Protein 5W5C (pdb70)

Nearest PDB structures (foldseek):
  5w5c-assembly1_F-2  TM=1.004E+00  e=2.759E-51  Rattus norvegicus
  5kj8-assembly1_E  TM=5.869E-01  e=2.040E-40  Rattus norvegicus
  2r83-assembly1_B  TM=5.561E-01  e=9.633E-41  Homo sapiens
  6u4u-assembly1_A  TM=9.827E-01  e=3.216E-25  Homo sapiens
  5ccj-assembly4_D  TM=9.708E-01  e=3.221E-24  Rattus norvegicus

Foldseek 3Di:
DVVVVVVVVVVVVVVVVVVVVVVVVVVVVVVVVVVPVD/DVVVVVVVVVVVVVVVVVVVVVVVVVVVVVVVVVVVVVVVVVVVVVVVCVVVVD/DCPCVVVVVVVVVVVVVVVVVVVVVVVVVVVVVVVVVVVVVVVVVVVVVVVVVVVVVVVVVVVVD/DVVPVVVVVVVVVVVVVVVVVVVVVVVVVVVVVVVVVVVVVVVVVVVVCVVVVVD/DCVVVVVVVVVVVVVVCVVVVHDDD/DKFKKKWAADQVQQKIKMWGFKGDDADQFFKWKWKDPFCDIDTFDTGGSDRMDTTRDMDMDRDHCVCVQVGWIKMAMDRPCRQDTDIGGRNVDDNPDMDIDIDDDRDDDDDADDFQWKWKWKWAAAQVQQKIKIWGFKIAPGHDPDPPDFFWKKKKKFKDFPLRGDDIDIFDTHTRDRIDGGRHMDMDRGHNVGQQRIKIKMWMFGPVQPPHPTTSFIAIAHDPHDDVRPVNVVVNVVPHPDMGMDMDGGHHPVVVVVVSD

GO terms:
  GO:0044306 neuron projection terminus (C, IDA)
  GO:0008021 synaptic vesicle (C, IDA)
  GO:0031201 SNARE complex (C, IDA)
  GO:0043195 terminal bouton (C, HDA)
  GO:0048306 calcium-dependent protein binding (F, IPI)
  GO:0000149 SNARE binding (F, IDA)
  GO:0017075 syntaxin-1 binding (F, IDA)
  GO:0070032 synaptobrevin 2-SNAP-25-syntaxin-1a-complexin I complex (C, IDA)
  GO:0070044 synaptobrevin 2-SNAP-25-syntaxin-1a complex (C, IDA)
  GO:0005886 plasma membrane (C, IDA)
  GO:0008076 voltage-gated potassium channel complex (C, IDA)
  GO:1902259 regulation of delayed rectifier potassium channel activity (P, IDA)
  GO:0044325 transmembrane transporter binding (F, IPI)
  GO:0070033 synaptobrevin 2-SNAP-25-syntaxin-1a-complexin II complex (C, IDA)
  GO:0065003 protein-containing complex assembly (P, IDA)
  GO:0070723 response to cholesterol (P, IDA)
  GO:0035493 SNARE complex assembly (P, IMP)
  GO:0016081 synaptic vesicle docking (P, IMP)
  GO:0016192 vesicle-mediated transport (P, IMP)
  GO:0017157 regulation of exocytosis (P, IMP)

CATH classification: 1.20.5.110

Secondary structure (DSSP, 8-state):
-HHHHHHHHHHHHHHHHHHHHHHHHHHHHHHHHHHH--/-HHHHHHHHHHHHHHHHHHHHHHHHHHHHHHHHHHHHHHHHHHHHHHHHHHHT-/-GGGHHHHHHHHHHHHHHHHHHHHHHHHHHHHHHHHHHHHHHHHHHHHHHHHHHHHHHHHHHTT-/-HHHHHHHHHHHHHHHHHHHHHHHHHHHHHHHHHHHHHHHHHHHHHHHHHHHHH-/-HHHHHHHHHHHHHHHHHHHTPPP-/-EEEEEEEEETTTTEEEEEEEEEES-----EE-BEE------B----SS-SS-EEEEEEEE---GGGTT-SEEEEEEEE----EEEEEETTS--TTS-EEEEE-----PPPPP-S--EEEEEEEEETTTTEEEEEEEEEESPPPSSTTS---EEEEEEEEETTEEEEEEEPPP--S-SS-EEEEEEEEE--HHHHTTEEEEEEEEEGGGTTSS-EEEEEEEETT--HHHHHHHHHHHHSTTS-EEEEEE-B-HHHHHHHH-

B-factor: mean 75.99, std 39.23, range [26.21, 188.65]

Sequence (498 aa):
NRRLQQTQAQVDEVVDDIMRVNVDKVLERDQKLSELDDRALSEIETRHSEIIKLENSIRELHDMFMDMAMLVESQGEMIDRIEYNVEHAVDYVELEEMQRRADQLADESLESTRRMLQLVEESKDDAGIRTLVMLDEQGEQLDRVEEGMNHINQDMKEAARENEMDENLEQVSGIIGNLRHMALDMGNEIDTQNRQIDRIMEKADSNKTRIDEAKYAKMEAEREVMRQGIRRDKYGIKKKGKLQYSLDYDFQNNQLLVGIIQAAELPTSDPYVKVFLLPKKFETKVHRKTLNPVFNEQFTFKVPYSELGGKTLVMAVYDFDIIGEFKVPMNTVDFGHVTEEWRDLQSAEKEEQEKLGDICFSLRYVPTAGKLTVVILEAKNLKKMDVGGLSDPYVKIHLMQNGKRLKKKKTTIKKNTLNPYYNESFSFEVPFEQIQKVQVVVTVLDYDKIGKNDAIGKVFVGYNSTGAELRRHWSDMLANPRRPIAQWHTLQVEEEVDAMLA

InterPro domains:
  IPR001388 Synaptobrevin-like [PR00219] (36-55)
  IPR001388 Synaptobrevin-like [PR00219] (56-75)
  IPR001388 Synaptobrevin-like [PR00219] (92-111)
  IPR001388 Synaptobrevin-like [PS00417] (49-68)
  IPR016444 Synaptobrevin/Vesicle-associated membrane protein [PIRSF005409] (11-113)
  IPR016444 Synaptobrevin/Vesicle-associated membrane protein [PTHR45701] (13-114)
  IPR042855 v-SNARE, coiled-coil homology domain [PF00957] (31-111)
  IPR042855 v-SNARE, coiled-coil homology domain [PS50892] (31-91)

Organism: Rattus norvegicus (NCBI:txid10116)

Structure (mmCIF, N/CA/C/O backbone):
data_5W5C
#
_entry.id   5W5C
#
_cell.length_a   85.663
_cell.length_b   89.683
_cell.length_c   91.728
_cell.angle_alpha   90.000
_cell.angle_beta   90.000
_cell.angle_gamma   90.000
#
_symmetry.space_group_name_H-M   'P 21 21 2'
#
loop_
_entity.id
_entity.type
_entity.pdbx_description
1 polymer 'Vesicle-associated membrane protein 2'
2 polymer Syntaxin-1A
3 polymer 'Synaptosomal-associated protein 25'
4 polymer 'Synaptosomal-associated protein 25'
5 polymer Complexin-1
6 polymer Synaptotagmin-1
7 non-polymer 'MAGNESIUM ION'
8 non-polymer GLYCEROL
9 water water
#
loop_
_atom_site.group_PDB
_atom_site.id
_atom_site.type_symbol
_atom_site.label_atom_id
_atom_site.label_alt_id
_atom_site.label_comp_id
_atom_site.label_asym_id
_atom_site.label_entity_id
_atom_site.label_seq_id
_atom_site.pdbx_PDB_ins_code
_atom_site.Cartn_x
_atom_site.Cartn_y
_atom_site.Cartn_z
_atom_site.occupancy
_atom_site.B_iso_or_equiv
_atom_site.auth_seq_id
_atom_site.auth_comp_id
_atom_site.auth_asym_id
_atom_site.auth_atom_id
_atom_site.pdbx_PDB_model_num
ATOM 1 N N . ASN A 1 3 ? -28.169 13.253 -68.456 1.00 77.77 29 ASN A N 1
ATOM 2 C CA . ASN A 1 3 ? -28.294 14.675 -68.104 1.00 86.08 29 ASN A CA 1
ATOM 3 C C . ASN A 1 3 ? -29.448 14.847 -67.113 1.00 76.61 29 ASN A C 1
ATOM 4 O O . ASN A 1 3 ? -29.274 15.427 -66.029 1.00 65.31 29 ASN A O 1
ATOM 9 N N . ARG A 1 4 ? -30.625 14.330 -67.487 1.00 73.60 30 ARG A N 1
ATOM 10 C CA . ARG A 1 4 ? -31.670 14.136 -66.490 1.00 67.66 30 ARG A CA 1
ATOM 11 C C . ARG A 1 4 ? -31.202 13.134 -65.443 1.00 46.67 30 ARG A C 1
ATOM 12 O O . ARG A 1 4 ? -31.321 13.379 -64.247 1.00 53.01 30 ARG A O 1
ATOM 20 N N . ARG A 1 5 ? -30.560 12.057 -65.874 1.00 57.40 31 ARG A N 1
ATOM 21 C CA . ARG A 1 5 ? -30.084 11.063 -64.925 1.00 51.04 31 ARG A CA 1
ATOM 22 C C . ARG A 1 5 ? -29.147 11.688 -63.905 1.00 46.05 31 ARG A C 1
ATOM 23 O O . ARG A 1 5 ? -29.225 11.396 -62.707 1.00 53.00 31 ARG A O 1
ATOM 31 N N . LEU A 1 6 ? -28.223 12.522 -64.371 1.00 50.61 32 LEU A N 1
ATOM 32 C CA . LEU A 1 6 ? -27.290 13.205 -63.478 1.00 49.63 32 LEU A CA 1
ATOM 33 C C . LEU A 1 6 ? -28.016 14.120 -62.487 1.00 41.45 32 LEU A C 1
ATOM 34 O O . LEU A 1 6 ? -27.715 14.146 -61.290 1.00 49.84 32 LEU A O 1
ATOM 39 N N . GLN A 1 7 ? -28.914 14.951 -62.991 1.00 46.97 33 GLN A N 1
ATOM 40 C CA . GLN A 1 7 ? -29.662 15.887 -62.136 1.00 50.01 33 GLN A CA 1
ATOM 41 C C . GLN A 1 7 ? -30.573 15.152 -61.129 1.00 41.43 33 GLN A C 1
ATOM 42 O O . GLN A 1 7 ? -30.621 15.492 -59.941 1.00 46.33 33 GLN A O 1
ATOM 48 N N . GLN A 1 8 ? -31.252 14.110 -61.581 1.00 42.94 34 GLN A N 1
ATOM 49 C CA . GLN A 1 8 ? -32.042 13.277 -60.677 1.00 45.95 34 GLN A CA 1
ATOM 50 C C . GLN A 1 8 ? -31.156 12.654 -59.602 1.00 42.38 34 GLN A C 1
ATOM 51 O O . GLN A 1 8 ? -31.442 12.746 -58.397 1.00 39.83 34 GLN A O 1
ATOM 57 N N . THR A 1 9 ? -30.046 12.044 -60.020 1.00 42.02 35 THR A N 1
ATOM 58 C CA . THR A 1 9 ? -29.204 11.342 -59.058 1.00 39.66 35 THR A CA 1
ATOM 59 C C . THR A 1 9 ? -28.597 12.307 -58.061 1.00 39.98 35 THR A C 1
ATOM 60 O O . THR A 1 9 ? -28.538 12.012 -56.857 1.00 41.20 35 THR A O 1
ATOM 64 N N . GLN A 1 10 ? -28.165 13.490 -58.530 1.00 42.01 36 GLN A N 1
ATOM 65 C CA . GLN A 1 10 ? -27.667 14.502 -57.587 1.00 34.52 36 GLN A CA 1
ATOM 66 C C . GLN A 1 10 ? -28.763 14.899 -56.587 1.00 35.16 36 GLN A C 1
ATOM 67 O O . GLN A 1 10 ? -28.515 15.038 -55.378 1.00 36.01 36 GLN A O 1
ATOM 73 N N . ALA A 1 11 ? -29.986 15.070 -57.073 1.00 38.39 37 ALA A N 1
ATOM 74 C CA . ALA A 1 11 ? -31.109 15.448 -56.194 1.00 42.91 37 ALA A CA 1
ATOM 75 C C . ALA A 1 11 ? -31.436 14.350 -55.167 1.00 42.64 37 ALA A C 1
ATOM 76 O O . ALA A 1 11 ? -31.656 14.627 -53.968 1.00 35.75 37 ALA A O 1
ATOM 78 N N . GLN A 1 12 ? -31.313 13.092 -55.578 1.00 37.52 38 GLN A N 1
ATOM 79 C CA . GLN A 1 12 ? -31.438 11.993 -54.631 1.00 34.85 38 GLN A CA 1
ATOM 80 C C . GLN A 1 12 ? -30.373 12.020 -53.579 1.00 33.52 38 GLN A C 1
ATOM 81 O O . GLN A 1 12 ? -30.643 11.798 -52.380 1.00 37.46 38 GLN A O 1
ATOM 87 N N . VAL A 1 13 ? -29.113 12.169 -54.019 1.00 35.30 39 VAL A N 1
ATOM 88 C CA . VAL A 1 13 ? -28.023 12.202 -53.055 1.00 33.68 39 VAL A CA 1
ATOM 89 C C . VAL A 1 13 ? -28.242 13.355 -52.064 1.00 35.82 39 VAL A C 1
ATOM 90 O O . VAL A 1 13 ? -28.062 13.210 -50.836 1.00 36.31 39 VAL A O 1
ATOM 94 N N . ASP A 1 14 ? -28.600 14.527 -52.588 1.00 38.03 40 ASP A N 1
ATOM 95 C CA . ASP A 1 14 ? -28.850 15.676 -51.712 1.00 42.15 40 ASP A CA 1
ATOM 96 C C . ASP A 1 14 ? -29.898 15.361 -50.649 1.00 41.36 40 ASP A C 1
ATOM 97 O O . ASP A 1 14 ? -29.717 15.712 -49.469 1.00 38.12 40 ASP A O 1
ATOM 102 N N . GLU A 1 15 ? -31.002 14.693 -51.045 1.00 38.90 41 GLU A N 1
ATOM 103 C CA . GLU A 1 15 ? -32.014 14.315 -50.057 1.00 38.23 41 GLU A CA 1
ATOM 104 C C . GLU A 1 15 ? -31.450 13.398 -48.981 1.00 40.29 41 GLU A C 1
ATOM 105 O O . GLU A 1 15 ? -31.672 13.620 -47.769 1.00 34.90 41 GLU A O 1
ATOM 111 N N . VAL A 1 16 ? -30.708 12.346 -49.374 1.00 36.09 42 VAL A N 1
ATOM 112 C CA . VAL A 1 16 ? -30.185 11.458 -48.328 1.00 32.65 42 VAL A CA 1
ATOM 113 C C . VAL A 1 16 ? -29.157 12.157 -47.454 1.00 33.82 42 VAL A C 1
ATOM 114 O O . VAL A 1 16 ? -29.081 11.927 -46.239 1.00 34.73 42 VAL A O 1
ATOM 118 N N . VAL A 1 17 ? -28.324 13.020 -48.046 1.00 37.17 43 VAL A N 1
ATOM 119 C CA . VAL A 1 17 ? -27.385 13.775 -47.209 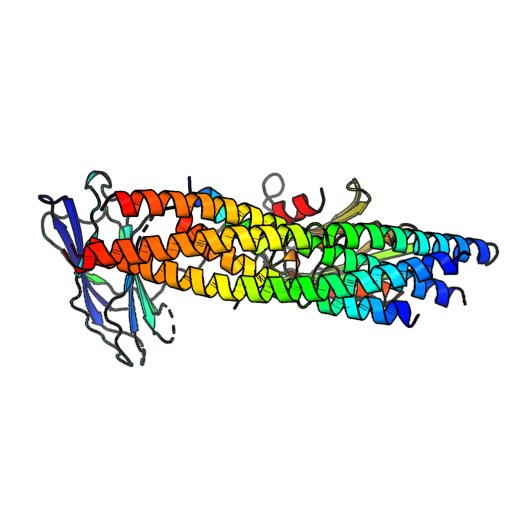1.00 32.40 43 VAL A CA 1
ATOM 120 C C . VAL A 1 17 ? -28.144 14.597 -46.179 1.00 35.35 43 VAL A C 1
ATOM 121 O O . VAL A 1 17 ? -27.750 14.659 -45.009 1.00 39.00 43 VAL A O 1
ATOM 125 N N . ASP A 1 18 ? -29.224 15.276 -46.601 1.00 34.11 44 ASP A N 1
ATOM 126 C CA A ASP A 1 18 ? -30.036 16.046 -45.649 0.53 43.51 44 ASP A CA 1
ATOM 127 C CA B ASP A 1 18 ? -30.013 16.051 -45.640 0.47 43.48 44 ASP A CA 1
ATOM 128 C C . ASP A 1 18 ? -30.584 15.159 -44.531 1.00 49.77 44 ASP A C 1
ATOM 129 O O . ASP A 1 18 ? -30.584 15.540 -43.336 1.00 44.27 44 ASP A O 1
ATOM 138 N N . ILE A 1 19 ? -31.082 13.953 -44.895 1.00 41.96 45 ILE A N 1
ATOM 139 C CA . ILE A 1 19 ? -31.573 13.059 -43.838 1.00 34.88 45 ILE A CA 1
ATOM 140 C C . ILE A 1 19 ? -30.436 12.628 -42.921 1.00 38.40 45 ILE A C 1
ATOM 141 O O . ILE A 1 19 ? -30.595 12.578 -41.682 1.00 37.84 45 ILE A O 1
ATOM 146 N N . MET A 1 20 ? -29.267 12.262 -43.497 1.00 33.67 46 MET A N 1
ATOM 147 C CA . MET A 1 20 ? -28.219 11.710 -42.644 1.00 42.86 46 MET A CA 1
ATOM 148 C C . MET A 1 20 ? -27.630 12.789 -41.768 1.00 42.04 46 MET A C 1
ATOM 149 O O . MET A 1 20 ? -27.162 12.501 -40.661 1.00 38.34 46 MET A O 1
ATOM 154 N N . ARG A 1 21 ? -27.607 14.029 -42.252 1.00 41.27 47 ARG A N 1
ATOM 155 C CA . ARG A 1 21 ? -27.144 15.110 -41.389 1.00 45.57 47 ARG A CA 1
ATOM 156 C C . ARG A 1 21 ? -28.001 15.183 -40.132 1.00 40.19 47 ARG A C 1
ATOM 157 O O . ARG A 1 21 ? -27.470 15.227 -39.010 1.00 48.62 47 ARG A O 1
ATOM 165 N N . VAL A 1 22 ? -29.334 15.121 -40.309 1.00 47.17 48 VAL A N 1
ATOM 166 C CA . VAL A 1 22 ? -30.224 15.040 -39.139 1.00 48.13 48 VAL A CA 1
ATOM 167 C C . VAL A 1 22 ? -29.897 13.807 -38.281 1.00 53.76 48 VAL A C 1
ATOM 168 O O . VAL A 1 22 ? -29.758 13.889 -37.041 1.00 41.52 48 VAL A O 1
ATOM 172 N N . ASN A 1 23 ? -29.690 12.651 -38.928 1.00 48.28 49 ASN A N 1
ATOM 173 C CA . ASN A 1 23 ? -29.346 11.445 -38.164 1.00 43.06 49 ASN A CA 1
ATOM 174 C C . ASN A 1 23 ? -28.060 11.594 -37.380 1.00 44.44 49 ASN A C 1
ATOM 175 O O . ASN A 1 23 ? -27.934 11.075 -36.259 1.00 40.03 49 ASN A O 1
ATOM 180 N N . VAL A 1 24 ? -27.049 12.223 -37.977 1.00 41.05 50 VAL A N 1
ATOM 181 C CA . VAL A 1 24 ? -25.754 12.339 -37.297 1.00 42.94 50 VAL A CA 1
ATOM 182 C C . VAL A 1 24 ? -25.887 13.237 -36.059 1.00 41.30 50 VAL A C 1
ATOM 183 O O . VAL A 1 24 ? -25.345 12.929 -34.984 1.00 49.07 50 VAL A O 1
ATOM 187 N N . ASP A 1 25 ? -26.612 14.344 -36.200 1.00 49.03 51 ASP A N 1
ATOM 188 C CA . ASP A 1 25 ? -27.004 15.165 -35.039 1.00 54.05 51 ASP A CA 1
ATOM 189 C C . ASP A 1 25 ? -27.651 14.321 -33.923 1.00 66.25 51 ASP A C 1
ATOM 190 O O . ASP A 1 25 ? -27.226 14.366 -32.749 1.00 51.43 51 ASP A O 1
ATOM 195 N N . LYS A 1 26 ? -28.708 13.554 -34.281 1.00 54.57 52 LYS A N 1
ATOM 196 C CA . LYS A 1 26 ? -29.399 12.714 -33.295 1.00 48.02 52 LYS A CA 1
ATOM 197 C C . LYS A 1 26 ? -28.458 11.704 -32.653 1.00 51.44 52 LYS A C 1
ATOM 198 O O . LYS A 1 26 ? -28.544 11.440 -31.443 1.00 48.75 52 LYS A O 1
ATOM 204 N N . VAL A 1 27 ? -27.538 11.127 -33.429 1.00 45.37 53 VAL A N 1
ATOM 205 C CA . VAL A 1 27 ? -26.695 10.109 -32.801 1.00 44.53 53 VAL A CA 1
ATOM 206 C C . VAL A 1 27 ? -25.585 10.752 -31.976 1.00 62.76 53 VAL A C 1
ATOM 207 O O . VAL A 1 27 ? -25.015 10.081 -31.113 1.00 50.07 53 VAL A O 1
ATOM 211 N N . LEU A 1 28 ? -25.246 12.030 -32.226 1.00 50.38 54 LEU A N 1
ATOM 212 C CA . LEU A 1 28 ? -24.343 12.740 -31.315 1.00 62.03 54 LEU A CA 1
ATOM 213 C C . LEU A 1 28 ? -25.029 13.075 -29.985 1.00 44.84 54 LEU A C 1
ATOM 214 O O . LEU A 1 28 ? -24.416 12.965 -28.918 1.00 54.52 54 LEU A O 1
ATOM 219 N N . GLU A 1 29 ? -26.293 13.469 -30.018 1.00 48.57 55 GLU A N 1
ATOM 220 C CA . GLU A 1 29 ? -27.076 13.486 -28.774 1.00 49.78 55 GLU A CA 1
ATOM 221 C C . GLU A 1 29 ? -27.021 12.132 -28.074 1.00 66.29 55 GLU A C 1
ATOM 222 O O . GLU A 1 29 ? -26.694 12.030 -26.879 1.00 56.70 55 GLU A O 1
ATOM 228 N N . ARG A 1 30 ? -27.289 11.067 -28.829 1.00 55.60 56 ARG A N 1
ATOM 229 C CA . ARG A 1 30 ? -27.242 9.730 -28.240 1.00 47.73 56 ARG A CA 1
ATOM 230 C C . ARG A 1 30 ? -25.899 9.478 -27.584 1.00 53.65 56 ARG A C 1
ATOM 231 O O . ARG A 1 30 ? -25.833 8.944 -26.468 1.00 52.27 56 ARG A O 1
ATOM 239 N N . ASP A 1 31 ? -24.815 9.907 -28.246 1.00 57.12 57 ASP A N 1
ATOM 240 C CA . ASP A 1 31 ? -23.471 9.689 -27.720 1.00 53.41 57 ASP A CA 1
ATOM 241 C C . ASP A 1 31 ? -23.279 10.430 -26.407 1.00 64.33 57 ASP A C 1
ATOM 242 O O . ASP A 1 31 ? -22.684 9.900 -25.462 1.00 61.55 57 ASP A O 1
ATOM 247 N N . GLN A 1 32 ? -23.777 11.661 -26.342 1.00 64.36 58 GLN A N 1
ATOM 248 C CA . GLN A 1 32 ? -23.682 12.446 -25.121 1.00 77.97 58 GLN A CA 1
ATOM 249 C C . GLN A 1 32 ? -24.389 11.743 -23.961 1.00 73.43 58 GLN A C 1
ATOM 250 O O . GLN A 1 32 ? -23.775 11.471 -22.920 1.00 66.79 58 GLN A O 1
ATOM 256 N N . LYS A 1 33 ? -25.669 11.392 -24.147 1.00 67.62 59 LYS A N 1
ATOM 257 C CA . LYS A 1 33 ? -26.434 10.751 -23.076 1.00 66.27 59 LYS A CA 1
ATOM 258 C C . LYS A 1 33 ? -25.811 9.427 -22.619 1.00 71.22 59 LYS A C 1
ATOM 259 O O . LYS A 1 33 ? -25.708 9.160 -21.414 1.00 76.40 59 LYS A O 1
ATOM 265 N N . LEU A 1 34 ? -25.353 8.601 -23.560 1.00 68.54 60 LEU A N 1
ATOM 266 C CA . LEU A 1 34 ? -24.780 7.314 -23.193 1.00 60.90 60 LEU A CA 1
ATOM 267 C C . LEU A 1 34 ? -23.427 7.463 -22.498 1.00 77.24 60 LEU A C 1
ATOM 268 O O . LEU A 1 34 ? -23.133 6.734 -21.545 1.00 68.25 60 LEU A O 1
ATOM 273 N N . SER A 1 35 ? -22.558 8.348 -23.005 1.00 77.74 61 SER A N 1
ATOM 274 C CA . SER A 1 35 ? -21.314 8.660 -22.302 1.00 78.56 61 SER A CA 1
ATOM 275 C C . SER A 1 35 ? -21.596 9.101 -20.871 1.00 77.58 61 SER A C 1
ATOM 276 O O . SER A 1 35 ? -20.897 8.696 -19.934 1.00 74.68 61 SER A O 1
ATOM 279 N N . GLU A 1 36 ? -22.625 9.933 -20.686 1.00 69.59 62 GLU A N 1
ATOM 280 C CA . GLU A 1 36 ? -23.059 10.284 -19.341 1.00 67.42 62 GLU A CA 1
ATOM 281 C C . GLU A 1 36 ? -23.388 9.028 -18.527 1.00 88.88 62 GLU A C 1
ATOM 282 O O . GLU A 1 36 ? -22.798 8.785 -17.467 1.00 81.71 62 GLU A O 1
ATOM 288 N N . LEU A 1 37 ? -24.289 8.186 -19.032 1.00 71.64 63 LEU A N 1
ATOM 289 C CA . LEU A 1 37 ? -24.701 7.034 -18.236 1.00 75.87 63 LEU A CA 1
ATOM 290 C C . LEU A 1 37 ? -23.547 6.097 -17.903 1.00 80.51 63 LEU A C 1
ATOM 291 O O . LEU A 1 37 ? -23.633 5.369 -16.913 1.00 88.90 63 LEU A O 1
ATOM 296 N N . ASP A 1 38 ? -22.460 6.124 -18.680 1.00 74.83 64 ASP A N 1
ATOM 297 C CA . ASP A 1 38 ? -21.428 5.095 -18.649 1.00 87.38 64 ASP A CA 1
ATOM 298 C C . ASP A 1 38 ? -20.298 5.390 -17.665 1.00 106.29 64 ASP A C 1
ATOM 299 O O . ASP A 1 38 ? -20.002 4.561 -16.798 1.00 120.07 64 ASP A O 1
ATOM 304 N N . ASP A 1 39 ? -19.652 6.552 -17.783 1.00 109.47 65 ASP A N 1
ATOM 305 C CA . ASP A 1 39 ? -18.401 6.823 -17.073 1.00 118.14 65 ASP A CA 1
ATOM 306 C C . ASP A 1 39 ? -18.526 6.725 -15.548 1.00 137.39 65 ASP A C 1
ATOM 307 O O . ASP A 1 39 ? -17.523 6.867 -14.838 1.00 137.13 65 ASP A O 1
ATOM 309 N N . ARG A 1 40 ? -19.739 6.477 -15.040 1.00 128.33 66 ARG A N 1
ATOM 310 C CA . ARG A 1 40 ? -19.982 6.277 -13.608 1.00 117.77 66 ARG A CA 1
ATOM 311 C C . ARG A 1 40 ? -19.070 5.200 -13.022 1.00 117.20 66 ARG A C 1
ATOM 312 O O . ARG A 1 40 ? -19.117 4.041 -13.435 1.00 111.52 66 ARG A O 1
ATOM 320 N N . ALA B 2 2 ? -18.563 23.206 -78.411 1.00 113.03 191 ALA B N 1
ATOM 321 C CA . ALA B 2 2 ? -19.225 22.129 -77.683 1.00 102.06 191 ALA B CA 1
ATOM 322 C C . ALA B 2 2 ? -18.274 21.416 -76.730 1.00 100.29 191 ALA B C 1
ATOM 323 O O . ALA B 2 2 ? -18.663 20.476 -76.048 1.00 100.49 191 ALA B O 1
ATOM 325 N N . LEU B 2 3 ? -17.017 21.851 -76.680 1.00 102.60 192 LEU B N 1
ATOM 326 C CA . LEU B 2 3 ? -16.145 21.331 -75.635 1.00 107.18 192 LEU B CA 1
ATOM 327 C C . LEU B 2 3 ? -16.517 21.907 -74.272 1.00 111.81 192 LEU B C 1
ATOM 328 O O . LEU B 2 3 ? -16.330 21.235 -73.244 1.00 104.53 192 LEU B O 1
ATOM 333 N N . SER B 2 4 ? -17.044 23.141 -74.241 1.00 108.40 193 SER B N 1
ATOM 334 C CA . SER B 2 4 ? -17.553 23.688 -72.987 1.00 103.94 193 SER B CA 1
ATOM 335 C C . SER B 2 4 ? -18.612 22.772 -72.395 1.00 97.73 193 SER B C 1
ATOM 336 O O . SER B 2 4 ? -18.687 22.602 -71.173 1.00 93.98 193 SER B O 1
ATOM 339 N N . GLU B 2 5 ? -19.432 22.162 -73.250 1.00 98.98 194 GLU B N 1
ATOM 340 C CA . GLU B 2 5 ? -20.526 21.341 -72.758 1.00 95.11 194 GLU B CA 1
ATOM 341 C C . GLU B 2 5 ? -20.004 20.101 -72.044 1.00 91.64 194 GLU B C 1
ATOM 342 O O . GLU B 2 5 ? -20.480 19.753 -70.957 1.00 93.82 194 GLU B O 1
ATOM 348 N N . ILE B 2 6 ? -19.012 19.430 -72.623 1.00 95.97 195 ILE B N 1
ATOM 349 C CA . ILE B 2 6 ? -18.503 18.225 -71.981 1.00 92.34 195 ILE B CA 1
ATOM 350 C C . ILE B 2 6 ? -17.613 18.590 -70.792 1.00 79.36 195 ILE B C 1
ATOM 351 O O . ILE B 2 6 ? -17.523 17.821 -69.829 1.00 80.85 195 ILE B O 1
ATOM 356 N N . GLU B 2 7 ? -17.028 19.787 -70.773 1.00 87.92 196 GLU B N 1
ATOM 357 C CA . GLU B 2 7 ? -16.357 20.244 -69.555 1.00 93.26 196 GLU B CA 1
ATOM 358 C C . GLU B 2 7 ? -17.350 20.427 -68.404 1.00 85.47 196 GLU B C 1
ATOM 359 O O . GLU B 2 7 ? -17.118 19.956 -67.280 1.00 79.41 196 GLU B O 1
ATOM 365 N N . THR B 2 8 ? -18.456 21.132 -68.660 1.00 74.66 197 THR B N 1
ATOM 366 C CA . THR B 2 8 ? -19.423 21.382 -67.595 1.00 76.33 197 THR B CA 1
ATOM 367 C C . THR B 2 8 ? -20.063 20.073 -67.135 1.00 72.65 197 THR B C 1
ATOM 368 O O . THR B 2 8 ? -20.215 19.848 -65.927 1.00 60.88 197 THR B O 1
ATOM 372 N N . ARG B 2 9 ? -20.393 19.180 -68.081 1.00 64.94 198 ARG B N 1
ATOM 373 C CA . ARG B 2 9 ? -20.903 17.863 -67.715 1.00 59.18 198 ARG B CA 1
ATOM 374 C C . ARG B 2 9 ? -19.920 17.119 -66.823 1.00 71.85 198 ARG B C 1
ATOM 375 O O . ARG B 2 9 ? -20.314 16.506 -65.820 1.00 75.54 198 ARG B O 1
ATOM 383 N N . HIS B 2 10 ? -18.633 17.163 -67.177 1.00 67.26 199 HIS B N 1
ATOM 384 C CA . HIS B 2 10 ? -17.614 16.542 -66.347 1.00 62.09 199 HIS B CA 1
ATOM 385 C C . HIS B 2 10 ? -17.609 17.120 -64.935 1.00 61.08 199 HIS B C 1
ATOM 386 O O . HIS B 2 10 ? -17.471 16.374 -63.950 1.00 59.28 199 HIS B O 1
ATOM 393 N N . SER B 2 11 ? -17.748 18.449 -64.802 1.00 59.39 200 SER B N 1
ATOM 394 C CA . SER B 2 11 ? -17.754 19.004 -63.452 1.00 63.65 200 SER B CA 1
ATOM 395 C C . SER B 2 11 ? -19.060 18.691 -62.688 1.00 58.85 200 SER B C 1
ATOM 396 O O . SER B 2 11 ? -19.045 18.661 -61.452 1.00 49.18 200 SER B O 1
ATOM 399 N N . GLU B 2 12 ? -20.167 18.410 -63.383 1.00 53.54 201 GLU B N 1
ATOM 400 C CA . GLU B 2 12 ? -21.365 17.890 -62.698 1.00 64.10 201 GLU B CA 1
ATOM 401 C C . GLU B 2 12 ? -21.175 16.450 -62.209 1.00 53.45 201 GLU B C 1
ATOM 402 O O . GLU B 2 12 ? -21.574 16.114 -61.083 1.00 49.28 201 GLU B O 1
ATOM 408 N N . ILE B 2 13 ? -20.590 15.587 -63.050 1.00 51.48 202 ILE B N 1
ATOM 409 C CA . ILE B 2 13 ? -20.231 14.232 -62.618 1.00 49.12 202 ILE B CA 1
ATOM 410 C C . ILE B 2 13 ? -19.366 14.286 -61.372 1.00 51.60 202 ILE B C 1
ATOM 411 O O . ILE B 2 13 ? -19.569 13.539 -60.406 1.00 48.68 202 ILE B O 1
ATOM 416 N N . ILE B 2 14 ? -18.386 15.176 -61.370 1.00 50.44 203 ILE B N 1
ATOM 417 C CA . ILE B 2 14 ? -17.465 15.227 -60.254 1.00 45.39 203 ILE B CA 1
ATOM 418 C C . ILE B 2 14 ? -18.137 15.812 -59.009 1.00 44.75 203 ILE B C 1
ATOM 419 O O . ILE B 2 14 ? -17.860 15.373 -57.881 1.00 49.65 203 ILE B O 1
ATOM 424 N N . LYS B 2 15 ? -18.977 16.846 -59.171 1.00 43.29 204 LYS B N 1
ATOM 425 C CA . LYS B 2 15 ? -19.807 17.290 -58.047 1.00 40.30 204 LYS B CA 1
ATOM 426 C C . LYS B 2 15 ? -20.621 16.107 -57.469 1.00 39.78 204 LYS B C 1
ATOM 427 O O . LYS B 2 15 ? -20.771 15.966 -56.249 1.00 42.14 204 LYS B O 1
ATOM 433 N N . LEU B 2 16 ? -21.166 15.282 -58.341 1.00 39.26 205 LEU B N 1
ATOM 434 C CA . LEU B 2 16 ? -21.968 14.121 -57.874 1.00 34.27 205 LEU B CA 1
ATOM 435 C C . LEU B 2 16 ? -21.097 13.131 -57.118 1.00 42.22 205 LEU B C 1
ATOM 436 O O . LEU B 2 16 ? -21.474 12.628 -56.041 1.00 44.14 205 LEU B O 1
ATOM 441 N N . GLU B 2 17 ? -19.874 12.885 -57.624 1.00 46.22 206 GLU B N 1
ATOM 442 C CA . GLU B 2 17 ? -18.985 11.971 -56.914 1.00 42.47 206 GLU B CA 1
ATOM 443 C C . GLU B 2 17 ? -18.603 12.537 -55.559 1.00 44.20 206 GLU B C 1
ATOM 444 O O . GLU B 2 17 ? -18.607 11.819 -54.549 1.00 40.11 206 GLU B O 1
ATOM 450 N N . ASN B 2 18 ? -18.276 13.838 -55.503 1.00 42.02 207 ASN B N 1
ATOM 451 C CA . ASN B 2 18 ? -17.943 14.440 -54.219 1.00 39.08 207 ASN B CA 1
ATOM 452 C C . ASN B 2 18 ? -19.120 14.401 -53.248 1.00 34.71 207 ASN B C 1
ATOM 453 O O . ASN B 2 18 ? -18.926 14.239 -52.037 1.00 45.15 207 ASN B O 1
ATOM 458 N N . SER B 2 19 ? -20.334 14.628 -53.744 1.00 34.72 208 SER B N 1
ATOM 459 C CA . SER B 2 19 ? -21.511 14.570 -52.864 1.00 40.03 208 SER B CA 1
ATOM 460 C C . SER B 2 19 ? -21.698 13.169 -52.316 1.00 36.02 208 SER B C 1
ATOM 461 O O . SER B 2 19 ? -22.037 12.972 -51.144 1.00 34.24 208 SER B O 1
ATOM 464 N N . ILE B 2 20 ? -21.459 12.198 -53.169 1.00 32.72 209 ILE B N 1
ATOM 465 C CA . ILE B 2 20 ? -21.547 10.797 -52.736 1.00 38.00 209 ILE B CA 1
ATOM 466 C C . ILE B 2 20 ? -20.473 10.481 -51.733 1.00 43.04 209 ILE B C 1
ATOM 467 O O . ILE B 2 20 ? -20.711 9.707 -50.788 1.00 40.47 209 ILE B O 1
ATOM 472 N N . ARG B 2 21 ? -19.244 11.021 -51.926 1.00 40.25 210 ARG B N 1
ATOM 473 C CA . ARG B 2 21 ? -18.195 10.720 -50.953 1.00 40.32 210 ARG B CA 1
ATOM 474 C C . ARG B 2 21 ? -18.563 11.302 -49.598 1.00 33.59 210 ARG B C 1
ATOM 475 O O . ARG B 2 21 ? -18.274 10.703 -48.549 1.00 40.55 210 ARG B O 1
ATOM 483 N N . GLU B 2 22 ? -19.117 12.516 -49.586 1.00 34.28 211 GLU B N 1
ATOM 484 C CA . GLU B 2 22 ? -19.624 13.047 -48.313 1.00 42.67 211 GLU B CA 1
ATOM 485 C C . GLU B 2 22 ? -20.727 12.148 -47.700 1.00 39.51 211 GLU B C 1
ATOM 486 O O . GLU B 2 22 ? -20.734 11.879 -46.487 1.00 36.62 211 GLU B O 1
ATOM 492 N N . LEU B 2 23 ? -21.668 11.693 -48.505 1.00 39.59 212 LEU B N 1
ATOM 493 C CA . LEU B 2 23 ? -22.704 10.767 -47.975 1.00 36.60 212 LEU B CA 1
ATOM 494 C C . LEU B 2 23 ? -22.062 9.514 -47.413 1.00 31.99 212 LEU B C 1
ATOM 495 O O . LEU B 2 23 ? -22.353 9.093 -46.279 1.00 36.32 212 LEU B O 1
ATOM 500 N N . HIS B 2 24 ? -21.057 9.003 -48.122 1.00 36.77 213 HIS B N 1
ATOM 501 C CA . HIS B 2 24 ? -20.392 7.771 -47.685 1.00 38.68 213 HIS B CA 1
ATOM 502 C C . HIS B 2 24 ? -19.714 8.015 -46.356 1.00 45.48 213 HIS B C 1
ATOM 503 O O . HIS B 2 24 ? -19.861 7.224 -45.418 1.00 35.80 213 HIS B O 1
ATOM 510 N N . ASP B 2 25 ? -19.126 9.210 -46.181 1.00 40.27 214 ASP B N 1
ATOM 511 C CA . ASP B 2 25 ? -18.473 9.498 -44.904 1.00 37.03 214 ASP B CA 1
ATO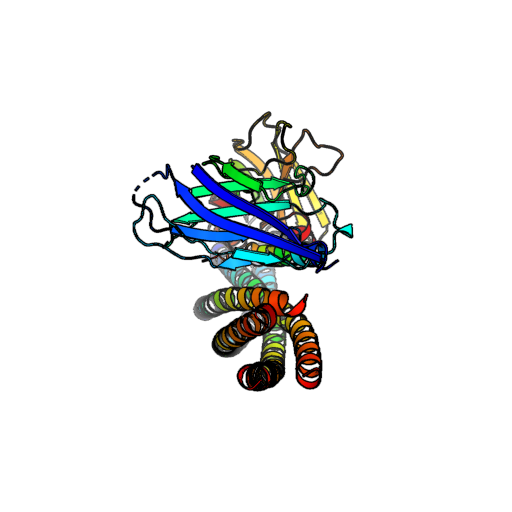M 512 C C . ASP B 2 25 ? -19.474 9.627 -43.765 1.00 36.56 214 ASP B C 1
ATOM 513 O O . ASP B 2 25 ? -19.184 9.225 -42.622 1.00 39.19 214 ASP B O 1
ATOM 518 N N . MET B 2 26 ? -20.658 10.181 -44.044 1.00 32.46 215 MET B N 1
ATOM 519 C CA . MET B 2 26 ? -21.702 10.194 -43.029 1.00 31.44 215 MET B CA 1
ATOM 520 C C . MET B 2 26 ? -22.062 8.764 -42.612 1.00 36.16 215 MET B C 1
ATOM 521 O O . MET B 2 26 ? -22.227 8.487 -41.425 1.00 34.96 215 MET B O 1
ATOM 526 N N . PHE B 2 27 ? -22.190 7.866 -43.580 1.00 34.95 216 PHE B N 1
ATOM 527 C CA . PHE B 2 27 ? -22.557 6.477 -43.218 1.00 38.39 216 PHE B CA 1
ATOM 528 C C . PHE B 2 27 ? -21.455 5.822 -42.420 1.00 36.56 216 PHE B C 1
ATOM 529 O O . PHE B 2 27 ? -21.739 5.089 -41.442 1.00 41.32 216 PHE B O 1
ATOM 537 N N . MET B 2 28 ? -20.162 6.104 -42.783 1.00 41.89 217 MET B N 1
ATOM 538 C CA . MET B 2 28 ? -19.055 5.461 -42.058 1.00 42.74 217 MET B CA 1
ATOM 539 C C . MET B 2 28 ? -18.979 5.996 -40.643 1.00 39.47 217 MET B C 1
ATOM 540 O O . MET B 2 28 ? -18.753 5.229 -39.695 1.00 41.54 217 MET B O 1
ATOM 545 N N . ASP B 2 29 ? -19.161 7.314 -40.484 1.00 44.87 218 ASP B N 1
ATOM 546 C CA . ASP B 2 29 ? -19.113 7.940 -39.160 1.00 40.70 218 ASP B CA 1
ATOM 547 C C . ASP B 2 29 ? -20.258 7.474 -38.290 1.00 45.32 218 ASP B C 1
ATOM 548 O O . ASP B 2 29 ? -20.099 7.288 -37.084 1.00 44.46 218 ASP B O 1
ATOM 553 N N . MET B 2 30 ? -21.452 7.384 -38.871 1.00 44.27 219 MET B N 1
ATOM 554 C CA . MET B 2 30 ? -22.588 6.817 -38.147 1.00 42.69 219 MET B CA 1
ATOM 555 C C . MET B 2 30 ? -22.252 5.433 -37.619 1.00 40.26 219 MET B C 1
ATOM 556 O O . MET B 2 30 ? -22.436 5.138 -36.431 1.00 41.24 219 MET B O 1
ATOM 561 N N . ALA B 2 31 ? -21.687 4.586 -38.479 1.00 40.41 220 ALA B N 1
ATOM 562 C CA . ALA B 2 31 ? -21.388 3.223 -38.051 1.00 43.17 220 ALA B CA 1
ATOM 563 C C . ALA B 2 31 ? -20.335 3.220 -36.946 1.00 61.60 220 ALA B C 1
ATOM 564 O O . ALA B 2 31 ? -20.452 2.483 -35.951 1.00 43.03 220 ALA B O 1
ATOM 566 N N . MET B 2 32 ? -19.315 4.084 -37.072 1.00 44.57 221 MET B N 1
ATOM 567 C CA . MET B 2 32 ? -18.276 4.111 -36.048 1.00 45.63 221 MET B CA 1
ATOM 568 C C . MET B 2 32 ? -18.854 4.548 -34.705 1.00 39.02 221 MET B C 1
ATOM 569 O O . MET B 2 32 ? -18.565 3.940 -33.661 1.00 52.17 221 MET B O 1
ATOM 574 N N . LEU B 2 33 ? -19.678 5.605 -34.721 1.00 38.96 222 LEU B N 1
ATOM 575 C CA . LEU B 2 33 ? -20.276 6.124 -33.494 1.00 45.39 222 LEU B CA 1
ATOM 576 C C . LEU B 2 33 ? -21.139 5.078 -32.827 1.00 54.66 222 LEU B C 1
ATOM 577 O O . LEU B 2 33 ? -21.081 4.874 -31.605 1.00 49.62 222 LEU B O 1
ATOM 582 N N . VAL B 2 34 ? -22.013 4.453 -33.616 1.00 53.41 223 VAL B N 1
ATOM 583 C CA . VAL B 2 34 ? -22.954 3.531 -33.031 1.00 45.26 223 VAL B CA 1
ATOM 584 C C . VAL B 2 34 ? -22.192 2.370 -32.409 1.00 42.24 223 VAL B C 1
ATOM 585 O O . VAL B 2 34 ? -22.526 1.908 -31.310 1.00 49.21 223 VAL B O 1
ATOM 589 N N . GLU B 2 35 ? -21.113 1.932 -33.063 1.00 43.41 224 GLU B N 1
ATOM 590 C CA . GLU B 2 35 ? -20.310 0.842 -32.500 1.00 48.04 224 GLU B CA 1
ATOM 591 C C . GLU B 2 35 ? -19.680 1.247 -31.161 1.00 59.98 224 GLU B C 1
ATOM 592 O O . GLU B 2 35 ? -19.768 0.513 -30.155 1.00 53.76 224 GLU B O 1
ATOM 598 N N . SER B 2 36 ? -19.088 2.448 -31.109 1.00 54.14 225 SER B N 1
ATOM 599 C CA . SER B 2 36 ? -18.511 2.892 -29.840 1.00 54.80 225 SER B CA 1
ATOM 600 C C . SER B 2 36 ? -19.575 2.955 -28.751 1.00 50.96 225 SER B C 1
ATOM 601 O O . SER B 2 36 ? -19.369 2.454 -27.637 1.00 59.55 225 SER B O 1
ATOM 604 N N . GLN B 2 37 ? -20.748 3.496 -29.086 1.00 53.83 226 GLN B N 1
ATOM 605 C CA . GLN B 2 37 ? -21.844 3.572 -28.129 1.00 50.97 226 GLN B CA 1
ATOM 606 C C . GLN B 2 37 ? -22.308 2.211 -27.690 1.00 50.34 226 GLN B C 1
ATOM 607 O O . GLN B 2 37 ? -22.866 2.071 -26.603 1.00 54.73 226 GLN B O 1
ATOM 613 N N . GLY B 2 38 ? -22.156 1.215 -28.540 1.00 54.73 227 GLY B N 1
ATOM 614 C CA . GLY B 2 38 ? -22.539 -0.118 -28.129 1.00 49.33 227 GLY B CA 1
ATOM 615 C C . GLY B 2 38 ? -21.571 -0.683 -27.116 1.00 63.40 227 GLY B C 1
ATOM 616 O O . GLY B 2 38 ? -21.944 -1.543 -26.306 1.00 62.03 227 GLY B O 1
ATOM 617 N N . GLU B 2 39 ? -20.307 -0.234 -27.154 1.00 66.29 228 GLU B N 1
ATOM 618 C CA . GLU B 2 39 ? -19.424 -0.613 -26.050 1.00 68.93 228 GLU B CA 1
ATOM 619 C C . GLU B 2 39 ? -19.834 0.104 -24.772 1.00 67.31 228 GLU B C 1
ATOM 620 O O . GLU B 2 39 ? -19.842 -0.502 -23.684 1.00 68.89 228 GLU B O 1
ATOM 626 N N . MET B 2 40 ? -20.206 1.387 -24.891 1.00 58.37 229 MET B N 1
ATOM 627 C CA . MET B 2 40 ? -20.833 2.069 -23.758 1.00 60.93 229 MET B CA 1
ATOM 628 C C . MET B 2 40 ? -22.000 1.254 -23.177 1.00 79.96 229 MET B C 1
ATOM 629 O O . MET B 2 40 ? -22.074 1.027 -21.964 1.00 73.30 229 MET B O 1
ATOM 634 N N . ILE B 2 41 ? -22.940 0.833 -24.027 1.00 67.32 230 ILE B N 1
ATOM 635 C CA . ILE B 2 41 ? -24.133 0.160 -23.528 1.00 66.03 230 ILE B CA 1
ATOM 636 C C . ILE B 2 41 ? -23.762 -1.190 -22.907 1.00 63.54 230 ILE B C 1
ATOM 637 O O . ILE B 2 41 ? -24.335 -1.598 -21.892 1.00 64.02 230 ILE B O 1
ATOM 642 N N . ASP B 2 42 ? -22.781 -1.885 -23.478 1.00 60.78 231 ASP B N 1
ATOM 643 C CA . ASP B 2 42 ? -22.262 -3.085 -22.827 1.00 63.74 231 ASP B CA 1
ATOM 644 C C . ASP B 2 42 ? -21.894 -2.788 -21.379 1.00 74.35 231 ASP B C 1
ATOM 645 O O . ASP B 2 42 ? -22.356 -3.465 -20.448 1.00 72.44 231 ASP B O 1
ATOM 650 N N . ARG B 2 43 ? -21.081 -1.747 -21.170 1.00 77.95 232 ARG B N 1
ATOM 651 C CA . ARG B 2 43 ? -20.719 -1.373 -19.804 1.00 76.05 232 ARG B CA 1
ATOM 652 C C . ARG B 2 43 ? -21.951 -1.052 -18.966 1.00 73.53 232 ARG B C 1
ATOM 653 O O . ARG B 2 43 ? -22.118 -1.581 -17.864 1.00 79.60 232 ARG B O 1
ATOM 661 N N . ILE B 2 44 ? -22.812 -0.165 -19.459 1.00 68.79 233 ILE B N 1
ATOM 662 C CA . ILE B 2 44 ? -23.969 0.276 -18.681 1.00 65.55 233 ILE B CA 1
ATOM 663 C C . ILE B 2 44 ? -24.829 -0.908 -18.253 1.00 76.44 233 ILE B C 1
ATOM 664 O O . ILE B 2 44 ? -25.317 -0.962 -17.117 1.00 73.26 233 ILE B O 1
ATOM 669 N N . GLU B 2 45 ? -25.032 -1.874 -19.156 1.00 66.60 234 GLU B N 1
ATOM 670 C CA . GLU B 2 45 ? -25.870 -3.026 -18.842 1.00 76.67 234 GLU B CA 1
ATOM 671 C C . GLU B 2 45 ? -25.220 -3.891 -17.769 1.00 79.52 234 GLU B C 1
ATOM 672 O O . GLU B 2 45 ? -25.901 -4.381 -16.861 1.00 79.45 234 GLU B O 1
ATOM 678 N N . TYR B 2 46 ? -23.903 -4.078 -17.852 1.00 80.17 235 TYR B N 1
ATOM 679 C CA . TYR B 2 46 ? -23.176 -4.708 -16.755 1.00 89.20 235 TYR B CA 1
ATOM 680 C C . TYR B 2 46 ? -23.445 -4.002 -15.423 1.00 87.39 235 TYR B C 1
ATOM 681 O O . TYR B 2 46 ? -23.937 -4.610 -14.461 1.00 93.76 235 TYR B O 1
ATOM 690 N N . ASN B 2 47 ? -23.135 -2.705 -15.358 1.00 86.16 236 ASN B N 1
ATOM 691 C CA . ASN B 2 47 ? -23.310 -1.949 -14.119 1.00 88.66 236 ASN B CA 1
ATOM 692 C C . ASN B 2 47 ? -24.717 -2.075 -13.568 1.00 82.93 236 ASN B C 1
ATOM 693 O O . ASN B 2 47 ? -24.912 -2.093 -12.350 1.00 95.57 236 ASN B O 1
ATOM 698 N N . VAL B 2 48 ? -25.715 -2.123 -14.443 1.00 77.09 237 VAL B N 1
ATOM 699 C CA . VAL B 2 48 ? -27.079 -2.172 -13.941 1.00 80.51 237 VAL B CA 1
ATOM 700 C C . VAL B 2 48 ? -27.423 -3.582 -13.474 1.00 91.96 237 VAL B C 1
ATOM 701 O O . VAL B 2 48 ? -28.236 -3.751 -12.557 1.00 101.38 237 VAL B O 1
ATOM 705 N N . GLU B 2 49 ? -26.812 -4.611 -14.073 1.00 91.52 238 GLU B N 1
ATOM 706 C CA . GLU B 2 49 ? -27.003 -5.968 -13.566 1.00 91.31 238 GLU B CA 1
ATOM 707 C C . GLU B 2 49 ? -26.435 -6.099 -12.154 1.00 100.96 238 GLU B C 1
ATOM 708 O O . GLU B 2 49 ? -27.066 -6.693 -11.268 1.00 106.39 238 GLU B O 1
ATOM 714 N N . HIS B 2 50 ? -25.265 -5.507 -11.912 1.00 98.46 239 HIS B N 1
ATOM 715 C CA . HIS B 2 50 ? -24.648 -5.603 -10.595 1.00 96.14 239 HIS B CA 1
ATOM 716 C C . HIS B 2 50 ? -25.230 -4.630 -9.572 1.00 103.12 239 HIS B C 1
ATOM 717 O O . HIS B 2 50 ? -25.156 -4.900 -8.368 1.00 113.42 239 HIS B O 1
ATOM 724 N N . ALA B 2 51 ? -25.815 -3.519 -10.010 1.00 106.43 240 ALA B N 1
ATOM 725 C CA . ALA B 2 51 ? -26.513 -2.638 -9.084 1.00 100.75 240 ALA B CA 1
ATOM 726 C C . ALA B 2 51 ? -27.940 -3.105 -8.804 1.00 108.97 240 ALA B C 1
ATOM 727 O O . ALA B 2 51 ? -28.530 -2.676 -7.806 1.00 115.62 240 ALA B O 1
ATOM 729 N N . VAL B 2 52 ? -28.505 -3.974 -9.648 1.00 110.73 241 VAL B N 1
ATOM 730 C CA . VAL B 2 52 ? -29.804 -4.573 -9.343 1.00 110.51 241 VAL B CA 1
ATOM 731 C C . VAL B 2 52 ? -29.661 -5.849 -8.509 1.00 122.93 241 VAL B C 1
ATOM 732 O O . VAL B 2 52 ? -30.535 -6.146 -7.686 1.00 123.40 241 VAL B O 1
ATOM 736 N N . ASP B 2 53 ? -28.578 -6.620 -8.699 1.00 129.71 242 ASP B N 1
ATOM 737 C CA . ASP B 2 53 ? -28.289 -7.716 -7.778 1.00 127.30 242 ASP B CA 1
ATOM 738 C C . ASP B 2 53 ? -27.676 -7.215 -6.472 1.00 135.64 242 ASP B C 1
ATOM 739 O O . ASP B 2 53 ? -27.742 -7.926 -5.462 1.00 140.13 242 ASP B O 1
ATOM 741 N N . TYR B 2 54 ? -27.102 -5.996 -6.471 1.00 130.98 243 TYR B N 1
ATOM 742 C CA . TYR B 2 54 ? -26.578 -5.327 -5.281 1.00 125.70 243 TYR B CA 1
ATOM 743 C C . TYR B 2 54 ? -27.670 -4.651 -4.433 1.00 127.34 243 TYR B C 1
ATOM 744 O O . TYR B 2 54 ? -27.359 -3.709 -3.689 1.00 115.65 243 TYR B O 1
ATOM 746 N N . VAL B 2 55 ? -28.924 -5.098 -4.541 1.00 133.53 244 VAL B N 1
ATOM 747 C CA . VAL B 2 55 ? -30.015 -4.630 -3.682 1.00 131.34 244 VAL B CA 1
ATOM 748 C C . VAL B 2 55 ? -30.886 -5.814 -3.233 1.00 135.60 244 VAL B C 1
ATOM 749 O O . VAL B 2 55 ? -30.398 -6.810 -2.682 1.00 131.17 244 VAL B O 1
ATOM 753 N N . GLU C 3 4 ? -4.355 26.230 -79.999 1.00 142.75 10 GLU C N 1
ATOM 754 C CA . GLU C 3 4 ? -4.181 24.973 -80.716 1.00 130.09 10 GLU C CA 1
ATOM 755 C C . GLU C 3 4 ? -5.346 24.023 -80.440 1.00 130.53 10 GLU C C 1
ATOM 756 O O . GLU C 3 4 ? -5.282 23.198 -79.522 1.00 127.26 10 GLU C O 1
ATOM 758 N N . LEU C 3 5 ? -6.405 24.145 -81.248 1.00 124.19 11 LEU C N 1
ATOM 759 C CA . LEU C 3 5 ? -7.565 23.262 -81.174 1.00 121.69 11 LEU C CA 1
ATOM 760 C C . LEU C 3 5 ? -7.267 21.893 -81.790 1.00 123.16 11 LEU C C 1
ATOM 761 O O . LEU C 3 5 ? -8.189 21.138 -82.125 1.00 119.28 11 LEU C O 1
ATOM 763 N N . GLU C 3 6 ? -5.978 21.559 -81.928 1.00 120.79 12 GLU C N 1
ATOM 764 C CA . GLU C 3 6 ? -5.598 20.306 -82.570 1.00 118.50 12 GLU C CA 1
ATOM 765 C C . GLU C 3 6 ? -6.008 19.109 -81.723 1.00 121.66 12 GLU C C 1
ATOM 766 O O . GLU C 3 6 ? -6.493 18.102 -82.252 1.00 123.46 12 GLU C O 1
ATOM 768 N N . GLU C 3 7 ? -5.854 19.213 -80.402 1.00 119.69 13 GLU C N 1
ATOM 769 C CA . GLU C 3 7 ? -6.124 18.107 -79.494 1.00 122.58 13 GLU C CA 1
ATOM 770 C C . GLU C 3 7 ? -7.469 18.242 -78.788 1.00 117.96 13 GLU C C 1
ATOM 771 O O . GLU C 3 7 ? -7.606 17.802 -77.642 1.00 115.32 13 GLU C O 1
ATOM 777 N N . MET C 3 8 ? -8.472 18.838 -79.444 1.00 115.89 14 MET C N 1
ATOM 778 C CA . MET C 3 8 ? -9.762 19.016 -78.783 1.00 106.12 14 MET C CA 1
ATOM 779 C C . MET C 3 8 ? -10.520 17.702 -78.674 1.00 101.73 14 MET C C 1
ATOM 780 O O . MET C 3 8 ? -11.132 17.424 -77.638 1.00 106.67 14 MET C O 1
ATOM 785 N N . GLN C 3 9 ? -10.499 16.882 -79.724 1.00 97.18 15 GLN C N 1
ATOM 786 C CA . GLN C 3 9 ? -11.124 15.570 -79.618 1.00 96.97 15 GLN C CA 1
ATOM 787 C C . GLN C 3 9 ? -10.410 14.709 -78.583 1.00 99.32 15 GLN C C 1
ATOM 788 O O . GLN C 3 9 ? -11.054 13.999 -77.799 1.00 105.49 15 GLN C O 1
ATOM 794 N N . ARG C 3 10 ? -9.081 14.764 -78.554 1.00 90.75 16 ARG C N 1
ATOM 795 C CA . ARG C 3 10 ? -8.357 14.011 -77.542 1.00 94.79 16 ARG C CA 1
ATOM 796 C C . ARG C 3 10 ? -8.739 14.485 -76.150 1.00 94.23 16 ARG C C 1
ATOM 797 O O . ARG C 3 10 ? -8.896 13.673 -75.230 1.00 89.69 16 ARG C O 1
ATOM 799 N N . ARG C 3 11 ? -8.910 15.799 -75.983 1.00 90.60 17 ARG C N 1
ATOM 800 C CA . ARG C 3 11 ? -9.207 16.360 -74.668 1.00 91.90 17 ARG C CA 1
ATOM 801 C C . ARG C 3 11 ? -10.608 15.975 -74.211 1.00 96.48 17 ARG C C 1
ATOM 802 O O . ARG C 3 11 ? -10.814 15.584 -73.052 1.00 99.61 17 ARG C O 1
ATOM 810 N N . ALA C 3 12 ? -11.587 16.078 -75.113 1.00 93.64 18 ALA C N 1
ATOM 811 C CA . ALA C 3 12 ? -12.907 15.543 -74.826 1.00 87.92 18 ALA C CA 1
ATOM 812 C C . ALA C 3 12 ? -12.837 14.068 -74.449 1.00 94.21 18 ALA C C 1
ATOM 813 O O . ALA C 3 12 ? -13.603 13.613 -73.590 1.00 100.92 18 ALA C O 1
ATOM 815 N N . ASP C 3 13 ? -11.913 13.313 -75.052 1.00 88.06 19 ASP C N 1
ATOM 816 C CA . ASP C 3 13 ? -11.845 11.880 -74.766 1.00 89.62 19 ASP C CA 1
ATOM 817 C C . ASP C 3 13 ? -11.271 11.609 -73.377 1.00 89.03 19 ASP C C 1
ATOM 818 O O . ASP C 3 13 ? -11.740 10.706 -72.673 1.00 97.68 19 ASP C O 1
ATOM 823 N N . GLN C 3 14 ? -10.259 12.380 -72.963 1.00 91.66 20 GLN C N 1
ATOM 824 C CA . GLN C 3 14 ? -9.685 12.214 -71.627 1.00 85.53 20 GLN C CA 1
ATOM 825 C C . GLN C 3 14 ? -10.662 12.648 -70.534 1.00 94.61 20 GLN C C 1
ATOM 826 O O . GLN C 3 14 ? -10.744 12.011 -69.470 1.00 85.13 20 GLN C O 1
ATOM 832 N N . LEU C 3 15 ? -11.393 13.747 -70.764 1.00 92.99 21 LEU C N 1
ATOM 833 C CA . LEU C 3 15 ? -12.439 14.137 -69.822 1.00 82.95 21 LEU C CA 1
ATOM 834 C C . LEU C 3 15 ? -13.525 13.072 -69.727 1.00 79.96 21 LEU C C 1
ATOM 835 O O . LEU C 3 15 ? -13.917 12.691 -68.617 1.00 74.58 21 LEU C O 1
ATOM 840 N N . ALA C 3 16 ? -13.998 12.565 -70.870 1.00 80.12 22 ALA C N 1
ATOM 841 C CA . ALA C 3 16 ? -14.990 11.491 -70.856 1.00 69.38 22 ALA C CA 1
ATOM 842 C C . ALA C 3 16 ? -14.507 10.304 -70.027 1.00 81.51 22 ALA C C 1
ATOM 843 O O . ALA C 3 16 ? -15.225 9.807 -69.147 1.00 82.58 22 ALA C O 1
ATOM 845 N N . ASP C 3 17 ? -13.284 9.838 -70.289 1.00 84.86 23 ASP C N 1
ATOM 846 C CA . ASP C 3 17 ? -12.750 8.723 -69.516 1.00 80.24 23 ASP C CA 1
ATOM 847 C C . ASP C 3 17 ? -12.727 9.049 -68.036 1.00 68.72 23 ASP C C 1
ATOM 848 O O . ASP C 3 17 ? -13.019 8.182 -67.200 1.00 75.32 23 ASP C O 1
ATOM 853 N N . GLU C 3 18 ? -12.374 10.292 -67.689 1.00 66.43 24 GLU C N 1
ATOM 854 C CA . GLU C 3 18 ? -12.399 10.674 -66.283 1.00 72.92 24 GLU C CA 1
ATOM 855 C C . GLU C 3 18 ? -13.805 10.560 -65.698 1.00 77.70 24 GLU C C 1
ATOM 856 O O . GLU C 3 18 ? -13.958 10.199 -64.523 1.00 63.95 24 GLU C O 1
ATOM 862 N N . SER C 3 19 ? -14.832 10.849 -66.512 1.00 71.28 25 SER C N 1
ATOM 863 C CA . SER C 3 19 ? -16.216 10.770 -66.052 1.00 74.16 25 SER C CA 1
ATOM 864 C C . SER C 3 19 ? -16.631 9.324 -65.816 1.00 66.76 25 SER C C 1
ATOM 865 O O . SER C 3 19 ? -17.212 8.994 -64.768 1.00 57.79 25 SER C O 1
ATOM 868 N N . LEU C 3 20 ? -16.343 8.446 -66.778 1.00 63.73 26 LEU C N 1
ATOM 869 C CA . LEU C 3 20 ? -16.673 7.044 -66.577 1.00 66.96 26 LEU C CA 1
ATOM 870 C C . LEU C 3 20 ? -16.028 6.539 -65.297 1.00 60.77 26 LEU C C 1
ATOM 871 O O . LEU C 3 20 ? -16.705 6.021 -64.395 1.00 61.38 26 LEU C O 1
ATOM 876 N N . GLU C 3 21 ? -14.723 6.767 -65.173 1.00 56.76 27 GLU C N 1
ATOM 877 C CA . GLU C 3 21 ? -13.990 6.343 -63.988 1.00 56.85 27 GLU C CA 1
ATOM 878 C C . GLU C 3 21 ? -14.629 6.897 -62.734 1.00 56.09 27 GLU C C 1
ATOM 879 O O . GLU C 3 21 ? -14.627 6.244 -61.669 1.00 56.17 27 GLU C O 1
ATOM 885 N N . SER C 3 22 ? -15.129 8.134 -62.827 1.00 50.73 28 SER C N 1
ATOM 886 C CA . SER C 3 22 ? -15.830 8.708 -61.695 1.00 59.01 28 SER C CA 1
ATOM 887 C C . SER C 3 22 ? -17.056 7.854 -61.328 1.00 52.99 28 SER C C 1
ATOM 888 O O . SER C 3 22 ? -17.279 7.563 -60.150 1.00 46.15 28 SER C O 1
ATOM 891 N N . THR C 3 23 ? -17.832 7.405 -62.317 1.00 47.87 29 THR C N 1
ATOM 892 C CA . THR C 3 23 ? -19.036 6.663 -61.958 1.00 48.39 29 THR C CA 1
ATOM 893 C C . THR C 3 23 ? -18.705 5.294 -61.370 1.00 49.25 29 THR C C 1
ATOM 894 O O . THR C 3 23 ? -19.456 4.792 -60.495 1.00 48.02 29 THR C O 1
ATOM 898 N N . ARG C 3 24 ? -17.563 4.690 -61.782 1.00 50.96 30 ARG C N 1
ATOM 899 C CA . ARG C 3 24 ? -17.117 3.468 -61.122 1.00 51.81 30 ARG C CA 1
ATOM 900 C C . ARG C 3 24 ? -16.788 3.724 -59.665 1.00 51.07 30 ARG C C 1
ATOM 901 O O . ARG C 3 24 ? -17.089 2.893 -58.785 1.00 44.91 30 ARG C O 1
ATOM 909 N N . ARG C 3 25 ? -16.162 4.868 -59.381 1.00 44.45 31 ARG C N 1
ATOM 910 C CA . ARG C 3 25 ? -15.845 5.142 -57.988 1.00 44.81 31 ARG C CA 1
ATOM 911 C C . ARG C 3 25 ? -17.133 5.392 -57.195 1.00 46.34 31 ARG C C 1
ATOM 912 O O . ARG C 3 25 ? -17.232 5.033 -56.013 1.00 43.98 31 ARG C O 1
ATOM 920 N N . MET C 3 26 ? -18.129 6.008 -57.838 1.00 39.03 32 MET C N 1
ATOM 921 C CA . MET C 3 26 ? -19.437 6.210 -57.192 1.00 45.27 32 MET C CA 1
ATOM 922 C C . MET C 3 26 ? -20.049 4.864 -56.763 1.00 45.74 32 MET C C 1
ATOM 923 O O . MET C 3 26 ? -20.532 4.699 -55.625 1.00 43.89 32 MET C O 1
ATOM 928 N N . LEU C 3 27 ? -20.011 3.874 -57.659 1.00 50.89 33 LEU C N 1
ATOM 929 C CA . LEU C 3 27 ? -20.577 2.566 -57.296 1.00 43.61 33 LEU C CA 1
ATOM 930 C C . LEU C 3 27 ? -19.871 1.985 -56.081 1.00 51.30 33 LEU C C 1
ATOM 931 O O . LEU C 3 27 ? -20.507 1.450 -55.168 1.00 41.84 33 LEU C O 1
ATOM 936 N N . GLN C 3 28 ? -18.550 2.128 -56.023 1.00 46.61 34 GLN C N 1
ATOM 937 C CA . GLN C 3 28 ? -17.834 1.604 -54.868 1.00 41.71 34 GLN C CA 1
ATOM 938 C C . GLN C 3 28 ? -18.224 2.338 -53.586 1.00 40.71 34 GLN C C 1
ATOM 939 O O . GLN C 3 28 ? -18.358 1.724 -52.510 1.00 37.32 34 GLN C O 1
ATOM 945 N N . LEU C 3 29 ? -18.308 3.680 -53.654 1.00 36.04 35 LEU C N 1
ATOM 946 C CA . LEU C 3 29 ? -18.721 4.421 -52.468 1.00 38.59 35 LEU C CA 1
ATOM 947 C C . LEU C 3 29 ? -20.114 4.013 -51.980 1.00 35.58 35 LEU C C 1
ATOM 948 O O . LEU C 3 29 ? -20.345 3.906 -50.764 1.00 36.88 35 LEU C O 1
ATOM 953 N N . VAL C 3 30 ? -21.092 3.929 -52.887 1.00 35.88 36 VAL C N 1
ATOM 954 C CA . VAL C 3 30 ? -22.453 3.654 -52.368 1.00 39.37 36 VAL C CA 1
ATOM 955 C C . VAL C 3 30 ? -22.586 2.198 -51.900 1.00 41.86 36 VAL C C 1
ATOM 956 O O . VAL C 3 30 ? -23.334 1.924 -50.965 1.00 39.64 36 VAL C O 1
ATOM 960 N N . GLU C 3 31 ? -21.785 1.272 -52.426 1.00 38.63 37 GLU C N 1
ATOM 961 C CA . GLU C 3 31 ? -21.887 -0.117 -51.893 1.00 39.46 37 GLU C CA 1
ATOM 962 C C . GLU C 3 31 ? -21.271 -0.208 -50.490 1.00 39.82 37 GLU C C 1
ATOM 963 O O . GLU C 3 31 ? -21.838 -0.835 -49.565 1.00 36.84 37 GLU C O 1
ATOM 969 N N . GLU C 3 32 ? -20.158 0.508 -50.270 1.00 39.31 38 GLU C N 1
ATOM 970 C CA . GLU C 3 32 ? -19.622 0.561 -48.912 1.00 35.21 38 GLU C CA 1
ATOM 971 C C . GLU C 3 32 ? -20.549 1.312 -47.951 1.00 35.28 38 GLU C C 1
ATOM 972 O O . GLU C 3 32 ? -20.652 0.928 -46.775 1.00 41.19 38 GLU C O 1
ATOM 978 N N . SER C 3 33 ? -21.152 2.439 -48.402 1.00 38.19 39 SER C N 1
ATOM 979 C CA . SER C 3 33 ? -22.206 3.098 -47.630 1.00 34.86 39 SER C CA 1
ATOM 980 C C . SER C 3 33 ? -23.309 2.110 -47.217 1.00 37.02 39 SER C C 1
ATOM 981 O O . SER C 3 33 ? -23.733 2.064 -46.055 1.00 37.24 39 SER C O 1
ATOM 984 N N . LYS C 3 34 ? -23.829 1.349 -48.179 1.00 35.37 40 LYS C N 1
ATOM 985 C CA . LYS C 3 34 ? -24.936 0.449 -47.865 1.00 36.28 40 LYS C CA 1
ATOM 986 C C . LYS C 3 34 ? -24.518 -0.603 -46.830 1.00 36.84 40 LYS C C 1
ATOM 987 O O . LYS C 3 34 ? -25.274 -0.912 -45.875 1.00 39.69 40 LYS C O 1
ATOM 993 N N . ASP C 3 35 ? -23.299 -1.145 -46.974 1.00 40.70 41 ASP C N 1
ATOM 994 C CA A ASP C 3 35 ? -22.823 -2.117 -45.983 0.56 41.45 41 ASP C CA 1
ATOM 995 C CA B ASP C 3 35 ? -22.829 -2.117 -45.990 0.44 41.48 41 ASP C CA 1
ATOM 996 C C . ASP C 3 35 ? -22.727 -1.483 -44.611 1.00 43.35 41 ASP C C 1
ATOM 997 O O . ASP C 3 35 ? -23.063 -2.116 -43.608 1.00 41.52 41 ASP C O 1
ATOM 1006 N N . ALA C 3 36 ? -22.252 -0.213 -44.539 1.00 38.45 42 ALA C N 1
ATOM 1007 C CA . ALA C 3 36 ? -22.157 0.413 -43.216 1.00 39.39 42 ALA C CA 1
ATOM 1008 C C . ALA C 3 36 ? -23.568 0.669 -42.648 1.00 35.09 42 ALA C C 1
ATOM 1009 O O . ALA C 3 36 ? -23.807 0.545 -41.439 1.00 37.43 42 ALA C O 1
ATOM 1011 N N . GLY C 3 37 ? -24.513 1.082 -43.506 1.00 33.05 43 GLY C N 1
ATOM 1012 C CA . GLY C 3 37 ? -25.866 1.321 -43.026 1.00 32.37 43 GLY C CA 1
ATOM 1013 C C . GLY C 3 37 ? -26.541 0.051 -42.523 1.00 35.49 43 GLY C C 1
ATOM 1014 O O . GLY C 3 37 ? -27.206 0.069 -41.489 1.00 38.22 43 GLY C O 1
ATOM 1015 N N . ILE C 3 38 ? -26.307 -1.072 -43.200 1.00 34.21 44 ILE C N 1
ATOM 1016 C CA . ILE C 3 38 ? -26.900 -2.334 -42.713 1.00 35.02 44 ILE C CA 1
ATOM 1017 C C . ILE C 3 38 ? -26.263 -2.715 -41.388 1.00 35.37 44 ILE C C 1
ATOM 1018 O O . ILE C 3 38 ? -26.964 -3.060 -40.424 1.00 35.95 44 ILE C O 1
ATOM 1023 N N . ARG C 3 39 ? -24.920 -2.567 -41.278 1.00 37.42 45 ARG C N 1
ATOM 1024 C CA . ARG C 3 39 ? -24.286 -2.904 -40.000 1.00 38.73 45 ARG C CA 1
ATOM 1025 C C . ARG C 3 39 ? -24.826 -2.043 -38.903 1.00 36.50 45 ARG C C 1
ATOM 1026 O O . ARG C 3 39 ? -24.986 -2.490 -37.758 1.00 38.58 45 ARG C O 1
ATOM 1034 N N . THR C 3 40 ? -25.046 -0.762 -39.212 1.00 34.34 46 THR C N 1
ATOM 1035 C CA . THR C 3 40 ? -25.582 0.135 -38.205 1.00 36.10 46 THR C CA 1
ATOM 1036 C C . THR C 3 40 ? -26.977 -0.260 -37.767 1.00 37.56 46 THR C C 1
ATOM 1037 O O . THR C 3 40 ? -27.279 -0.224 -36.573 1.00 36.61 46 THR C O 1
ATOM 1041 N N . LEU C 3 41 ? -27.861 -0.638 -38.711 1.00 35.44 47 LEU C N 1
ATOM 1042 C CA . LEU C 3 41 ? -29.205 -1.054 -38.295 1.00 33.83 47 LEU C CA 1
ATOM 1043 C C . LEU C 3 41 ? -29.140 -2.329 -37.433 1.00 37.37 47 LEU C C 1
ATOM 1044 O O . LEU C 3 41 ? -29.913 -2.490 -36.472 1.00 37.97 47 LEU C O 1
ATOM 1049 N N . VAL C 3 42 ? -28.216 -3.230 -37.743 1.00 37.07 48 VAL C N 1
ATOM 1050 C CA . VAL C 3 42 ? -28.107 -4.464 -36.935 1.00 37.51 48 VAL C CA 1
ATOM 1051 C C . VAL C 3 42 ? -27.601 -4.135 -35.528 1.00 35.60 48 VAL C C 1
ATOM 1052 O O . VAL C 3 42 ? -28.133 -4.620 -34.516 1.00 38.48 48 VAL C O 1
ATOM 1056 N N . MET C 3 43 ? -26.609 -3.236 -35.415 1.00 39.31 49 MET C N 1
ATOM 1057 C CA . MET C 3 43 ? -26.186 -2.783 -34.078 1.00 36.07 49 MET C CA 1
ATOM 1058 C C . MET C 3 43 ? -27.311 -2.095 -33.308 1.00 33.53 49 MET C C 1
ATOM 1059 O O . MET C 3 43 ? -27.418 -2.270 -32.093 1.00 40.52 49 MET C O 1
ATOM 1064 N N . LEU C 3 44 ? -28.031 -1.140 -33.946 1.00 37.26 50 LEU C N 1
ATOM 1065 C CA . LEU C 3 44 ? -29.171 -0.511 -33.270 1.00 39.39 50 LEU C CA 1
ATOM 1066 C C . LEU C 3 44 ? -30.200 -1.540 -32.805 1.00 49.03 50 LEU C C 1
ATOM 1067 O O . LEU C 3 44 ? -30.853 -1.351 -31.769 1.00 40.99 50 LEU C O 1
ATOM 1072 N N . ASP C 3 45 ? -30.375 -2.638 -33.553 1.00 39.48 51 ASP C N 1
ATOM 1073 C CA . ASP C 3 45 ? -31.290 -3.694 -33.076 1.00 39.95 51 ASP C CA 1
ATOM 1074 C C . ASP C 3 45 ? -30.728 -4.348 -31.791 1.00 46.69 51 ASP C C 1
ATOM 1075 O O . ASP C 3 45 ? -31.420 -4.462 -30.752 1.00 47.22 51 ASP C O 1
ATOM 1080 N N . GLU C 3 46 ? -29.444 -4.746 -31.834 1.00 44.16 52 GLU C N 1
ATOM 1081 C CA . GLU C 3 46 ? -28.818 -5.354 -30.639 1.00 51.85 52 GLU C CA 1
ATOM 1082 C C . GLU C 3 46 ? -28.861 -4.408 -29.440 1.00 56.72 52 GLU C C 1
ATOM 1083 O O . GLU C 3 46 ? -29.255 -4.785 -28.322 1.00 50.51 52 GLU C O 1
ATOM 1089 N N . GLN C 3 47 ? -28.479 -3.149 -29.667 1.00 47.30 53 GLN C N 1
ATOM 1090 C CA . GLN C 3 47 ? -28.395 -2.199 -28.573 1.00 46.17 53 GLN C CA 1
ATOM 1091 C C . GLN C 3 47 ? -29.761 -1.850 -28.023 1.00 40.43 53 GLN C C 1
ATOM 1092 O O . GLN C 3 47 ? -29.884 -1.590 -26.829 1.00 53.62 53 GLN C O 1
ATOM 1098 N N . GLY C 3 48 ? -30.788 -1.794 -28.876 1.00 46.05 54 GLY C N 1
ATOM 1099 C CA . GLY C 3 48 ? -32.121 -1.551 -28.375 1.00 47.07 54 GLY C CA 1
ATOM 1100 C C . GLY C 3 48 ? -32.595 -2.628 -27.416 1.00 53.10 54 GLY C C 1
ATOM 1101 O O . GLY C 3 48 ? -33.246 -2.332 -26.402 1.00 48.47 54 GLY C O 1
ATOM 1102 N N . GLU C 3 49 ? -32.305 -3.902 -27.726 1.00 46.65 55 GLU C N 1
ATOM 1103 C CA . GLU C 3 49 ? -32.688 -4.923 -26.737 1.00 59.48 55 GLU C CA 1
ATOM 1104 C C . GLU C 3 49 ? -31.887 -4.738 -25.449 1.00 58.60 55 GLU C C 1
ATOM 1105 O O . GLU C 3 49 ? -32.439 -4.848 -24.339 1.00 57.99 55 GLU C O 1
ATOM 1111 N N . GLN C 3 50 ? -30.591 -4.402 -25.570 1.00 49.67 56 GLN C N 1
ATOM 1112 C CA . GLN C 3 50 ? -29.863 -4.101 -24.345 1.00 50.31 56 GLN C CA 1
ATOM 1113 C C . GLN C 3 50 ? -30.509 -2.948 -23.565 1.00 59.60 56 GLN C C 1
ATOM 1114 O O . GLN C 3 50 ? -30.615 -3.015 -22.333 1.00 55.08 56 GLN C O 1
ATOM 1120 N N . LEU C 3 51 ? -30.930 -1.873 -24.251 1.00 59.08 57 LEU C N 1
ATOM 1121 C CA . LEU C 3 51 ? -31.540 -0.746 -23.531 1.00 52.73 57 LEU C CA 1
ATOM 1122 C C . LEU C 3 51 ? -32.836 -1.170 -22.841 1.00 64.38 57 LEU C C 1
ATOM 1123 O O . LEU C 3 51 ? -33.172 -0.635 -21.771 1.00 56.66 57 LEU C O 1
ATOM 1128 N N . ASP C 3 52 ? -33.600 -2.091 -23.455 1.00 59.30 58 ASP C N 1
ATOM 1129 C CA . ASP C 3 52 ? -34.787 -2.630 -22.778 1.00 62.40 58 ASP C CA 1
ATOM 1130 C C . ASP C 3 52 ? -34.400 -3.288 -21.461 1.00 65.78 58 ASP C C 1
ATOM 1131 O O . ASP C 3 52 ? -34.981 -3.003 -20.404 1.00 70.24 58 ASP C O 1
ATOM 1136 N N . ARG C 3 53 ? -33.397 -4.158 -21.507 1.00 64.01 59 ARG C N 1
ATOM 1137 C CA . ARG C 3 53 ? -32.891 -4.730 -20.264 1.00 65.16 59 ARG C CA 1
ATOM 1138 C C . ARG C 3 53 ? -32.418 -3.659 -19.272 1.00 74.24 59 ARG C C 1
ATOM 1139 O O . ARG C 3 53 ? -32.567 -3.830 -18.056 1.00 72.59 59 ARG C O 1
ATOM 1147 N N . VAL C 3 54 ? -31.874 -2.542 -19.750 1.00 60.93 60 VAL C N 1
ATOM 1148 C CA . VAL C 3 54 ? -31.367 -1.561 -18.803 1.00 68.45 60 VAL C CA 1
ATOM 1149 C C . VAL C 3 54 ? -32.525 -0.850 -18.135 1.00 64.50 60 VAL C C 1
ATOM 1150 O O . VAL C 3 54 ? -32.533 -0.668 -16.915 1.00 71.76 60 VAL C O 1
ATOM 1154 N N . GLU C 3 55 ? -33.542 -0.472 -18.911 1.00 64.01 61 GLU C N 1
ATOM 1155 C CA . GLU C 3 55 ? -34.691 0.188 -18.311 1.00 73.84 61 GLU C CA 1
ATOM 1156 C C . GLU C 3 55 ? -35.386 -0.723 -17.304 1.00 78.78 61 GLU C C 1
ATOM 1157 O O . GLU C 3 55 ? -35.784 -0.270 -16.224 1.00 88.21 61 GLU C O 1
ATOM 1163 N N . GLU C 3 56 ? -35.534 -2.011 -17.631 1.00 80.82 62 GLU C N 1
ATOM 1164 C CA . GLU C 3 56 ? -36.121 -2.947 -16.667 1.00 84.16 62 GLU C CA 1
ATOM 1165 C C . GLU C 3 56 ? -35.289 -3.003 -15.382 1.00 84.01 62 GLU C C 1
ATOM 1166 O O . GLU C 3 56 ? -35.831 -2.891 -14.276 1.00 86.11 62 GLU C O 1
ATOM 1168 N N . GLY C 3 57 ? -33.961 -3.122 -15.519 1.00 82.36 63 GLY C N 1
ATOM 1169 C CA . GLY C 3 57 ? -33.072 -3.020 -14.362 1.00 76.51 63 GLY C CA 1
ATOM 1170 C C . GLY C 3 57 ? -33.321 -1.795 -13.492 1.00 91.70 63 GLY C C 1
ATOM 1171 O O . GLY C 3 57 ? -33.430 -1.905 -12.267 1.00 98.52 63 GLY C O 1
ATOM 1172 N N . MET C 3 58 ? -33.398 -0.604 -14.107 1.00 90.18 64 MET C N 1
ATOM 1173 C CA . MET C 3 58 ? -33.653 0.622 -13.342 1.00 90.03 64 MET C CA 1
ATOM 1174 C C . MET C 3 58 ? -34.999 0.559 -12.624 1.00 98.47 64 MET C C 1
ATOM 1175 O O . MET C 3 58 ? -35.100 0.895 -11.435 1.00 114.45 64 MET C O 1
ATOM 1180 N N . ASN C 3 59 ? -36.050 0.144 -13.338 1.00 89.75 65 ASN C N 1
ATOM 1181 C CA . ASN C 3 59 ? -37.367 0.026 -12.720 1.00 91.60 65 ASN C CA 1
ATOM 1182 C C . ASN C 3 59 ? -37.363 -0.951 -11.549 1.00 101.79 65 ASN C C 1
ATOM 1183 O O . ASN C 3 59 ? -38.133 -0.779 -10.597 1.00 118.29 65 ASN C O 1
ATOM 1188 N N . HIS C 3 60 ? -36.504 -1.971 -11.582 1.00 97.67 66 HIS C N 1
ATOM 1189 C CA . HIS C 3 60 ? -36.410 -2.860 -10.426 1.00 106.97 66 HIS C CA 1
ATOM 1190 C C . HIS C 3 60 ? -35.625 -2.224 -9.279 1.00 110.85 66 HIS C C 1
ATOM 1191 O O . HIS C 3 60 ? -35.966 -2.426 -8.107 1.00 115.81 66 HIS C O 1
ATOM 1198 N N . ILE C 3 61 ? -34.573 -1.457 -9.586 1.00 104.79 67 ILE C N 1
ATOM 1199 C CA . ILE C 3 61 ? -33.811 -0.812 -8.519 1.00 100.11 67 ILE C CA 1
ATOM 1200 C C . ILE C 3 61 ? -34.684 0.179 -7.763 1.00 105.89 67 ILE C C 1
ATOM 1201 O O . ILE C 3 61 ? -34.624 0.258 -6.532 1.00 120.65 67 ILE C O 1
ATOM 1206 N N . ASN C 3 62 ? -35.515 0.943 -8.470 1.00 109.93 68 ASN C N 1
ATOM 1207 C CA . ASN C 3 62 ? -36.436 1.802 -7.731 1.00 116.54 68 ASN C CA 1
ATOM 1208 C C . ASN C 3 62 ? -37.681 1.057 -7.249 1.00 125.21 68 ASN C C 1
ATOM 1209 O O . ASN C 3 62 ? -38.453 1.621 -6.465 1.00 127.79 68 ASN C O 1
ATOM 1214 N N . GLN C 3 63 ? -37.903 -0.184 -7.697 1.00 127.51 69 GLN C N 1
ATOM 1215 C CA . GLN C 3 63 ? -38.940 -1.012 -7.081 1.00 129.22 69 GLN C CA 1
ATOM 1216 C C . GLN C 3 63 ? -38.520 -1.466 -5.684 1.00 133.65 69 GLN C C 1
ATOM 1217 O O . GLN C 3 63 ? -39.330 -1.444 -4.747 1.00 133.88 69 GLN C O 1
ATOM 1223 N N . ASP C 3 64 ? -37.256 -1.878 -5.525 1.00 130.15 70 ASP C N 1
ATOM 1224 C CA . ASP C 3 64 ? -36.765 -2.298 -4.214 1.00 124.81 70 ASP C CA 1
ATOM 1225 C C . ASP C 3 64 ? -36.715 -1.131 -3.230 1.00 140.48 70 ASP C C 1
ATOM 1226 O O . ASP C 3 64 ? -37.019 -1.301 -2.042 1.00 147.02 70 ASP C O 1
ATOM 1231 N N . MET C 3 65 ? -36.333 0.059 -3.705 1.00 141.08 71 MET C N 1
ATOM 1232 C CA . MET C 3 65 ? -36.168 1.207 -2.815 1.00 142.27 71 MET C CA 1
ATOM 1233 C C . MET C 3 65 ? -37.506 1.682 -2.258 1.00 148.50 71 MET C C 1
ATOM 1234 O O . MET C 3 65 ? -37.656 1.856 -1.042 1.00 151.86 71 MET C O 1
ATOM 1239 N N . LYS C 3 66 ? -38.492 1.901 -3.137 1.00 144.87 72 LYS C N 1
ATOM 1240 C CA . LYS C 3 66 ? -39.777 2.468 -2.739 1.00 143.75 72 LYS C CA 1
ATOM 1241 C C . LYS C 3 66 ? -40.535 1.594 -1.747 1.00 152.59 72 LYS C C 1
ATOM 1242 O O . LYS C 3 66 ? -41.533 2.058 -1.181 1.00 159.18 72 LYS C O 1
ATOM 1244 N N . GLU C 3 67 ? -40.098 0.353 -1.525 1.00 152.40 73 GLU C N 1
ATOM 1245 C CA . GLU C 3 67 ? -40.678 -0.500 -0.494 1.00 152.90 73 GLU C CA 1
ATOM 1246 C C . GLU C 3 67 ? -39.955 -0.341 0.843 1.00 157.88 73 GLU C C 1
ATOM 1247 O O . GLU C 3 67 ? -40.601 -0.171 1.884 1.00 162.04 73 GLU C O 1
ATOM 1249 N N . ALA C 3 68 ? -38.623 -0.381 0.828 1.00 149.15 74 ALA C N 1
ATOM 1250 C CA . ALA C 3 68 ? -37.827 -0.241 2.044 1.00 136.16 74 ALA C CA 1
ATOM 1251 C C . ALA C 3 68 ? -37.980 1.150 2.654 1.00 131.67 74 ALA C C 1
ATOM 1252 O O . ALA C 3 68 ? -37.121 2.013 2.477 1.00 126.02 74 ALA C O 1
ATOM 1254 N N . ALA D 4 2 ? -20.781 0.670 -74.877 1.00 111.67 141 ALA D N 1
ATOM 1255 C CA . ALA D 4 2 ? -20.163 1.828 -75.516 1.00 121.82 141 ALA D CA 1
ATOM 1256 C C . ALA D 4 2 ? -19.466 2.711 -74.477 1.00 124.78 141 ALA D C 1
ATOM 1257 O O . ALA D 4 2 ? -19.205 2.263 -73.358 1.00 119.17 141 ALA D O 1
ATOM 1259 N N . ARG D 4 3 ? -19.165 3.959 -74.855 1.00 134.71 142 ARG D N 1
ATOM 1260 C CA . ARG D 4 3 ? -18.480 4.895 -73.960 1.00 134.42 142 ARG D CA 1
ATOM 1261 C C . ARG D 4 3 ? -19.455 5.552 -72.984 1.00 125.71 142 ARG D C 1
ATOM 1262 O O . ARG D 4 3 ? -19.294 5.454 -71.760 1.00 107.08 142 ARG D O 1
ATOM 1264 N N . GLU D 4 4 ? -20.472 6.237 -73.508 1.00 125.78 143 GLU D N 1
ATOM 1265 C CA . GLU D 4 4 ? -21.539 6.777 -72.676 1.00 117.53 143 GLU D CA 1
ATOM 1266 C C . GLU D 4 4 ? -22.543 5.710 -72.229 1.00 110.75 143 GLU D C 1
ATOM 1267 O O . GLU D 4 4 ? -23.445 6.025 -71.442 1.00 101.64 143 GLU D O 1
ATOM 1269 N N . ASN D 4 5 ? -22.402 4.461 -72.697 1.00 113.88 144 ASN D N 1
ATOM 1270 C CA . ASN D 4 5 ? -23.317 3.388 -72.310 1.00 96.75 144 ASN D CA 1
ATOM 1271 C C . ASN D 4 5 ? -23.027 2.899 -70.897 1.00 83.78 144 ASN D C 1
ATOM 1272 O O . ASN D 4 5 ? -23.909 2.931 -70.039 1.00 82.11 144 ASN D O 1
ATOM 1274 N N . GLU D 4 6 ? -21.790 2.452 -70.630 1.00 77.59 145 GLU D N 1
ATOM 1275 C CA . GLU D 4 6 ? -21.443 2.042 -69.272 1.00 73.68 145 GLU D CA 1
ATOM 1276 C C . GLU D 4 6 ? -21.618 3.185 -68.279 1.00 72.07 145 GLU D C 1
ATOM 1277 O O . GLU D 4 6 ? -22.020 2.961 -67.136 1.00 64.95 145 GLU D O 1
ATOM 1283 N N . MET D 4 7 ? -21.289 4.407 -68.674 1.00 62.81 146 MET D N 1
ATOM 1284 C CA . MET D 4 7 ? -21.413 5.503 -67.726 1.00 66.25 146 MET D CA 1
ATOM 1285 C C . MET D 4 7 ? -22.860 5.651 -67.271 1.00 65.77 146 MET D C 1
ATOM 1286 O O . MET D 4 7 ? -23.142 5.810 -66.071 1.00 61.08 146 MET D O 1
ATOM 1291 N N . ASP D 4 8 ? -23.792 5.545 -68.208 1.00 65.85 147 ASP D N 1
ATOM 1292 C CA . ASP D 4 8 ? -25.183 5.752 -67.868 1.00 60.72 147 ASP D CA 1
ATOM 1293 C C . ASP D 4 8 ? -25.757 4.574 -67.102 1.00 65.23 147 ASP D C 1
ATOM 1294 O O . ASP D 4 8 ? -2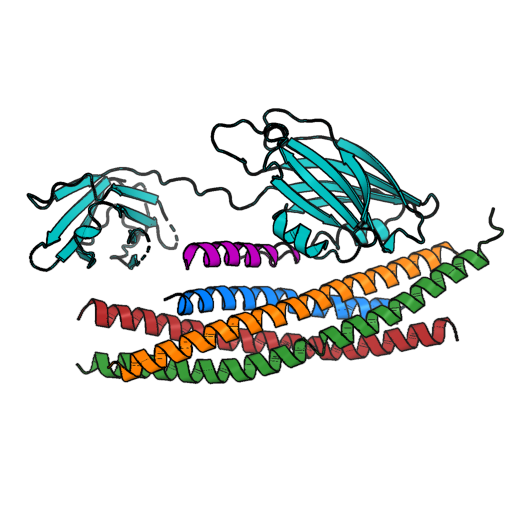6.614 4.763 -66.230 1.00 59.46 147 ASP D O 1
ATOM 1299 N N . GLU D 4 9 ? -25.287 3.364 -67.393 1.00 59.80 148 GLU D N 1
ATOM 1300 C CA . GLU D 4 9 ? -25.712 2.215 -66.613 1.00 59.02 148 GLU D CA 1
ATOM 1301 C C . GLU D 4 9 ? -25.212 2.331 -65.188 1.00 55.74 148 GLU D C 1
ATOM 1302 O O . GLU D 4 9 ? -25.941 2.018 -64.240 1.00 50.86 148 GLU D O 1
ATOM 1308 N N . ASN D 4 10 ? -23.950 2.743 -65.029 1.00 47.69 149 ASN D N 1
ATOM 1309 C CA . ASN D 4 10 ? -23.406 3.000 -63.706 1.00 52.52 149 ASN D CA 1
ATOM 1310 C C . ASN D 4 10 ? -24.279 4.005 -62.951 1.00 47.00 149 ASN D C 1
ATOM 1311 O O . ASN D 4 10 ? -24.597 3.793 -61.776 1.00 49.18 149 ASN D O 1
ATOM 1316 N N . LEU D 4 11 ? -24.651 5.104 -63.607 1.00 45.34 150 LEU D N 1
ATOM 1317 C CA . LEU D 4 11 ? -25.484 6.113 -62.954 1.00 46.02 150 LEU D CA 1
ATOM 1318 C C . LEU D 4 11 ? -26.861 5.554 -62.564 1.00 50.16 150 LEU D C 1
ATOM 1319 O O . LEU D 4 11 ? -27.392 5.865 -61.489 1.00 42.35 150 LEU D O 1
ATOM 1324 N N . GLU D 4 12 ? -27.476 4.760 -63.437 1.00 48.59 151 GLU D N 1
ATOM 1325 C CA . GLU D 4 12 ? -28.772 4.164 -63.095 1.00 53.85 151 GLU D CA 1
ATOM 1326 C C . GLU D 4 12 ? -28.647 3.219 -61.897 1.00 44.55 151 GLU D C 1
ATOM 1327 O O . GLU D 4 12 ? -29.497 3.196 -60.982 1.00 43.64 151 GLU D O 1
ATOM 1333 N N . GLN D 4 13 ? -27.550 2.486 -61.846 1.00 46.99 152 GLN D N 1
ATOM 1334 C CA . GLN D 4 13 ? -27.305 1.609 -60.716 1.00 43.80 152 GLN D CA 1
ATOM 1335 C C . GLN D 4 13 ? -27.070 2.401 -59.438 1.00 51.38 152 GLN D C 1
ATOM 1336 O O . GLN D 4 13 ? -27.603 2.044 -58.374 1.00 40.17 152 GLN D O 1
ATOM 1342 N N . VAL D 4 14 ? -26.251 3.472 -59.510 1.00 40.51 153 VAL D N 1
ATOM 1343 C CA . VAL D 4 14 ? -26.035 4.302 -58.317 1.00 34.97 153 VAL D CA 1
ATOM 1344 C C . VAL D 4 14 ? -27.379 4.828 -57.844 1.00 35.01 153 VAL D C 1
ATOM 1345 O O . VAL D 4 14 ? -27.680 4.855 -56.647 1.00 39.61 153 VAL D O 1
ATOM 1349 N N . SER D 4 15 ? -28.182 5.327 -58.796 1.00 38.70 154 SER D N 1
ATOM 1350 C CA . SER D 4 15 ? -29.474 5.904 -58.475 1.00 40.13 154 SER D CA 1
ATOM 1351 C C . SER D 4 15 ? -30.371 4.904 -57.710 1.00 41.53 154 SER D C 1
ATOM 1352 O O . SER D 4 15 ? -30.986 5.253 -56.684 1.00 37.68 154 SER D O 1
ATOM 1355 N N . GLY D 4 16 ? -30.396 3.634 -58.127 1.00 39.02 155 GLY D N 1
ATOM 1356 C CA . GLY D 4 16 ? -31.220 2.675 -57.394 1.00 38.87 155 GLY D CA 1
ATOM 1357 C C . GLY D 4 16 ? -30.700 2.455 -55.997 1.00 37.09 155 GLY D C 1
ATOM 1358 O O . GLY D 4 16 ? -31.471 2.356 -55.018 1.00 39.30 155 GLY D O 1
ATOM 1359 N N . ILE D 4 17 ? -29.383 2.479 -55.859 1.00 35.55 156 ILE D N 1
ATOM 1360 C CA . ILE D 4 17 ? -28.831 2.205 -54.529 1.00 29.24 156 ILE D CA 1
ATOM 1361 C C . ILE D 4 17 ? -29.086 3.379 -53.623 1.00 36.95 156 ILE D C 1
ATOM 1362 O O . ILE D 4 17 ? -29.302 3.205 -52.430 1.00 34.98 156 ILE D O 1
ATOM 1367 N N . ILE D 4 18 ? -29.001 4.617 -54.163 1.00 31.86 157 ILE D N 1
ATOM 1368 C CA . ILE D 4 18 ? -29.343 5.776 -53.316 1.00 30.84 157 ILE D CA 1
ATOM 1369 C C . ILE D 4 18 ? -30.790 5.671 -52.800 1.00 34.43 157 ILE D C 1
ATOM 1370 O O . ILE D 4 18 ? -31.090 6.054 -51.655 1.00 35.30 157 ILE D O 1
ATOM 1375 N N . GLY D 4 19 ? -31.729 5.200 -53.628 1.00 38.10 158 GLY D N 1
ATOM 1376 C CA . GLY D 4 19 ? -33.099 4.975 -53.085 1.00 34.84 158 GLY D CA 1
ATOM 1377 C C . GLY D 4 19 ? -33.091 4.062 -51.870 1.00 40.37 158 GLY D C 1
ATOM 1378 O O . GLY D 4 19 ? -33.748 4.332 -50.855 1.00 35.14 158 GLY D O 1
ATOM 1379 N N . ASN D 4 20 ? -32.290 2.978 -51.926 1.00 37.81 159 ASN D N 1
ATOM 1380 C CA . ASN D 4 20 ? -32.189 2.131 -50.730 1.00 29.84 159 ASN D CA 1
ATOM 1381 C C . ASN D 4 20 ? -31.531 2.847 -49.552 1.00 33.23 159 ASN D C 1
ATOM 1382 O O . ASN D 4 20 ? -31.974 2.689 -48.406 1.00 36.22 159 ASN D O 1
ATOM 1387 N N . LEU D 4 21 ? -30.466 3.656 -49.799 1.00 30.58 160 LEU D N 1
ATOM 1388 C CA . LEU D 4 21 ? -29.850 4.382 -48.677 1.00 32.26 160 LEU D CA 1
ATOM 1389 C C . LEU D 4 21 ? -30.823 5.388 -48.064 1.00 34.06 160 LEU D C 1
ATOM 1390 O O . LEU D 4 21 ? -30.802 5.658 -46.846 1.00 32.00 160 LEU D O 1
ATOM 1395 N N . ARG D 4 22 ? -31.666 5.966 -48.893 1.00 34.18 161 ARG D N 1
ATOM 1396 C CA . ARG D 4 22 ? -32.732 6.865 -48.393 1.00 36.90 161 ARG D CA 1
ATOM 1397 C C . ARG D 4 22 ? -33.620 6.172 -47.363 1.00 36.75 161 ARG D C 1
ATOM 1398 O O . ARG D 4 22 ? -33.860 6.673 -46.256 1.00 35.68 161 ARG D O 1
ATOM 1406 N N . HIS D 4 23 ? -34.097 4.961 -47.693 1.00 33.18 162 HIS D N 1
ATOM 1407 C CA . HIS D 4 23 ? -34.984 4.339 -46.709 1.00 34.08 162 HIS D CA 1
ATOM 1408 C C . HIS D 4 23 ? -34.223 3.802 -45.508 1.00 34.28 162 HIS D C 1
ATOM 1409 O O . HIS D 4 23 ? -34.771 3.787 -44.388 1.00 33.72 162 HIS D O 1
ATOM 1416 N N . MET D 4 24 ? -32.957 3.387 -45.697 1.00 31.40 163 MET D N 1
ATOM 1417 C CA . MET D 4 24 ? -32.169 3.026 -44.521 1.00 33.56 163 MET D CA 1
ATOM 1418 C C . MET D 4 24 ? -31.958 4.238 -43.628 1.00 34.15 163 MET D C 1
ATOM 1419 O O . MET D 4 24 ? -31.967 4.141 -42.392 1.00 33.49 163 MET D O 1
ATOM 1424 N N . ALA D 4 25 ? -31.691 5.392 -44.241 1.00 35.19 164 ALA D N 1
ATOM 1425 C CA . ALA D 4 25 ? -31.451 6.578 -43.418 1.00 35.15 164 ALA D CA 1
ATOM 1426 C C . ALA D 4 25 ? -32.708 6.932 -42.631 1.00 32.76 164 ALA D C 1
ATOM 1427 O O . ALA D 4 25 ? -32.622 7.271 -41.437 1.00 35.46 164 ALA D O 1
ATOM 1429 N N . LEU D 4 26 ? -33.896 6.821 -43.263 1.00 32.91 165 LEU D N 1
ATOM 1430 C CA . LEU D 4 26 ? -35.130 7.163 -42.522 1.00 31.20 165 LEU D CA 1
ATOM 1431 C C . LEU D 4 26 ? -35.376 6.202 -41.385 1.00 42.30 165 LEU D C 1
ATOM 1432 O O . LEU D 4 26 ? -35.731 6.618 -40.275 1.00 34.55 165 LEU D O 1
ATOM 1437 N N . ASP D 4 27 ? -35.139 4.899 -41.624 1.00 32.75 166 ASP D N 1
ATOM 1438 C CA . ASP D 4 27 ? -35.289 3.952 -40.537 1.00 31.99 166 ASP D CA 1
ATOM 1439 C C . ASP D 4 27 ? -34.351 4.273 -39.402 1.00 32.15 166 ASP D C 1
ATOM 1440 O O . ASP D 4 27 ? -34.725 4.179 -38.222 1.00 37.45 166 ASP D O 1
ATOM 1445 N N . MET D 4 28 ? -33.072 4.504 -39.727 1.00 31.86 167 MET D N 1
ATOM 1446 C CA . MET D 4 28 ? -32.083 4.780 -38.688 1.00 36.98 167 MET D CA 1
ATOM 1447 C C . MET D 4 28 ? -32.525 5.967 -37.815 1.00 42.07 167 MET D C 1
ATOM 1448 O O . MET D 4 28 ? -32.401 5.937 -36.576 1.00 40.19 167 MET D O 1
ATOM 1453 N N . GLY D 4 29 ? -32.984 7.037 -38.467 1.00 38.66 168 GLY D N 1
ATOM 1454 C CA . GLY D 4 29 ? -33.483 8.227 -37.736 1.00 42.47 168 GLY D CA 1
ATOM 1455 C C . GLY D 4 29 ? -34.650 7.914 -36.803 1.00 47.26 168 GLY D C 1
ATOM 1456 O O . GLY D 4 29 ? -34.629 8.285 -35.629 1.00 42.61 168 GLY D O 1
ATOM 1457 N N . ASN D 4 30 ? -35.652 7.146 -37.292 1.00 45.85 169 ASN D N 1
ATOM 1458 C CA . ASN D 4 30 ? -36.765 6.747 -36.420 1.00 48.35 169 ASN D CA 1
ATOM 1459 C C . ASN D 4 30 ? -36.287 5.931 -35.231 1.00 47.00 169 ASN D C 1
ATOM 1460 O O . ASN D 4 30 ? -36.749 6.145 -34.104 1.00 43.24 169 ASN D O 1
ATOM 1465 N N . GLU D 4 31 ? -35.332 5.017 -35.447 1.00 43.42 170 GLU D N 1
ATOM 1466 C CA . GLU D 4 31 ? -34.906 4.144 -34.351 1.00 39.88 170 GLU D CA 1
ATOM 1467 C C . GLU D 4 31 ? -34.045 4.913 -33.362 1.00 49.57 170 GLU D C 1
ATOM 1468 O O . GLU D 4 31 ? -34.090 4.681 -32.150 1.00 46.38 170 GLU D O 1
ATOM 1474 N N . ILE D 4 32 ? -33.218 5.822 -33.863 1.00 39.90 171 ILE D N 1
ATOM 1475 C CA . ILE D 4 32 ? -32.425 6.611 -32.941 1.00 42.31 171 ILE D CA 1
ATOM 1476 C C . ILE D 4 32 ? -33.356 7.522 -32.135 1.00 41.59 171 ILE D C 1
ATOM 1477 O O . ILE D 4 32 ? -33.187 7.676 -30.924 1.00 46.16 171 ILE D O 1
ATOM 1482 N N . ASP D 4 33 ? -34.382 8.087 -32.774 1.00 40.09 172 ASP D N 1
ATOM 1483 C CA . ASP D 4 33 ? -35.379 8.876 -32.032 1.00 49.50 172 ASP D CA 1
ATOM 1484 C C . ASP D 4 33 ? -35.986 8.069 -30.879 1.00 54.51 172 ASP D C 1
ATOM 1485 O O . ASP D 4 33 ? -35.953 8.482 -29.710 1.00 50.97 172 ASP D O 1
ATOM 1490 N N . THR D 4 34 ? -36.608 6.934 -31.208 1.00 49.64 173 THR D N 1
ATOM 1491 C CA . THR D 4 34 ? -37.209 6.092 -30.165 1.00 50.16 173 THR D CA 1
ATOM 1492 C C . THR D 4 34 ? -36.212 5.751 -29.069 1.00 49.73 173 THR D C 1
ATOM 1493 O O . THR D 4 34 ? -36.524 5.824 -27.875 1.00 58.89 173 THR D O 1
ATOM 1497 N N . GLN D 4 35 ? -34.996 5.384 -29.452 1.00 48.99 174 GLN D N 1
ATOM 1498 C CA . GLN D 4 35 ? -34.031 5.006 -28.432 1.00 49.02 174 GLN D CA 1
ATOM 1499 C C . GLN D 4 35 ? -33.580 6.220 -27.603 1.00 54.65 174 GLN D C 1
ATOM 1500 O O . GLN D 4 35 ? -33.243 6.067 -26.433 1.00 50.57 174 GLN D O 1
ATOM 1506 N N . ASN D 4 36 ? -33.530 7.417 -28.198 1.00 52.35 175 ASN D N 1
ATOM 1507 C CA . ASN D 4 36 ? -33.173 8.624 -27.432 1.00 58.80 175 ASN D CA 1
ATOM 1508 C C . ASN D 4 36 ? -34.227 8.921 -26.362 1.00 54.66 175 ASN D C 1
ATOM 1509 O O . ASN D 4 36 ? -33.892 9.209 -25.204 1.00 55.40 175 ASN D O 1
ATOM 1514 N N . ARG D 4 37 ? -35.511 8.812 -26.708 1.00 49.28 176 ARG D N 1
ATOM 1515 C CA . ARG D 4 37 ? -36.508 8.923 -25.646 1.00 53.85 176 ARG D CA 1
ATOM 1516 C C . ARG D 4 37 ? -36.297 7.851 -24.569 1.00 65.55 176 ARG D C 1
ATOM 1517 O O . ARG D 4 37 ? -36.451 8.122 -23.364 1.00 61.62 176 ARG D O 1
ATOM 1525 N N . GLN D 4 38 ? -35.912 6.633 -24.970 1.00 61.51 177 GLN D N 1
ATOM 1526 C CA . GLN D 4 38 ? -35.746 5.589 -23.961 1.00 58.44 177 GLN D CA 1
ATOM 1527 C C . GLN D 4 38 ? -34.556 5.883 -23.058 1.00 60.22 177 GLN D C 1
ATOM 1528 O O . GLN D 4 38 ? -34.609 5.650 -21.845 1.00 63.98 177 GLN D O 1
ATOM 1534 N N . ILE D 4 39 ? -33.458 6.358 -23.634 1.00 49.80 178 ILE D N 1
ATOM 1535 C CA . ILE D 4 39 ? -32.304 6.701 -22.830 1.00 54.05 178 ILE D CA 1
ATOM 1536 C C . ILE D 4 39 ? -32.645 7.843 -21.892 1.00 69.24 178 ILE D C 1
ATOM 1537 O O . ILE D 4 39 ? -32.109 7.923 -20.778 1.00 61.41 178 ILE D O 1
ATOM 1542 N N . ASP D 4 40 ? -33.560 8.724 -22.308 1.00 62.53 179 ASP D N 1
ATOM 1543 C CA . ASP D 4 40 ? -34.027 9.779 -21.409 1.00 71.97 179 ASP D CA 1
ATOM 1544 C C . ASP D 4 40 ? -34.789 9.194 -20.223 1.00 79.31 179 ASP D C 1
ATOM 1545 O O . ASP D 4 40 ? -34.589 9.613 -19.080 1.00 76.67 179 ASP D O 1
ATOM 1550 N N . ARG D 4 41 ? -35.694 8.245 -20.476 1.00 72.43 180 ARG D N 1
ATOM 1551 C CA . ARG D 4 41 ? -36.397 7.616 -19.358 1.00 65.87 180 ARG D CA 1
ATOM 1552 C C . ARG D 4 41 ? -35.419 6.914 -18.422 1.00 71.91 180 ARG D C 1
ATOM 1553 O O . ARG D 4 41 ? -35.526 7.025 -17.197 1.00 84.00 180 ARG D O 1
ATOM 1561 N N . ILE D 4 42 ? -34.454 6.185 -18.985 1.00 72.78 181 ILE D N 1
ATOM 1562 C CA . ILE D 4 42 ? -33.453 5.510 -18.163 1.00 72.82 181 ILE D CA 1
ATOM 1563 C C . ILE D 4 42 ? -32.678 6.521 -17.326 1.00 74.75 181 ILE D C 1
ATOM 1564 O O . ILE D 4 42 ? -32.354 6.268 -16.160 1.00 78.83 181 ILE D O 1
ATOM 1569 N N . MET D 4 43 ? -32.341 7.668 -17.911 1.00 80.18 182 MET D N 1
ATOM 1570 C CA . MET D 4 43 ? -31.580 8.662 -17.162 1.00 79.16 182 MET D CA 1
ATOM 1571 C C . MET D 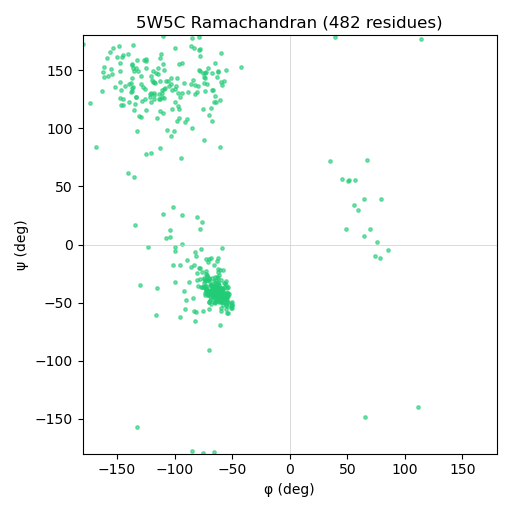4 43 ? -32.423 9.267 -16.048 1.00 77.40 182 MET D C 1
ATOM 1572 O O . MET D 4 43 ? -31.945 9.413 -14.917 1.00 77.37 182 MET D O 1
ATOM 1577 N N . GLU D 4 44 ? -33.689 9.581 -16.337 1.00 76.67 183 GLU D N 1
ATOM 1578 C CA . GLU D 4 44 ? -34.578 10.110 -15.308 1.00 82.25 183 GLU D CA 1
ATOM 1579 C C . GLU D 4 44 ? -34.716 9.127 -14.152 1.00 96.14 183 GLU D C 1
ATOM 1580 O O . GLU D 4 44 ? -34.720 9.529 -12.981 1.00 100.80 183 GLU D O 1
ATOM 1582 N N . LYS D 4 45 ? -34.809 7.826 -14.461 1.00 97.79 184 LYS D N 1
ATOM 1583 C CA . LYS D 4 45 ? -34.969 6.824 -13.412 1.00 89.04 184 LYS D CA 1
ATOM 1584 C C . LYS D 4 45 ? -33.668 6.580 -12.653 1.00 89.79 184 LYS D C 1
ATOM 1585 O O . LYS D 4 45 ? -33.705 6.229 -11.469 1.00 106.64 184 LYS D O 1
ATOM 1587 N N . ALA D 4 46 ? -32.514 6.768 -13.293 1.00 91.85 185 ALA D N 1
ATOM 1588 C CA . ALA D 4 46 ? -31.254 6.625 -12.569 1.00 91.63 185 ALA D CA 1
ATOM 1589 C C . ALA D 4 46 ? -31.013 7.817 -11.640 1.00 102.53 185 ALA D C 1
ATOM 1590 O O . ALA D 4 46 ? -30.483 7.655 -10.531 1.00 109.19 185 ALA D O 1
ATOM 1592 N N . ASP D 4 47 ? -31.412 9.021 -12.061 1.00 107.12 186 ASP D N 1
ATOM 1593 C CA . ASP D 4 47 ? -31.282 10.177 -11.177 1.00 108.93 186 ASP D CA 1
ATOM 1594 C C . ASP D 4 47 ? -32.291 10.104 -10.035 1.00 112.26 186 ASP D C 1
ATOM 1595 O O . ASP D 4 47 ? -31.984 10.501 -8.907 1.00 124.34 186 ASP D O 1
ATOM 1597 N N . SER D 4 48 ? -33.495 9.589 -10.303 1.00 106.67 187 SER D N 1
ATOM 1598 C CA . SER D 4 48 ? -34.427 9.300 -9.214 1.00 104.47 187 SER D CA 1
ATOM 1599 C C . SER D 4 48 ? -33.851 8.265 -8.254 1.00 111.66 187 SER D C 1
ATOM 1600 O O . SER D 4 48 ? -34.074 8.342 -7.041 1.00 117.59 187 SER D O 1
ATOM 1603 N N . ASN D 4 49 ? -33.126 7.273 -8.776 1.00 111.89 188 ASN D N 1
ATOM 1604 C CA . ASN D 4 49 ? -32.467 6.310 -7.899 1.00 113.14 188 ASN D CA 1
ATOM 1605 C C . ASN D 4 49 ? -31.480 7.014 -6.978 1.00 127.23 188 ASN D C 1
ATOM 1606 O O . ASN D 4 49 ? -31.595 6.928 -5.753 1.00 134.53 188 ASN D O 1
ATOM 1611 N N . LYS D 4 50 ? -30.513 7.746 -7.552 1.00 128.55 189 LYS D N 1
ATOM 1612 C CA . LYS D 4 50 ? -29.563 8.486 -6.719 1.00 125.32 189 LYS D CA 1
ATOM 1613 C C . LYS D 4 50 ? -30.257 9.486 -5.793 1.00 133.74 189 LYS D C 1
ATOM 1614 O O . LYS D 4 50 ? -29.684 9.866 -4.764 1.00 139.71 189 LYS D O 1
ATOM 1616 N N . THR D 4 51 ? -31.478 9.912 -6.123 1.00 128.51 190 THR D N 1
ATOM 1617 C CA . THR D 4 51 ? -32.267 10.709 -5.190 1.00 125.76 190 THR D CA 1
ATOM 1618 C C . THR D 4 51 ? -32.720 9.861 -4.005 1.00 134.35 190 THR D C 1
ATOM 1619 O O . THR D 4 51 ? -32.443 10.191 -2.848 1.00 140.01 190 THR D O 1
ATOM 1623 N N . ARG D 4 52 ? -33.403 8.744 -4.281 1.00 131.75 191 ARG D N 1
ATOM 1624 C CA . ARG D 4 52 ? -33.981 7.928 -3.216 1.00 135.53 191 ARG D CA 1
ATOM 1625 C C . ARG D 4 52 ? -32.907 7.300 -2.331 1.00 138.45 191 ARG D C 1
ATOM 1626 O O . ARG D 4 52 ? -33.130 7.107 -1.130 1.00 143.23 191 ARG D O 1
ATOM 1634 N N . ILE D 4 53 ? -31.738 6.993 -2.895 1.00 138.42 192 ILE D N 1
ATOM 1635 C CA . ILE D 4 53 ? -30.623 6.486 -2.100 1.00 137.43 192 ILE D CA 1
ATOM 1636 C C . ILE D 4 53 ? -29.904 7.630 -1.389 1.00 141.70 192 ILE D C 1
ATOM 1637 O O . ILE D 4 53 ? -29.440 7.473 -0.252 1.00 143.71 192 ILE D O 1
ATOM 1642 N N . ASP D 4 54 ? -29.808 8.800 -2.037 1.00 145.93 193 ASP D N 1
ATOM 1643 C CA . ASP D 4 54 ? -29.194 9.960 -1.389 1.00 142.93 193 ASP D CA 1
ATOM 1644 C C . ASP D 4 54 ? -29.973 10.375 -0.146 1.00 140.26 193 ASP D C 1
ATOM 1645 O O . ASP D 4 54 ? -29.383 10.812 0.849 1.00 143.43 193 ASP D O 1
ATOM 1647 N N . GLU D 4 55 ? -31.298 10.236 -0.178 1.00 140.20 194 GLU D N 1
ATOM 1648 C CA . GLU D 4 55 ? -32.109 10.614 0.972 1.00 141.67 194 GLU D CA 1
ATOM 1649 C C . GLU D 4 55 ? -32.108 9.536 2.053 1.00 143.56 194 GLU D C 1
ATOM 1650 O O . GLU D 4 55 ? -32.211 9.860 3.242 1.00 143.37 194 GLU D O 1
ATOM 1656 N N . ALA D 4 56 ? -31.971 8.268 1.671 1.00 149.62 195 ALA D N 1
ATOM 1657 C CA . ALA D 4 56 ? -31.913 7.169 2.637 1.00 148.79 195 ALA D CA 1
ATOM 1658 C C . ALA D 4 56 ? -30.495 6.977 3.173 1.00 141.96 195 ALA D C 1
ATOM 1659 O O . ALA D 4 56 ? -29.928 5.886 3.086 1.00 131.35 195 ALA D O 1
ATOM 1661 N N . LYS E 5 51 ? -7.934 9.035 -17.119 1.00 123.71 51 LYS E N 1
ATOM 1662 C CA . LYS E 5 51 ? -9.124 9.244 -16.302 1.00 129.73 51 LYS E CA 1
ATOM 1663 C C . LYS E 5 51 ? -10.336 9.563 -17.181 1.00 137.22 51 LYS E C 1
ATOM 1664 O O . LYS E 5 51 ? -10.194 9.771 -18.387 1.00 138.55 51 LYS E O 1
ATOM 1666 N N . TYR E 5 52 ? -11.523 9.610 -16.562 1.00 137.97 52 TYR E N 1
ATOM 1667 C CA . TYR E 5 52 ? -12.764 9.791 -17.316 1.00 139.10 52 TYR E CA 1
ATOM 1668 C C . TYR E 5 52 ? -12.892 11.198 -17.898 1.00 138.48 52 TYR E C 1
ATOM 1669 O O . TYR E 5 52 ? -13.534 11.380 -18.944 1.00 135.05 52 TYR E O 1
ATOM 1671 N N . ALA E 5 53 ? -12.289 12.199 -17.245 1.00 139.28 53 ALA E N 1
ATOM 1672 C CA . ALA E 5 53 ? -12.420 13.579 -17.713 1.00 136.72 53 ALA E CA 1
ATOM 1673 C C . ALA E 5 53 ? -11.576 13.838 -18.959 1.00 132.10 53 ALA E C 1
ATOM 1674 O O . ALA E 5 53 ? -11.996 14.586 -19.851 1.00 126.25 53 ALA E O 1
ATOM 1676 N N . LYS E 5 54 ? -10.384 13.234 -19.040 1.00 130.82 54 LYS E N 1
ATOM 1677 C CA . LYS E 5 54 ? -9.515 13.450 -20.196 1.00 122.16 54 LYS E CA 1
ATOM 1678 C C . LYS E 5 54 ? -10.111 12.834 -21.459 1.00 123.04 54 LYS E C 1
ATOM 1679 O O . LYS E 5 54 ? -10.158 13.476 -22.517 1.00 111.03 54 LYS E O 1
ATOM 1681 N N . MET E 5 55 ? -10.572 11.585 -21.370 1.00 130.96 55 MET E N 1
ATOM 1682 C CA . MET E 5 55 ? -11.205 10.954 -22.519 1.00 122.83 55 MET E CA 1
ATOM 1683 C C . MET E 5 55 ? -12.586 11.519 -22.821 1.00 113.77 55 MET E C 1
ATOM 1684 O O . MET E 5 55 ? -13.016 11.452 -23.972 1.00 105.02 55 MET E O 1
ATOM 1689 N N . GLU E 5 56 ? -13.292 12.059 -21.822 1.00 111.88 56 GLU E N 1
ATOM 1690 C CA . GLU E 5 56 ? -14.610 12.626 -22.087 1.00 98.85 56 GLU E CA 1
ATOM 1691 C C . GLU E 5 56 ? -14.499 13.999 -22.739 1.00 102.07 56 GLU E C 1
ATOM 1692 O O . GLU E 5 56 ? -15.312 14.352 -23.608 1.00 91.29 56 GLU E O 1
ATOM 1698 N N . ALA E 5 57 ? -13.504 14.793 -22.330 1.00 105.69 57 ALA E N 1
ATOM 1699 C CA . ALA E 5 57 ? -13.247 16.053 -23.022 1.00 95.92 57 ALA E CA 1
ATOM 1700 C C . ALA E 5 57 ? -12.676 15.795 -24.412 1.00 86.22 57 ALA E C 1
ATOM 1701 O O . ALA E 5 57 ? -13.092 16.431 -25.390 1.00 70.38 57 ALA E O 1
ATOM 1703 N N . GLU E 5 58 ? -11.756 14.830 -24.527 1.00 79.69 58 GLU E N 1
ATOM 1704 C CA . GLU E 5 58 ? -11.280 14.427 -25.847 1.00 88.98 58 GLU E CA 1
ATOM 1705 C C . GLU E 5 58 ? -12.443 13.992 -26.735 1.00 88.26 58 GLU E C 1
ATOM 1706 O O . GLU E 5 58 ? -12.548 14.414 -27.897 1.00 83.32 58 GLU E O 1
ATOM 1708 N N . ARG E 5 59 ? -13.353 13.188 -26.182 1.00 84.15 59 ARG E N 1
ATOM 1709 C CA . ARG E 5 59 ? -14.504 12.708 -26.937 1.00 80.88 59 ARG E CA 1
ATOM 1710 C C . ARG E 5 59 ? -15.401 13.862 -27.367 1.00 69.49 59 ARG E C 1
ATOM 1711 O O . ARG E 5 59 ? -15.858 13.909 -28.516 1.00 67.18 59 ARG E O 1
ATOM 1719 N N . GLU E 5 60 ? -15.669 14.807 -26.467 1.00 64.59 60 GLU E N 1
ATOM 1720 C CA . GLU E 5 60 ? -16.472 15.954 -26.877 1.00 63.08 60 GLU E CA 1
ATOM 1721 C C . GLU E 5 60 ? -15.785 16.751 -27.993 1.00 68.09 60 GLU E C 1
ATOM 1722 O O . GLU E 5 60 ? -16.459 17.379 -28.822 1.00 60.68 60 GLU E O 1
ATOM 1728 N N . VAL E 5 61 ? -14.452 16.691 -28.066 1.00 66.11 61 VAL E N 1
ATOM 1729 C CA . VAL E 5 61 ? -13.762 17.313 -29.197 1.00 72.64 61 VAL E CA 1
ATOM 1730 C C . VAL E 5 61 ? -14.011 16.522 -30.482 1.00 67.94 61 VAL E C 1
ATOM 1731 O O . VAL E 5 61 ? -14.280 17.110 -31.540 1.00 52.68 61 VAL E O 1
ATOM 1735 N N . MET E 5 62 ? -13.940 15.180 -30.410 1.00 54.71 62 MET E N 1
ATOM 1736 C CA . MET E 5 62 ? -14.366 14.330 -31.529 1.00 54.52 62 MET E CA 1
ATOM 1737 C C . MET E 5 62 ? -15.785 14.666 -32.011 1.00 50.06 62 MET E C 1
ATOM 1738 O O . MET E 5 62 ? -16.016 14.840 -33.224 1.00 60.92 62 MET E O 1
ATOM 1743 N N . ARG E 5 63 ? -16.720 14.888 -31.069 1.00 54.64 63 ARG E N 1
ATOM 1744 C CA . ARG E 5 63 ? -18.113 15.198 -31.401 1.00 53.60 63 ARG E CA 1
ATOM 1745 C C . ARG E 5 63 ? -18.253 16.523 -32.128 1.00 64.93 63 ARG E C 1
ATOM 1746 O O . ARG E 5 63 ? -19.029 16.654 -33.104 1.00 56.69 63 ARG E O 1
ATOM 1754 N N . GLN E 5 64 ? -17.639 17.570 -31.565 1.00 73.76 64 GLN E N 1
ATOM 1755 C CA . GLN E 5 64 ? -17.689 18.855 -32.254 1.00 46.88 64 GLN E CA 1
ATOM 1756 C C . GLN E 5 64 ? -17.005 18.779 -33.605 1.00 36.09 64 GLN E C 1
ATOM 1757 O O . GLN E 5 64 ? -17.453 19.423 -34.558 1.00 52.56 64 GLN E O 1
ATOM 1763 N N . GLY E 5 65 ? -15.957 17.959 -33.709 1.00 45.72 65 GLY E N 1
ATOM 1764 C CA . GLY E 5 65 ? -15.363 17.660 -35.000 1.00 56.30 65 GLY E CA 1
ATOM 1765 C C . GLY E 5 65 ? -16.392 17.239 -36.023 1.00 63.92 65 GLY E C 1
ATOM 1766 O O . GLY E 5 65 ? -16.500 17.838 -37.096 1.00 52.48 65 GLY E O 1
ATOM 1767 N N . ILE E 5 66 ? -17.223 16.244 -35.675 1.00 59.16 66 ILE E N 1
ATOM 1768 C CA . ILE E 5 66 ? -18.201 15.749 -36.650 1.00 46.05 66 ILE E CA 1
ATOM 1769 C C . ILE E 5 66 ? -19.181 16.818 -37.026 1.00 35.64 66 ILE E C 1
ATOM 1770 O O . ILE E 5 66 ? -19.488 17.022 -38.216 1.00 51.03 66 ILE E O 1
ATOM 1775 N N . ARG E 5 67 ? -19.732 17.507 -36.007 1.00 43.49 67 ARG E N 1
ATOM 1776 C CA A ARG E 5 67 ? -20.679 18.570 -36.283 0.54 47.70 67 ARG E CA 1
ATOM 1777 C CA B ARG E 5 67 ? -20.677 18.580 -36.272 0.46 47.80 67 ARG E CA 1
ATOM 1778 C C . ARG E 5 67 ? -20.088 19.618 -37.225 1.00 58.27 67 ARG E C 1
ATOM 1779 O O . ARG E 5 67 ? -20.780 20.103 -38.143 1.00 44.35 67 ARG E O 1
ATOM 1794 N N . ASP E 5 68 ? -18.824 20.001 -36.995 1.00 56.69 68 ASP E N 1
ATOM 1795 C CA . ASP E 5 68 ? -18.160 21.021 -37.819 1.00 60.37 68 ASP E CA 1
ATOM 1796 C C . ASP E 5 68 ? -18.005 20.513 -39.233 1.00 48.03 68 ASP E C 1
ATOM 1797 O O . ASP E 5 68 ? -18.280 21.209 -40.219 1.00 45.01 68 ASP E O 1
ATOM 1802 N N . LYS E 5 69 ? -17.526 19.276 -39.334 1.00 41.76 69 LYS E N 1
ATOM 1803 C CA . LYS E 5 69 ? -17.243 18.685 -40.632 1.00 38.59 69 LYS E CA 1
ATOM 1804 C C . LYS E 5 69 ? -18.473 18.735 -41.533 1.00 41.82 69 LYS E C 1
ATOM 1805 O O . LYS E 5 69 ? -18.338 18.919 -42.741 1.00 45.74 69 LYS E O 1
ATOM 1811 N N . TYR E 5 70 ? -19.674 18.453 -40.986 1.00 43.13 70 TYR E N 1
ATOM 1812 C CA . TYR E 5 70 ? -20.878 18.374 -41.819 1.00 42.83 70 TYR E CA 1
ATOM 1813 C C . TYR E 5 70 ? -21.720 19.633 -41.761 1.00 44.79 70 TYR E C 1
ATOM 1814 O O . TYR E 5 70 ? -22.743 19.709 -42.454 1.00 45.38 70 TYR E O 1
ATOM 1823 N N . GLY E 5 71 ? -21.323 20.608 -40.962 1.00 52.10 71 GLY E N 1
ATOM 1824 C CA . GLY E 5 71 ? -22.074 21.854 -40.929 1.00 58.94 71 GLY E CA 1
ATOM 1825 C C . GLY E 5 71 ? -23.310 21.696 -40.088 1.00 52.39 71 GLY E C 1
ATOM 1826 O O . GLY E 5 71 ? -24.380 22.175 -40.468 1.00 54.92 71 GLY E O 1
ATOM 1827 N N . ILE E 5 72 ? -23.203 20.980 -38.972 1.00 49.78 72 ILE E N 1
ATOM 1828 C CA . ILE E 5 72 ? -24.353 20.732 -38.104 1.00 57.13 72 ILE E CA 1
ATOM 1829 C C . ILE E 5 72 ? -24.382 21.803 -37.025 1.00 73.53 72 ILE E C 1
ATOM 1830 O O . ILE E 5 72 ? -23.355 22.086 -36.390 1.00 69.43 72 ILE E O 1
ATOM 1835 N N . LYS E 5 73 ? -25.543 22.418 -36.838 1.00 87.40 73 LYS E N 1
ATOM 1836 C CA . LYS E 5 73 ? -25.747 23.396 -35.780 1.00 99.67 73 LYS E CA 1
ATOM 1837 C C . LYS E 5 73 ? -26.416 22.723 -34.586 1.00 107.60 73 LYS E C 1
ATOM 1838 O O . LYS E 5 73 ? -27.267 21.836 -34.744 1.00 97.61 73 LYS E O 1
ATOM 1840 N N . LYS E 5 74 ? -26.015 23.146 -33.391 1.00 117.77 74 LYS E N 1
ATOM 1841 C CA . LYS E 5 74 ? -26.625 22.662 -32.164 1.00 125.45 74 LYS E CA 1
ATOM 1842 C C . LYS E 5 74 ? -27.966 23.361 -31.917 1.00 131.86 74 LYS E C 1
ATOM 1843 O O . LYS E 5 74 ? -28.315 24.356 -32.563 1.00 130.38 74 LYS E O 1
ATOM 1849 N N . LYS E 5 75 ? -28.730 22.818 -30.971 1.00 128.82 75 LYS E N 1
ATOM 1850 C CA . LYS E 5 75 ? -30.007 23.413 -30.588 1.00 128.09 75 LYS E CA 1
ATOM 1851 C C . LYS E 5 75 ? -29.870 24.173 -29.270 1.00 123.56 75 LYS E C 1
ATOM 1852 O O . LYS E 5 75 ? -28.975 25.010 -29.110 1.00 119.23 75 LYS E O 1
ATOM 1854 N N . GLY F 6 4 ? -25.746 38.089 -6.838 1.00 151.54 143 GLY F N 1
ATOM 1855 C CA . GLY F 6 4 ? -26.131 39.191 -5.973 1.00 159.90 143 GLY F CA 1
ATOM 1856 C C . GLY F 6 4 ? -25.986 38.841 -4.503 1.00 169.64 143 GLY F C 1
ATOM 1857 O O . GLY F 6 4 ? -25.294 37.879 -4.170 1.00 173.30 143 GLY F O 1
ATOM 1858 N N . LYS F 6 5 ? -26.633 39.616 -3.628 1.00 168.44 144 LYS F N 1
ATOM 1859 C CA . LYS F 6 5 ? -26.608 39.331 -2.197 1.00 159.56 144 LYS F CA 1
ATOM 1860 C C . LYS F 6 5 ? -27.254 37.976 -1.909 1.00 164.92 144 LYS F C 1
ATOM 1861 O O . LYS F 6 5 ? -28.158 37.534 -2.622 1.00 168.28 144 LYS F O 1
ATOM 1863 N N . LEU F 6 6 ? -26.776 37.311 -0.849 1.00 166.08 145 LEU F N 1
ATOM 1864 C CA . LEU F 6 6 ? -27.166 35.932 -0.552 1.00 159.60 145 LEU F CA 1
ATOM 1865 C C . LEU F 6 6 ? -26.628 35.434 0.789 1.00 154.98 145 LEU F C 1
ATOM 1866 O O . LEU F 6 6 ? -25.411 35.413 1.014 1.00 149.03 145 LEU F O 1
ATOM 1871 N N . GLN F 6 7 ? -27.539 35.024 1.673 1.00 153.51 146 GLN F N 1
ATOM 1872 C CA . GLN F 6 7 ? -27.209 34.385 2.940 1.00 149.38 146 GLN F CA 1
ATOM 1873 C C . GLN F 6 7 ? -27.086 32.876 2.757 1.00 145.95 146 GLN F C 1
ATOM 1874 O O . GLN F 6 7 ? -27.966 32.236 2.172 1.00 141.66 146 GLN F O 1
ATOM 1876 N N . TYR F 6 8 ? -25.991 32.310 3.271 1.00 146.42 147 TYR F N 1
ATOM 1877 C CA . TYR F 6 8 ? -25.773 30.867 3.196 1.00 138.43 147 TYR F CA 1
ATOM 1878 C C . TYR F 6 8 ? -25.051 30.382 4.456 1.00 140.77 147 TYR F C 1
ATOM 1879 O O . TYR F 6 8 ? -24.437 31.167 5.194 1.00 138.80 147 TYR F O 1
ATOM 1888 N N . SER F 6 9 ? -25.138 29.066 4.692 1.00 134.11 148 SER F N 1
ATOM 1889 C CA . SER F 6 9 ? -24.534 28.398 5.840 1.00 125.33 148 SER F CA 1
ATOM 1890 C C . SER F 6 9 ? -23.629 27.262 5.379 1.00 117.59 148 SER F C 1
ATOM 1891 O O . SER F 6 9 ? -23.855 26.653 4.333 1.00 122.68 148 SER F O 1
ATOM 1894 N N . LEU F 6 10 ? -22.610 26.967 6.182 1.00 110.83 149 LEU F N 1
ATOM 1895 C CA . LEU F 6 10 ? -21.611 25.962 5.838 1.00 117.78 149 LEU F CA 1
ATOM 1896 C C . LEU F 6 10 ? -21.182 25.243 7.109 1.00 114.36 149 LEU F C 1
ATOM 1897 O O . LEU F 6 10 ? -20.725 25.884 8.064 1.00 118.44 149 LEU F O 1
ATOM 1899 N N . ASP F 6 11 ? -21.303 23.913 7.090 1.00 114.72 150 ASP F N 1
ATOM 1900 C CA . ASP F 6 11 ? -21.125 23.037 8.243 1.00 118.32 150 ASP F CA 1
ATOM 1901 C C . ASP F 6 11 ? -20.451 21.738 7.811 1.00 116.63 150 ASP F C 1
ATOM 1902 O O . ASP F 6 11 ? -20.823 21.155 6.787 1.00 117.43 150 ASP F O 1
ATOM 1907 N N . TYR F 6 12 ? -19.480 21.265 8.594 1.00 113.00 151 TYR F N 1
ATOM 1908 C CA . TYR F 6 12 ? -18.935 19.921 8.416 1.00 111.36 151 TYR F CA 1
ATOM 1909 C C . TYR F 6 12 ? -19.194 19.106 9.674 1.00 112.80 151 TYR F C 1
ATOM 1910 O O . TYR F 6 12 ? -18.798 19.512 10.773 1.00 105.01 151 TYR F O 1
ATOM 1919 N N . ASP F 6 13 ? -19.838 17.953 9.502 1.00 107.09 152 ASP F N 1
ATOM 1920 C CA . ASP F 6 13 ? -20.129 17.034 10.597 1.00 104.57 152 ASP F CA 1
ATOM 1921 C C . ASP F 6 13 ? -18.980 16.041 10.706 1.00 102.16 152 ASP F C 1
ATOM 1922 O O . ASP F 6 13 ? -18.859 15.128 9.886 1.00 110.82 152 ASP F O 1
ATOM 1927 N N . PHE F 6 14 ? -18.140 16.215 11.725 1.00 100.01 153 PHE F N 1
ATOM 1928 C CA . PHE F 6 14 ? -16.957 15.374 11.850 1.00 101.04 153 PHE F CA 1
ATOM 1929 C C . PHE F 6 14 ? -17.305 13.966 12.299 1.00 103.12 153 PHE F C 1
ATOM 1930 O O . PHE F 6 14 ? -16.614 13.014 11.924 1.00 111.12 153 PHE F O 1
ATOM 1938 N N . GLN F 6 15 ? -18.360 13.813 13.103 1.00 105.40 154 GLN F N 1
ATOM 1939 C CA . GLN F 6 15 ? -18.730 12.490 13.594 1.00 109.82 154 GLN F CA 1
ATOM 1940 C C . GLN F 6 15 ? -19.156 11.582 12.451 1.00 116.02 154 GLN F C 1
ATOM 1941 O O . GLN F 6 15 ? -18.870 10.377 12.462 1.00 114.62 154 GLN F O 1
ATOM 1943 N N . ASN F 6 16 ? -19.834 12.146 11.451 1.00 114.93 155 ASN F N 1
ATOM 1944 C CA . ASN F 6 16 ? -20.339 11.382 10.321 1.00 116.44 155 ASN F CA 1
ATOM 1945 C C . ASN F 6 16 ? -19.485 11.515 9.065 1.00 121.94 155 ASN F C 1
ATOM 1946 O O . ASN F 6 16 ? -19.606 10.672 8.168 1.00 121.63 155 ASN F O 1
ATOM 1951 N N . ASN F 6 17 ? -18.622 12.536 8.992 1.00 119.05 156 ASN F N 1
ATOM 1952 C CA . ASN F 6 17 ? -17.780 12.841 7.831 1.00 117.01 156 ASN F CA 1
ATOM 1953 C C . ASN F 6 17 ? -18.636 13.279 6.636 1.00 119.16 156 ASN F C 1
ATOM 1954 O O . ASN F 6 17 ? -18.800 12.560 5.652 1.00 128.95 156 ASN F O 1
ATOM 1959 N N . GLN F 6 18 ? -19.168 14.498 6.746 1.00 115.69 157 GLN F N 1
ATOM 1960 C CA . GLN F 6 18 ? -20.073 15.023 5.730 1.00 114.06 157 GLN F CA 1
ATOM 1961 C C . GLN F 6 18 ? -20.163 16.543 5.846 1.00 120.33 157 GLN F C 1
ATOM 1962 O O . GLN F 6 18 ? -20.132 17.092 6.953 1.00 118.39 157 GLN F O 1
ATOM 1964 N N . LEU F 6 19 ? -20.282 17.214 4.697 1.00 119.07 158 LEU F N 1
ATOM 1965 C CA . LEU F 6 19 ? -20.333 18.672 4.619 1.00 110.75 158 LEU F CA 1
ATOM 1966 C C . LEU F 6 19 ? -21.737 19.117 4.239 1.00 114.69 158 LEU F C 1
ATOM 1967 O O . LEU F 6 19 ? -22.335 18.568 3.306 1.00 120.37 158 LEU F O 1
ATOM 1969 N N . LEU F 6 20 ? -22.249 20.123 4.948 1.00 109.28 159 LEU F N 1
ATOM 1970 C CA . LEU F 6 20 ? -23.618 20.590 4.783 1.00 108.14 159 LEU F CA 1
ATOM 1971 C C . LEU F 6 20 ? -23.609 22.086 4.512 1.00 118.26 159 LEU F C 1
ATOM 1972 O O . LEU F 6 20 ? -23.041 22.857 5.293 1.00 118.86 159 LEU F O 1
ATOM 1974 N N . VAL F 6 21 ? -24.228 22.501 3.410 1.00 122.63 160 VAL F N 1
ATOM 1975 C CA . VAL F 6 21 ? -24.338 23.918 3.083 1.00 118.75 160 VAL F CA 1
ATOM 1976 C C . VAL F 6 21 ? -25.814 24.288 2.995 1.00 121.22 160 VAL F C 1
ATOM 1977 O O . VAL F 6 21 ? -26.607 23.583 2.357 1.00 122.27 160 VAL F O 1
ATOM 1981 N N . GLY F 6 22 ? -26.185 25.368 3.672 1.00 117.22 161 GLY F N 1
ATOM 1982 C CA . GLY F 6 22 ? -27.550 25.861 3.658 1.00 117.64 161 GLY F CA 1
ATOM 1983 C C . GLY F 6 22 ? -27.695 27.000 2.670 1.00 125.35 161 GLY F C 1
ATOM 1984 O O . GLY F 6 22 ? -26.847 27.892 2.602 1.00 126.63 161 GLY F O 1
ATOM 1985 N N . ILE F 6 23 ? -28.777 26.961 1.894 1.00 128.52 162 ILE F N 1
ATOM 1986 C CA . ILE F 6 23 ? -29.029 28.015 0.917 1.00 125.58 162 ILE F CA 1
ATOM 1987 C C . ILE F 6 23 ? -30.368 28.662 1.232 1.00 132.29 162 ILE F C 1
ATOM 1988 O O . ILE F 6 23 ? -31.378 28.381 0.578 1.00 135.50 162 ILE F O 1
ATOM 1990 N N . ILE F 6 24 ? -30.376 29.544 2.229 1.00 136.32 163 ILE F N 1
ATOM 1991 C CA . ILE F 6 24 ? -31.631 30.007 2.811 1.00 148.05 163 ILE F CA 1
ATOM 1992 C C . ILE F 6 24 ? -32.243 31.125 1.975 1.00 151.22 163 ILE F C 1
ATOM 1993 O O . ILE F 6 24 ? -33.320 30.965 1.390 1.00 159.00 163 ILE F O 1
ATOM 1995 N N . GLN F 6 25 ? -31.576 32.275 1.914 1.00 145.17 164 GLN F N 1
ATOM 1996 C CA . GLN F 6 25 ? -32.187 33.468 1.348 1.00 150.84 164 GLN F CA 1
ATOM 1997 C C . GLN F 6 25 ? -31.204 34.187 0.436 1.00 154.89 164 GLN F C 1
ATOM 1998 O O . GLN F 6 25 ? -29.989 34.102 0.619 1.00 148.64 164 GLN F O 1
ATOM 2000 N N . ALA F 6 26 ? -31.751 34.892 -0.556 1.00 163.78 165 ALA F N 1
ATOM 2001 C CA . ALA F 6 26 ? -30.989 35.730 -1.473 1.00 163.11 165 ALA F CA 1
ATOM 2002 C C . ALA F 6 26 ? -31.626 37.113 -1.527 1.00 168.34 165 ALA F C 1
ATOM 2003 O O . ALA F 6 26 ? -32.850 37.249 -1.452 1.00 172.33 165 ALA F O 1
ATOM 2005 N N . ALA F 6 27 ? -30.788 38.142 -1.661 1.00 164.24 166 ALA F N 1
ATOM 2006 C CA . ALA F 6 27 ? -31.243 39.525 -1.600 1.00 166.23 166 ALA F CA 1
ATOM 2007 C C . ALA F 6 27 ? -30.516 40.364 -2.643 1.00 171.32 166 ALA F C 1
ATOM 2008 O O . ALA F 6 27 ? -29.478 39.967 -3.181 1.00 170.99 166 ALA F O 1
ATOM 2010 N N . GLU F 6 28 ? -31.077 41.545 -2.917 1.00 167.76 167 GLU F N 1
ATOM 2011 C CA . GLU F 6 28 ? -30.438 42.541 -3.781 1.00 172.14 167 GLU F CA 1
ATOM 2012 C C . GLU F 6 28 ? -30.294 42.056 -5.224 1.00 178.49 167 GLU F C 1
ATOM 2013 O O . GLU F 6 28 ? -29.287 42.315 -5.889 1.00 176.34 167 GLU F O 1
ATOM 2014 N N . LEU F 6 29 ? -31.311 41.354 -5.713 1.00 175.81 168 LEU F N 1
ATOM 2015 C CA . LEU F 6 29 ? -31.314 40.828 -7.073 1.00 175.07 168 LEU F CA 1
ATOM 2016 C C . LEU F 6 29 ? -31.645 41.944 -8.066 1.00 178.54 168 LEU F C 1
ATOM 2017 O O . LEU F 6 29 ? -32.044 43.044 -7.674 1.00 178.52 168 LEU F O 1
ATOM 2022 N N . PRO F 6 30 ? -31.466 41.705 -9.384 1.00 176.88 169 PRO F N 1
ATOM 2023 C CA . PRO F 6 30 ? -31.806 42.778 -10.328 1.00 168.32 169 PRO F CA 1
ATOM 2024 C C . PRO F 6 30 ? -33.311 43.021 -10.434 1.00 158.85 169 PRO F C 1
ATOM 2025 O O . PRO F 6 30 ? -34.084 42.067 -10.320 1.00 149.78 169 PRO F O 1
ATOM 2029 N N . THR F 6 37 ? -38.659 41.681 -13.282 1.00 146.09 176 THR F N 1
ATOM 2030 C CA . THR F 6 37 ? -38.078 40.824 -12.255 1.00 150.94 176 THR F CA 1
ATOM 2031 C C . THR F 6 37 ? -37.563 39.511 -12.854 1.00 151.97 176 THR F C 1
ATOM 2032 O O . THR F 6 37 ? -37.668 39.285 -14.062 1.00 147.51 176 THR F O 1
ATOM 2036 N N . SER F 6 38 ? -37.002 38.652 -12.004 1.00 157.98 177 SER F N 1
ATOM 2037 C CA . SER F 6 38 ? -36.451 37.368 -12.417 1.00 155.95 177 SER F CA 1
ATOM 2038 C C . SER F 6 38 ? -37.183 36.235 -11.706 1.00 165.59 177 SER F C 1
ATOM 2039 O O . SER F 6 38 ? -37.530 36.353 -10.526 1.00 166.61 177 SER F O 1
ATOM 2041 N N . ASP F 6 39 ? -37.425 35.136 -12.435 1.00 168.55 178 ASP F N 1
ATOM 2042 C CA . ASP F 6 39 ? -38.026 33.927 -11.885 1.00 165.33 178 ASP F CA 1
ATOM 2043 C C . ASP F 6 39 ? -36.917 32.909 -11.620 1.00 176.99 178 ASP F C 1
ATOM 2044 O O . ASP F 6 39 ? -36.509 32.192 -12.547 1.00 176.96 178 ASP F O 1
ATOM 2046 N N . PRO F 6 40 ? -36.402 32.794 -10.371 1.00 185.13 179 PRO F N 1
ATOM 2047 C CA . PRO F 6 40 ? -35.106 32.123 -10.154 1.00 185.39 179 PRO F CA 1
ATOM 2048 C C . PRO F 6 40 ? -35.146 30.668 -9.681 1.00 179.45 179 PRO F C 1
ATOM 2049 O O . PRO F 6 40 ? -36.199 30.146 -9.301 1.00 181.65 179 PRO F O 1
ATOM 2053 N N . TYR F 6 41 ? -33.981 30.012 -9.712 1.00 175.31 180 TYR F N 1
ATOM 2054 C CA . TYR F 6 41 ? -33.764 28.697 -9.112 1.00 170.90 180 TYR F CA 1
ATOM 2055 C C . TYR F 6 41 ? -32.263 28.488 -8.941 1.00 174.09 180 TYR F C 1
ATOM 2056 O O . TYR F 6 41 ? -31.459 29.047 -9.695 1.00 175.50 180 TYR F O 1
ATOM 2058 N N . VAL F 6 42 ? -31.892 27.676 -7.949 1.00 170.35 181 VAL F N 1
ATOM 2059 C CA . VAL F 6 42 ? -30.494 27.515 -7.561 1.00 161.73 181 VAL F CA 1
ATOM 2060 C C . VAL F 6 42 ? -30.006 26.113 -7.912 1.00 154.41 181 VAL F C 1
ATOM 2061 O O . VAL F 6 42 ? -30.787 25.190 -8.171 1.00 156.55 181 VAL F O 1
ATOM 2063 N N . LYS F 6 43 ? -28.682 25.962 -7.916 1.00 141.05 182 LYS F N 1
ATOM 2064 C CA . LYS F 6 43 ? -28.048 24.699 -8.263 1.00 135.96 182 LYS F CA 1
ATOM 2065 C C . LYS F 6 43 ? -26.712 24.607 -7.547 1.00 137.96 182 LYS F C 1
ATOM 2066 O O . LYS F 6 43 ? -25.947 25.576 -7.524 1.00 136.13 182 LYS F O 1
ATOM 2068 N N . VAL F 6 44 ? -26.435 23.433 -6.977 1.00 135.45 183 VAL F N 1
ATOM 2069 C CA . VAL F 6 44 ? -25.266 23.218 -6.130 1.00 132.61 183 VAL F CA 1
ATOM 2070 C C . VAL F 6 44 ? -24.110 22.715 -6.977 1.00 134.66 183 VAL F C 1
ATOM 2071 O O . VAL F 6 44 ? -24.291 21.864 -7.859 1.00 134.27 183 VAL F O 1
ATOM 2073 N N . PHE F 6 45 ? -22.909 23.230 -6.702 1.00 131.23 184 PHE F N 1
ATOM 2074 C CA . PHE F 6 45 ? -21.710 22.840 -7.445 1.00 134.51 184 PHE F CA 1
ATOM 2075 C C . PHE F 6 45 ? -20.887 21.883 -6.591 1.00 134.60 184 PHE F C 1
ATOM 2076 O O . PHE F 6 45 ? -20.047 22.299 -5.789 1.00 124.65 184 PHE F O 1
ATOM 2078 N N . LEU F 6 46 ? -21.128 20.583 -6.785 1.00 138.71 185 LEU F N 1
ATOM 2079 C CA . LEU F 6 46 ? -20.298 19.543 -6.189 1.00 141.98 185 LEU F CA 1
ATOM 2080 C C . LEU F 6 46 ? -18.965 19.459 -6.917 1.00 144.32 185 LEU F C 1
ATOM 2081 O O . LEU F 6 46 ? -18.833 18.699 -7.885 1.00 140.06 185 LEU F O 1
ATOM 2083 N N . LEU F 6 47 ? -17.973 20.236 -6.439 1.00 139.96 186 LEU F N 1
ATOM 2084 C CA . LEU F 6 47 ? -16.662 20.434 -7.054 1.00 139.70 186 LEU F CA 1
ATOM 2085 C C . LEU F 6 47 ? -16.064 19.129 -7.578 1.00 142.85 186 LEU F C 1
ATOM 2086 O O . LEU F 6 47 ? -16.385 18.044 -7.072 1.00 138.17 186 LEU F O 1
ATOM 2088 N N . PRO F 6 48 ? -15.197 19.191 -8.602 1.00 134.33 187 PRO F N 1
ATOM 2089 C CA . PRO F 6 48 ? -14.587 18.004 -9.203 1.00 132.46 187 PRO F CA 1
ATOM 2090 C C . PRO F 6 48 ? -13.751 17.193 -8.222 1.00 131.44 187 PRO F C 1
ATOM 2091 O O . PRO F 6 48 ? -12.844 16.498 -8.680 1.00 128.62 187 PRO F O 1
ATOM 2095 N N . LYS F 6 52 ? -21.770 16.071 -8.535 1.00 136.71 191 LYS F N 1
ATOM 2096 C CA . LYS F 6 52 ? -23.223 16.124 -8.411 1.00 145.73 191 LYS F CA 1
ATOM 2097 C C . LYS F 6 52 ? -23.735 17.567 -8.477 1.00 155.29 191 LYS F C 1
ATOM 2098 O O . LYS F 6 52 ? -22.945 18.509 -8.608 1.00 148.93 191 LYS F O 1
ATOM 2100 N N . LYS F 6 53 ? -25.057 17.728 -8.397 1.00 151.81 192 LYS F N 1
ATOM 2101 C CA . LYS F 6 53 ? -25.693 19.041 -8.395 1.00 141.83 192 LYS F CA 1
ATOM 2102 C C . LYS F 6 53 ? -27.109 18.901 -7.854 1.00 143.88 192 LYS F C 1
ATOM 2103 O O . LYS F 6 53 ? -27.759 17.867 -8.037 1.00 145.28 192 LYS F O 1
ATOM 2105 N N . PHE F 6 54 ? -27.577 19.956 -7.187 1.00 142.48 193 PHE F N 1
ATOM 2106 C CA . PHE F 6 54 ? -28.850 19.952 -6.477 1.00 145.26 193 PHE F CA 1
ATOM 2107 C C . PHE F 6 54 ? -29.804 20.969 -7.097 1.00 142.70 193 PHE F C 1
ATOM 2108 O O . PHE F 6 54 ? -29.396 22.080 -7.451 1.00 132.55 193 PHE F O 1
ATOM 2116 N N . GLU F 6 55 ? -31.080 20.587 -7.216 1.00 150.64 194 GLU F N 1
ATOM 2117 C CA . GLU F 6 55 ? -32.129 21.459 -7.744 1.00 148.76 194 GLU F CA 1
ATOM 2118 C C . GLU F 6 55 ? -32.882 22.077 -6.569 1.00 146.55 194 GLU F C 1
ATOM 2119 O O . GLU F 6 55 ? -33.676 21.400 -5.905 1.00 140.19 194 GLU F O 1
ATOM 2121 N N . THR F 6 56 ? -32.636 23.365 -6.320 1.00 148.69 195 THR F N 1
ATOM 2122 C CA . THR F 6 56 ? -33.195 24.054 -5.168 1.00 147.95 195 THR F CA 1
ATOM 2123 C C . THR F 6 56 ? -34.595 24.579 -5.469 1.00 155.86 195 THR F C 1
ATOM 2124 O O . THR F 6 56 ? -35.150 24.382 -6.554 1.00 154.58 195 THR F O 1
ATOM 2126 N N . LYS F 6 57 ? -35.169 25.264 -4.480 1.00 161.57 196 LYS F N 1
ATOM 2127 C CA . LYS F 6 57 ? -36.510 25.814 -4.617 1.00 162.07 196 LYS F CA 1
ATOM 2128 C C . LYS F 6 57 ? -36.526 26.861 -5.718 1.00 162.65 196 LYS F C 1
ATOM 2129 O O . LYS F 6 57 ? -35.762 27.830 -5.676 1.00 165.42 196 LYS F O 1
ATOM 2131 N N . VAL F 6 58 ? -37.383 26.653 -6.712 1.00 164.40 197 VAL F N 1
ATOM 2132 C CA . VAL F 6 58 ? -37.489 27.546 -7.859 1.00 166.11 197 VAL F CA 1
ATOM 2133 C C . VAL F 6 58 ? -38.631 28.522 -7.595 1.00 172.06 197 VAL F C 1
ATOM 2134 O O . VAL F 6 58 ? -39.804 28.139 -7.620 1.00 174.31 197 VAL F O 1
ATOM 2136 N N . HIS F 6 59 ? -38.290 29.784 -7.336 1.00 177.19 198 HIS F N 1
ATOM 2137 C CA . HIS F 6 59 ? -39.287 30.836 -7.209 1.00 174.30 198 HIS F CA 1
ATOM 2138 C C . HIS F 6 59 ? -39.815 31.215 -8.594 1.00 176.03 198 HIS F C 1
ATOM 2139 O O . HIS F 6 59 ? -39.415 30.653 -9.618 1.00 179.35 198 HIS F O 1
ATOM 2141 N N . ARG F 6 60 ? -40.734 32.178 -8.634 1.00 170.31 199 ARG F N 1
ATOM 2142 C CA . ARG F 6 60 ? -41.307 32.647 -9.891 1.00 168.27 199 ARG F CA 1
ATOM 2143 C C . ARG F 6 60 ? -41.566 34.140 -9.772 1.00 170.92 199 ARG F C 1
ATOM 2144 O O . ARG F 6 60 ? -42.326 34.564 -8.896 1.00 173.43 199 ARG F O 1
ATOM 2146 N N . LYS F 6 61 ? -40.938 34.925 -10.649 1.00 168.78 200 LYS F N 1
ATOM 2147 C CA . LYS F 6 61 ? -41.023 36.387 -10.630 1.00 165.50 200 LYS F CA 1
ATOM 2148 C C . LYS F 6 61 ? -40.857 36.926 -9.206 1.00 164.93 200 LYS F C 1
ATOM 2149 O O . LYS F 6 61 ? -41.712 37.630 -8.667 1.00 160.80 200 LYS F O 1
ATOM 2151 N N . THR F 6 62 ? -39.730 36.559 -8.598 1.00 168.27 201 THR F N 1
ATOM 2152 C CA . THR F 6 62 ? -39.399 36.943 -7.228 1.00 164.53 201 THR F CA 1
ATOM 2153 C C . THR F 6 62 ? -37.994 37.532 -7.223 1.00 162.11 201 THR F C 1
ATOM 2154 O O . THR F 6 62 ? -37.014 36.804 -7.413 1.00 166.57 201 THR F O 1
ATOM 2156 N N . LEU F 6 63 ? -37.894 38.844 -7.004 1.00 152.40 202 LEU F N 1
ATOM 2157 C CA . LEU F 6 63 ? -36.606 39.530 -6.968 1.00 160.49 202 LEU F CA 1
ATOM 2158 C C . LEU F 6 63 ? -35.851 39.322 -5.649 1.00 168.71 202 LEU F C 1
ATOM 2159 O O . LEU F 6 63 ? -34.878 40.042 -5.385 1.00 161.53 202 LEU F O 1
ATOM 2161 N N . ASN F 6 64 ? -36.277 38.355 -4.825 1.00 174.16 203 ASN F N 1
ATOM 2162 C CA . ASN F 6 64 ? -35.626 37.996 -3.567 1.00 177.09 203 ASN F CA 1
ATOM 2163 C C . ASN F 6 64 ? -36.206 36.684 -3.041 1.00 177.02 203 ASN F C 1
ATOM 2164 O O . ASN F 6 64 ? -37.117 36.704 -2.201 1.00 175.94 203 ASN F O 1
ATOM 2166 N N . PRO F 6 65 ? -35.714 35.534 -3.500 1.00 175.54 204 PRO F N 1
ATOM 2167 C CA . PRO F 6 65 ? -36.304 34.254 -3.094 1.00 174.81 204 PRO F CA 1
ATOM 2168 C C . PRO F 6 65 ? -35.767 33.774 -1.749 1.00 171.19 204 PRO F C 1
ATOM 2169 O O . PRO F 6 65 ? -34.807 34.310 -1.193 1.00 167.79 204 PRO F O 1
ATOM 2173 N N . VAL F 6 66 ? -36.423 32.738 -1.230 1.00 169.29 205 VAL F N 1
ATOM 2174 C CA . VAL F 6 66 ? -35.998 32.048 -0.017 1.00 162.36 205 VAL F CA 1
ATOM 2175 C C . VAL F 6 66 ? -36.139 30.550 -0.261 1.00 156.89 205 VAL F C 1
ATOM 2176 O O . VAL F 6 66 ? -37.070 30.110 -0.945 1.00 152.28 205 VAL F O 1
ATOM 2178 N N . PHE F 6 67 ? -35.203 29.765 0.279 1.00 152.12 206 PHE F N 1
ATOM 2179 C CA . PHE F 6 67 ? -35.220 28.323 0.038 1.00 149.94 206 PHE F CA 1
ATOM 2180 C C . PHE F 6 67 ? -35.108 27.487 1.307 1.00 148.54 206 PHE F C 1
ATOM 2181 O O . PHE F 6 67 ? -35.697 26.404 1.366 1.00 140.42 206 PHE F O 1
ATOM 2183 N N . ASN F 6 68 ? -34.341 27.943 2.306 1.00 149.25 207 ASN F N 1
ATOM 2184 C CA . ASN F 6 68 ? -34.123 27.230 3.567 1.00 138.43 207 ASN F CA 1
ATOM 2185 C C . ASN F 6 68 ? -33.740 25.767 3.350 1.00 141.02 207 ASN F C 1
ATOM 2186 O O . ASN F 6 68 ? -33.751 24.965 4.292 1.00 141.48 207 ASN F O 1
ATOM 2188 N N . GLU F 6 69 ? -33.398 25.412 2.113 1.00 136.00 208 GLU F N 1
ATOM 2189 C CA . GLU F 6 69 ? -33.006 24.051 1.795 1.00 132.12 208 GLU F CA 1
ATOM 2190 C C . GLU F 6 69 ? -31.558 23.820 2.211 1.00 136.16 208 GLU F C 1
ATOM 2191 O O . GLU F 6 69 ? -30.690 24.682 2.014 1.00 140.35 208 GLU F O 1
ATOM 2193 N N . GLN F 6 70 ? -31.311 22.667 2.826 1.00 131.39 209 GLN F N 1
ATOM 2194 C CA . GLN F 6 70 ? -29.966 22.222 3.155 1.00 120.45 209 GLN F CA 1
ATOM 2195 C C . GLN F 6 70 ? -29.478 21.277 2.068 1.00 118.29 209 GLN F C 1
ATOM 2196 O O . GLN F 6 70 ? -30.272 20.652 1.361 1.00 125.07 209 GLN F O 1
ATOM 2198 N N . PHE F 6 71 ? -28.160 21.186 1.931 1.00 118.60 210 PHE F N 1
ATOM 2199 C CA . PHE F 6 71 ? -27.538 20.362 0.903 1.00 121.71 210 PHE F CA 1
ATOM 2200 C C . PHE F 6 71 ? -26.388 19.592 1.532 1.00 121.63 210 PHE F C 1
ATOM 2201 O O . PHE F 6 71 ? -25.409 20.198 1.987 1.00 123.46 210 PHE F O 1
ATOM 2203 N N . THR F 6 72 ? -26.512 18.266 1.561 1.00 116.52 211 THR F N 1
ATOM 2204 C CA . THR F 6 72 ? -25.530 17.394 2.191 1.00 115.82 211 THR F CA 1
ATOM 2205 C C . THR F 6 72 ? -24.661 16.729 1.133 1.00 125.85 211 THR F C 1
ATOM 2206 O O . THR F 6 72 ? -25.145 16.365 0.056 1.00 132.48 211 THR F O 1
ATOM 2208 N N . PHE F 6 73 ? -23.376 16.565 1.454 1.00 127.31 212 PHE F N 1
ATOM 2209 C CA . PHE F 6 73 ? -22.397 15.985 0.537 1.00 123.13 212 PHE F CA 1
ATOM 2210 C C . PHE F 6 73 ? -21.379 15.196 1.350 1.00 124.35 212 PHE F C 1
ATOM 2211 O O . PHE F 6 73 ? -20.694 15.772 2.200 1.00 123.03 212 PHE F O 1
ATOM 2213 N N . LYS F 6 74 ? -21.264 13.891 1.077 1.00 129.28 213 LYS F N 1
ATOM 2214 C CA . LYS F 6 74 ? -20.516 12.967 1.938 1.00 124.64 213 LYS F CA 1
ATOM 2215 C C . LYS F 6 74 ? -19.085 12.797 1.436 1.00 133.38 213 LYS F C 1
ATOM 2216 O O . LYS F 6 74 ? -18.701 11.759 0.891 1.00 129.50 213 LYS F O 1
ATOM 2218 N N . VAL F 6 75 ? -18.274 13.827 1.668 1.00 145.07 214 VAL F N 1
ATOM 2219 C CA . VAL F 6 75 ? -16.856 13.815 1.303 1.00 146.40 214 VAL F CA 1
ATOM 2220 C C . VAL F 6 75 ? -16.000 13.628 2.552 1.00 143.04 214 VAL F C 1
ATOM 2221 O O . VAL F 6 75 ? -16.267 14.256 3.589 1.00 139.30 214 VAL F O 1
ATOM 2223 N N . PRO F 6 76 ? -14.977 12.778 2.509 1.00 139.29 215 PRO F N 1
ATOM 2224 C CA . PRO F 6 76 ? -14.068 12.667 3.655 1.00 140.29 215 PRO F CA 1
ATOM 2225 C C . PRO F 6 76 ? -13.295 13.961 3.877 1.00 141.49 215 PRO F C 1
ATOM 2226 O O . PRO F 6 76 ? -13.121 14.770 2.961 1.00 145.17 215 PRO F O 1
ATOM 2230 N N . TYR F 6 77 ? -12.841 14.160 5.123 1.00 137.72 216 TYR F N 1
ATOM 2231 C CA . TYR F 6 77 ? -12.002 15.315 5.445 1.00 136.21 216 TYR F CA 1
ATOM 2232 C C . TYR F 6 77 ? -10.607 15.199 4.843 1.00 140.56 216 TYR F C 1
ATOM 2233 O O . TYR F 6 77 ? -9.880 16.199 4.800 1.00 130.04 216 TYR F O 1
ATOM 2242 N N . SER F 6 78 ? -10.216 13.999 4.395 1.00 141.52 217 SER F N 1
ATOM 2243 C CA . SER F 6 78 ? -8.988 13.845 3.625 1.00 135.82 217 SER F CA 1
ATOM 2244 C C . SER F 6 78 ? -9.064 14.554 2.277 1.00 139.35 217 SER F C 1
ATOM 2245 O O . SER F 6 78 ? -8.022 14.782 1.657 1.00 143.22 217 SER F O 1
ATOM 2248 N N . GLU F 6 79 ? -10.269 14.894 1.804 1.00 140.73 218 GLU F N 1
ATOM 2249 C CA . GLU F 6 79 ? -10.386 15.820 0.682 1.00 135.23 218 GLU F CA 1
ATOM 2250 C C . GLU F 6 79 ? -9.835 17.190 1.047 1.00 144.53 218 GLU F C 1
ATOM 2251 O O . GLU F 6 79 ? -9.395 17.932 0.161 1.00 151.65 218 GLU F O 1
ATOM 2253 N N . LEU F 6 80 ? -9.882 17.540 2.341 1.00 149.64 219 LEU F N 1
ATOM 2254 C CA . LEU F 6 80 ? -9.193 18.671 2.968 1.00 151.23 219 LEU F CA 1
ATOM 2255 C C . LEU F 6 80 ? -9.074 19.915 2.091 1.00 158.12 219 LEU F C 1
ATOM 2256 O O . LEU F 6 80 ? -7.980 20.240 1.616 1.00 162.31 219 LEU F O 1
ATOM 2258 N N . GLY F 6 81 ? -10.184 20.619 1.870 1.00 145.61 220 GLY F N 1
ATOM 2259 C CA . GLY F 6 81 ? -10.121 21.867 1.138 1.00 140.03 220 GLY F CA 1
ATOM 2260 C C . GLY F 6 81 ? -9.686 21.759 -0.303 1.00 140.68 220 GLY F C 1
ATOM 2261 O O . GLY F 6 81 ? -9.459 22.790 -0.946 1.00 134.06 220 GLY F O 1
ATOM 2262 N N . GLY F 6 82 ? -9.546 20.541 -0.826 1.00 145.70 221 GLY F N 1
ATOM 2263 C CA . GLY F 6 82 ? -9.180 20.386 -2.224 1.00 146.70 221 GLY F CA 1
ATOM 2264 C C . GLY F 6 82 ? -10.307 20.792 -3.153 1.00 145.63 221 GLY F C 1
ATOM 2265 O O . GLY F 6 82 ? -10.108 21.577 -4.085 1.00 149.79 221 GLY F O 1
ATOM 2266 N N . LYS F 6 83 ? -11.507 20.274 -2.904 1.00 141.63 222 LYS F N 1
ATOM 2267 C CA . LYS F 6 83 ? -12.680 20.707 -3.643 1.00 130.98 222 LYS F CA 1
ATOM 2268 C C . LYS F 6 83 ? -12.973 22.172 -3.322 1.00 131.01 222 LYS F C 1
ATOM 2269 O O . LYS F 6 83 ? -12.254 22.831 -2.563 1.00 129.36 222 LYS F O 1
ATOM 2271 N N . THR F 6 84 ? -14.043 22.696 -3.917 1.00 127.41 223 THR F N 1
ATOM 2272 C CA . THR F 6 84 ? -14.418 24.084 -3.676 1.00 130.73 223 THR F CA 1
ATOM 2273 C C . THR F 6 84 ? -15.855 24.309 -4.122 1.00 135.79 223 THR F C 1
ATOM 2274 O O . THR F 6 84 ? -16.235 23.906 -5.225 1.00 138.83 223 THR F O 1
ATOM 2278 N N . LEU F 6 85 ? -16.647 24.943 -3.260 1.00 135.25 224 LEU F N 1
ATOM 2279 C CA . LEU F 6 85 ? -18.065 25.134 -3.521 1.00 139.10 224 LEU F CA 1
ATOM 2280 C C . LEU F 6 85 ? -18.275 26.233 -4.550 1.00 136.16 224 LEU F C 1
ATOM 2281 O O . LEU F 6 85 ? -17.502 27.194 -4.633 1.00 133.89 224 LEU F O 1
ATOM 2286 N N . VAL F 6 86 ? -19.333 26.079 -5.342 1.00 134.66 225 VAL F N 1
ATOM 2287 C CA . VAL F 6 86 ? -19.759 27.120 -6.267 1.00 134.82 225 VAL F CA 1
ATOM 2288 C C . VAL F 6 86 ? -21.275 27.054 -6.401 1.00 135.29 225 VAL F C 1
ATOM 2289 O O . VAL F 6 86 ? -21.866 25.969 -6.452 1.00 132.32 225 VAL F O 1
ATOM 2291 N N . MET F 6 87 ? -21.898 28.230 -6.439 1.00 143.16 226 MET F N 1
ATOM 2292 C CA . MET F 6 87 ? -23.340 28.365 -6.588 1.00 150.05 226 MET F CA 1
ATOM 2293 C C . MET F 6 87 ? -23.633 29.420 -7.648 1.00 162.56 226 MET F C 1
ATOM 2294 O O . MET F 6 87 ? -23.126 30.550 -7.569 1.00 163.78 226 MET F O 1
ATOM 2296 N N . ALA F 6 88 ? -24.442 29.041 -8.640 1.00 168.01 227 ALA F N 1
ATOM 2297 C CA . ALA F 6 88 ? -24.808 29.905 -9.764 1.00 166.78 227 ALA F CA 1
ATOM 2298 C C . ALA F 6 88 ? -26.320 29.821 -9.949 1.00 169.05 227 ALA F C 1
ATOM 2299 O O . ALA F 6 88 ? -26.831 28.890 -10.582 1.00 167.01 227 ALA F O 1
ATOM 2301 N N . VAL F 6 89 ? -27.027 30.799 -9.402 1.00 165.35 228 VAL F N 1
ATOM 2302 C CA . VAL F 6 89 ? -28.481 30.846 -9.455 1.00 171.67 228 VAL F CA 1
ATOM 2303 C C . VAL F 6 89 ? -28.914 31.509 -10.757 1.00 173.35 228 VAL F C 1
ATOM 2304 O O . VAL F 6 89 ? -28.339 32.525 -11.180 1.00 170.63 228 VAL F O 1
ATOM 2308 N N . TYR F 6 90 ? -29.943 30.935 -11.388 1.00 174.38 229 TYR F N 1
ATOM 2309 C CA . TYR F 6 90 ? -30.357 31.278 -12.745 1.00 175.01 229 TYR F CA 1
ATOM 2310 C C . TYR F 6 90 ? -31.798 31.787 -12.762 1.00 185.18 229 TYR F C 1
ATOM 2311 O O . TYR F 6 90 ? -32.640 31.321 -11.981 1.00 188.65 229 TYR F O 1
ATOM 2320 N N . ASP F 6 91 ? -32.079 32.746 -13.655 1.00 185.63 230 ASP F N 1
ATOM 2321 C CA . ASP F 6 91 ? -33.431 33.282 -13.862 1.00 174.87 230 ASP F CA 1
ATOM 2322 C C . ASP F 6 91 ? -34.159 32.369 -14.845 1.00 174.82 230 ASP F C 1
ATOM 2323 O O . ASP F 6 91 ? -33.969 32.468 -16.060 1.00 176.18 230 ASP F O 1
ATOM 2325 N N . PHE F 6 92 ? -35.015 31.494 -14.319 1.00 171.60 231 PHE F N 1
ATOM 2326 C CA . PHE F 6 92 ? -35.442 30.318 -15.065 1.00 171.59 231 PHE F CA 1
ATOM 2327 C C . PHE F 6 92 ? -36.365 30.673 -16.227 1.00 170.41 231 PHE F C 1
ATOM 2328 O O . PHE F 6 92 ? -37.105 31.662 -16.194 1.00 162.98 231 PHE F O 1
ATOM 2336 N N . ASP F 6 93 ? -36.319 29.821 -17.252 1.00 171.22 232 ASP F N 1
ATOM 2337 C CA . ASP F 6 93 ? -37.037 30.005 -18.509 1.00 168.49 232 ASP F CA 1
ATOM 2338 C C . ASP F 6 93 ? -38.078 28.905 -18.700 1.00 159.31 232 ASP F C 1
ATOM 2339 O O . ASP F 6 93 ? -37.788 27.856 -19.281 1.00 153.76 232 ASP F O 1
ATOM 2344 N N . ILE F 6 100 ? -28.213 32.165 -15.295 1.00 142.85 239 ILE F N 1
ATOM 2345 C CA . ILE F 6 100 ? -27.092 32.402 -14.394 1.00 143.90 239 ILE F CA 1
ATOM 2346 C C . ILE F 6 100 ? -26.898 33.897 -14.174 1.00 146.83 239 ILE F C 1
ATOM 2347 O O . ILE F 6 100 ? -26.070 34.523 -14.836 1.00 145.10 239 ILE F O 1
ATOM 2352 N N . ILE F 6 101 ? -27.667 34.463 -13.240 1.00 153.42 240 ILE F N 1
ATOM 2353 C CA . ILE F 6 101 ? -27.562 35.876 -12.884 1.00 149.55 240 ILE F CA 1
ATOM 2354 C C . ILE F 6 101 ? -26.745 36.033 -11.604 1.00 163.79 240 ILE F C 1
ATOM 2355 O O . ILE F 6 101 ? -26.042 37.036 -11.419 1.00 154.88 240 ILE F O 1
ATOM 2357 N N . GLY F 6 102 ? -26.832 35.049 -10.714 1.00 175.14 241 GLY F N 1
ATOM 2358 C CA . GLY F 6 102 ? -26.144 35.089 -9.426 1.00 168.11 241 GLY F CA 1
ATOM 2359 C C . GLY F 6 102 ? -24.993 34.110 -9.396 1.00 159.29 241 GLY F C 1
ATOM 2360 O O . GLY F 6 102 ? -25.138 32.952 -9.805 1.00 160.15 241 GLY F O 1
ATOM 2361 N N . GLU F 6 103 ? -23.841 34.566 -8.898 1.00 153.93 242 GLU F N 1
ATOM 2362 C CA . GLU F 6 103 ? -22.636 33.751 -8.947 1.00 154.41 242 GLU F CA 1
ATOM 2363 C C . GLU F 6 103 ? -21.752 34.025 -7.738 1.00 153.74 242 GLU F C 1
ATOM 2364 O O . GLU F 6 103 ? -21.403 35.180 -7.476 1.00 144.59 242 GLU F O 1
ATOM 2370 N N . PHE F 6 104 ? -21.390 32.963 -7.011 1.00 160.82 243 PHE F N 1
ATOM 2371 C CA . PHE F 6 104 ? -20.404 33.087 -5.938 1.00 155.79 243 PHE F CA 1
ATOM 2372 C C . PHE F 6 104 ? -19.780 31.720 -5.651 1.00 151.20 243 PHE F C 1
ATOM 2373 O O . PHE F 6 104 ? -20.457 30.690 -5.746 1.00 146.96 243 PHE F O 1
ATOM 2375 N N . LYS F 6 105 ? -18.485 31.719 -5.309 1.00 145.48 244 LYS F N 1
ATOM 2376 C CA . LYS F 6 105 ? -17.731 30.497 -5.046 1.00 144.62 244 LYS F CA 1
ATOM 2377 C C . LYS F 6 105 ? -16.916 30.649 -3.768 1.00 143.58 244 LYS F C 1
ATOM 2378 O O . LYS F 6 105 ? -16.522 31.758 -3.397 1.00 148.01 244 LYS F O 1
ATOM 2380 N N . VAL F 6 106 ? -16.663 29.524 -3.100 1.00 137.09 245 VAL F N 1
ATOM 2381 C CA . VAL F 6 106 ? -15.937 29.519 -1.828 1.00 134.00 245 VAL F CA 1
ATOM 2382 C C . VAL F 6 106 ? -14.968 28.344 -1.795 1.00 137.06 245 VAL F C 1
ATOM 2383 O O . VAL F 6 106 ? -15.398 27.189 -1.935 1.00 131.70 245 VAL F O 1
ATOM 2385 N N . PRO F 6 107 ? -13.667 28.585 -1.605 1.00 142.22 246 PRO F N 1
ATOM 2386 C CA . PRO F 6 107 ? -12.707 27.470 -1.566 1.00 143.18 246 PRO F CA 1
ATOM 2387 C C . PRO F 6 107 ? -12.841 26.661 -0.285 1.00 138.95 246 PRO F C 1
ATOM 2388 O O . PRO F 6 107 ? -13.008 27.213 0.802 1.00 143.70 246 PRO F O 1
ATOM 2392 N N . MET F 6 108 ? -12.765 25.336 -0.419 1.00 135.78 247 MET F N 1
ATOM 2393 C CA . MET F 6 108 ? -13.010 24.499 0.747 1.00 135.18 247 MET F CA 1
ATOM 2394 C C . MET F 6 108 ? -11.922 24.626 1.803 1.00 137.76 247 MET F C 1
ATOM 2395 O O . MET F 6 108 ? -12.125 24.159 2.926 1.00 148.91 247 MET F O 1
ATOM 2397 N N . ASN F 6 109 ? -10.790 25.254 1.489 1.00 134.86 248 ASN F N 1
ATOM 2398 C CA . ASN F 6 109 ? -9.696 25.389 2.442 1.00 137.98 248 ASN F CA 1
ATOM 2399 C C . ASN F 6 109 ? -9.591 26.788 3.049 1.00 137.42 248 ASN F C 1
ATOM 2400 O O . ASN F 6 109 ? -8.635 27.058 3.784 1.00 130.71 248 ASN F O 1
ATOM 2405 N N . THR F 6 110 ? -10.546 27.679 2.776 1.00 137.54 249 THR F N 1
ATOM 2406 C CA . THR F 6 110 ? -10.559 28.992 3.412 1.00 133.04 249 THR F CA 1
ATOM 2407 C C . THR F 6 110 ? -11.420 29.022 4.664 1.00 132.42 249 THR F C 1
ATOM 2408 O O . THR F 6 110 ? -11.517 30.073 5.305 1.00 135.94 249 THR F O 1
ATOM 2412 N N . VAL F 6 111 ? -12.040 27.902 5.031 1.00 137.38 250 VAL F N 1
ATOM 2413 C CA . VAL F 6 111 ? -13.135 27.880 5.995 1.00 135.26 250 VAL F CA 1
ATOM 2414 C C . VAL F 6 111 ? -12.704 27.139 7.257 1.00 132.99 250 VAL F C 1
ATOM 2415 O O . VAL F 6 111 ? -12.178 26.019 7.191 1.00 118.06 250 VAL F O 1
ATOM 2419 N N . ASP F 6 112 ? -12.932 27.777 8.404 1.00 138.13 251 ASP F N 1
ATOM 2420 C CA . ASP F 6 112 ? -12.683 27.194 9.715 1.00 131.88 251 ASP F CA 1
ATOM 2421 C C . ASP F 6 112 ? -13.993 26.616 10.235 1.00 117.26 251 ASP F C 1
ATOM 2422 O O . ASP F 6 112 ? -14.966 27.352 10.446 1.00 109.34 251 ASP F O 1
ATOM 2427 N N . PHE F 6 113 ? -14.021 25.300 10.423 1.00 117.81 252 PHE F N 1
ATOM 2428 C CA . PHE F 6 113 ? -15.201 24.619 10.935 1.00 123.00 252 PHE F CA 1
ATOM 2429 C C . PHE F 6 113 ? -15.175 24.441 12.450 1.00 118.81 252 PHE F C 1
ATOM 2430 O O . PHE F 6 113 ? -15.809 23.515 12.968 1.00 110.04 252 PHE F O 1
ATOM 2438 N N . GLY F 6 114 ? -14.453 25.309 13.167 1.00 123.98 253 GLY F N 1
ATOM 2439 C CA . GLY F 6 114 ? -14.596 25.366 14.608 1.00 111.94 253 GLY F CA 1
ATOM 2440 C C . GLY F 6 114 ? -15.995 25.762 15.023 1.00 115.26 253 GLY F C 1
ATOM 2441 O O . GLY F 6 114 ? -16.479 25.329 16.069 1.00 115.50 253 GLY F O 1
ATOM 2442 N N . HIS F 6 115 ? -16.657 26.592 14.218 1.00 113.83 254 HIS F N 1
ATOM 2443 C CA . HIS F 6 115 ? -18.087 26.829 14.329 1.00 109.91 254 HIS F CA 1
ATOM 2444 C C . HIS F 6 115 ? -18.679 26.842 12.925 1.00 111.99 254 HIS F C 1
ATOM 2445 O O . HIS F 6 115 ? -17.978 27.095 11.940 1.00 115.49 254 HIS F O 1
ATOM 2447 N N . VAL F 6 116 ? -19.971 26.521 12.838 1.00 112.12 255 VAL F N 1
ATOM 2448 C CA . VAL F 6 116 ? -20.670 26.626 11.566 1.00 115.57 255 VAL F CA 1
ATOM 2449 C C . VAL F 6 116 ? -20.658 28.083 11.124 1.00 118.07 255 VAL F C 1
ATOM 2450 O O . VAL F 6 116 ? -20.636 29.005 11.949 1.00 120.93 255 VAL F O 1
ATOM 2454 N N . THR F 6 117 ? -20.634 28.301 9.814 1.00 122.79 256 THR F N 1
ATOM 2455 C CA . THR F 6 117 ? -20.544 29.656 9.281 1.00 128.56 256 THR F CA 1
ATOM 2456 C C . THR F 6 117 ? -21.832 30.039 8.563 1.00 130.52 256 THR F C 1
ATOM 2457 O O . THR F 6 117 ? -22.441 29.215 7.879 1.00 128.86 256 THR F O 1
ATOM 2461 N N . GLU F 6 118 ? -22.257 31.289 8.744 1.00 133.46 257 GLU F N 1
ATOM 2462 C CA . GLU F 6 118 ? -23.352 31.864 7.971 1.00 133.82 257 GLU F CA 1
ATOM 2463 C C . GLU F 6 118 ? -22.955 33.279 7.583 1.00 145.50 257 GLU F C 1
ATOM 2464 O O . GLU F 6 118 ? -22.483 34.043 8.433 1.00 136.25 257 GLU F O 1
ATOM 2466 N N . GLU F 6 119 ? -23.127 33.624 6.306 1.00 148.52 258 GLU F N 1
ATOM 2467 C CA . GLU F 6 119 ? -22.665 34.928 5.839 1.00 140.57 258 GLU F CA 1
ATOM 2468 C C . GLU F 6 119 ? -23.446 35.355 4.598 1.00 150.66 258 GLU F C 1
ATOM 2469 O O . GLU F 6 119 ? -24.155 34.558 3.967 1.00 147.66 258 GLU F O 1
ATOM 2471 N N . TRP F 6 120 ? -23.316 36.649 4.275 1.00 154.36 259 TRP F N 1
ATOM 2472 C CA . TRP F 6 120 ? -23.829 37.241 3.042 1.00 147.06 259 TRP F CA 1
ATOM 2473 C C . TRP F 6 120 ? -22.675 37.367 2.049 1.00 146.93 259 TRP F C 1
ATOM 2474 O O . TRP F 6 120 ? -21.657 38.001 2.354 1.00 140.49 259 TRP F O 1
ATOM 2485 N N . ARG F 6 121 ? -22.826 36.757 0.877 1.00 145.78 260 ARG F N 1
ATOM 2486 C CA . ARG F 6 121 ? -21.960 37.011 -0.266 1.00 147.43 260 ARG F CA 1
ATOM 2487 C C . ARG F 6 121 ? -22.762 37.773 -1.317 1.00 157.17 260 ARG F C 1
ATOM 2488 O O . ARG F 6 121 ? -23.980 37.619 -1.407 1.00 163.65 260 ARG F O 1
ATOM 2490 N N . ASP F 6 122 ? -22.086 38.612 -2.114 1.00 156.76 261 ASP F N 1
ATOM 2491 C CA . ASP F 6 122 ? -22.844 39.517 -2.974 1.00 153.22 261 ASP F CA 1
ATOM 2492 C C . ASP F 6 122 ? -22.344 39.591 -4.418 1.00 163.42 261 ASP F C 1
ATOM 2493 O O . ASP F 6 122 ? -22.723 40.524 -5.137 1.00 164.44 261 ASP F O 1
ATOM 2495 N N . LEU F 6 123 ? -21.528 38.640 -4.879 1.00 167.18 262 LEU F N 1
ATOM 2496 C CA . LEU F 6 123 ? -21.000 38.701 -6.241 1.00 159.76 262 LEU F CA 1
ATOM 2497 C C . LEU F 6 123 ? -22.126 38.491 -7.251 1.00 164.37 262 LEU F C 1
ATOM 2498 O O . LEU F 6 123 ? -22.767 37.435 -7.264 1.00 164.97 262 LEU F O 1
ATOM 2500 N N . GLN F 6 124 ? -22.378 39.506 -8.089 1.00 169.56 263 GLN F N 1
ATOM 2501 C CA . GLN F 6 124 ? -23.428 39.464 -9.103 1.00 170.62 263 GLN F CA 1
ATOM 2502 C C . GLN F 6 124 ? -22.856 39.396 -10.518 1.00 168.39 263 GLN F C 1
ATOM 2503 O O . GLN F 6 124 ? -23.503 39.829 -11.477 1.00 159.14 263 GLN F O 1
ATOM 2505 N N . SER F 6 125 ? -21.642 38.855 -10.657 1.00 164.61 264 SER F N 1
ATOM 2506 C CA . SER F 6 125 ? -20.987 38.666 -11.945 1.00 149.81 264 SER F CA 1
ATOM 2507 C C . SER F 6 125 ? -20.410 37.259 -12.005 1.00 144.22 264 SER F C 1
ATOM 2508 O O . SER F 6 125 ? -19.676 36.846 -11.101 1.00 142.00 264 SER F O 1
ATOM 2510 N N . ALA F 6 126 ? -20.757 36.522 -13.060 1.00 144.89 265 ALA F N 1
ATOM 2511 C CA . ALA F 6 126 ? -20.233 35.183 -13.280 1.00 134.29 265 ALA F CA 1
ATOM 2512 C C . ALA F 6 126 ? -18.880 35.262 -13.986 1.00 136.55 265 ALA F C 1
ATOM 2513 O O . ALA F 6 126 ? -18.392 36.343 -14.330 1.00 137.60 265 ALA F O 1
ATOM 2515 N N . GLU F 6 127 ? -18.259 34.105 -14.204 1.00 133.10 266 GLU F N 1
ATOM 2516 C CA . GLU F 6 127 ? -16.996 34.023 -14.930 1.00 138.27 266 GLU F CA 1
ATOM 2517 C C . GLU F 6 127 ? -17.276 33.700 -16.394 1.00 148.67 266 GLU F C 1
ATOM 2518 O O . GLU F 6 127 ? -17.979 32.728 -16.694 1.00 151.96 266 GLU F O 1
ATOM 2520 N N . LYS F 6 128 ? -16.733 34.521 -17.298 1.00 151.13 267 LYS F N 1
ATOM 2521 C CA . LYS F 6 128 ? -16.998 34.363 -18.726 1.00 146.37 267 LYS F CA 1
ATOM 2522 C C . LYS F 6 128 ? -16.428 33.045 -19.230 1.00 150.02 267 LYS F C 1
ATOM 2523 O O . LYS F 6 128 ? -15.250 32.745 -19.015 1.00 155.35 267 LYS F O 1
ATOM 2525 N N . GLU F 6 129 ? -17.270 32.258 -19.901 1.00 151.06 268 GLU F N 1
ATOM 2526 C CA . GLU F 6 129 ? -16.857 30.935 -20.356 1.00 152.05 268 GLU F CA 1
ATOM 2527 C C . GLU F 6 129 ? -15.712 31.043 -21.362 1.00 151.30 268 GLU F C 1
ATOM 2528 O O . GLU F 6 129 ? -15.633 31.988 -22.154 1.00 145.58 268 GLU F O 1
ATOM 2530 N N . GLU F 6 130 ? -14.800 30.072 -21.301 1.00 146.13 269 GLU F N 1
ATOM 2531 C CA . GLU F 6 130 ? -13.720 29.995 -22.276 1.00 129.60 269 GLU F CA 1
ATOM 2532 C C . GLU F 6 130 ? -14.297 29.853 -23.681 1.00 124.42 269 GLU F C 1
ATOM 2533 O O . GLU F 6 130 ? -15.291 29.148 -23.897 1.00 114.07 269 GLU F O 1
ATOM 2539 N N . GLN F 6 131 ? -13.683 30.547 -24.639 1.00 122.61 270 GLN F N 1
ATOM 2540 C CA . GLN F 6 131 ? -14.180 30.509 -26.008 1.00 100.98 270 GLN F CA 1
ATOM 2541 C C . GLN F 6 131 ? -14.032 29.105 -26.586 1.00 90.29 270 GLN F C 1
ATOM 2542 O O . GLN F 6 131 ? -12.932 28.547 -26.620 1.00 95.82 270 GLN F O 1
ATOM 2548 N N . GLU F 6 132 ? -15.140 28.524 -27.032 1.00 79.38 271 GLU F N 1
ATOM 2549 C CA . GLU F 6 132 ? -15.046 27.192 -27.612 1.00 83.22 271 GLU F CA 1
ATOM 2550 C C . GLU F 6 132 ? -14.835 27.242 -29.122 1.00 61.76 271 GLU F C 1
ATOM 2551 O O . GLU F 6 132 ? -14.066 26.451 -29.662 1.00 59.61 271 GLU F O 1
ATOM 2557 N N . LYS F 6 133 ? -15.495 28.148 -29.830 1.00 59.30 272 LYS F N 1
ATOM 2558 C CA . LYS F 6 133 ? -15.273 28.222 -31.266 1.00 56.05 272 LYS F CA 1
ATOM 2559 C C . LYS F 6 133 ? -13.910 28.842 -31.523 1.00 46.84 272 LYS F C 1
ATOM 2560 O O . LYS F 6 133 ? -13.403 29.600 -30.705 1.00 47.13 272 LYS F O 1
ATOM 2566 N N . LEU F 6 134 ? -13.268 28.410 -32.602 1.00 38.08 273 LEU F N 1
ATOM 2567 C CA . LEU F 6 134 ? -11.898 28.821 -32.885 1.00 41.33 273 LEU F CA 1
ATOM 2568 C C . LEU F 6 134 ? -11.838 30.108 -33.710 1.00 47.43 273 LEU F C 1
ATOM 2569 O O . LEU F 6 134 ? -10.741 30.680 -33.851 1.00 37.50 273 LEU F O 1
ATOM 2574 N N . GLY F 6 135 ? -12.961 30.538 -34.282 1.00 41.48 274 GLY F N 1
ATOM 2575 C CA . GLY F 6 135 ? -12.999 31.656 -35.209 1.00 43.47 274 GLY F CA 1
ATOM 2576 C C . GLY F 6 135 ? -13.394 31.207 -36.601 1.00 42.14 274 GLY F C 1
ATOM 2577 O O . GLY F 6 135 ? -13.626 30.025 -36.872 1.00 41.98 274 GLY F O 1
ATOM 2578 N N . ASP F 6 136 ? -13.517 32.177 -37.478 1.00 38.51 275 ASP F N 1
ATOM 2579 C CA . ASP F 6 136 ? -13.983 31.974 -38.846 1.00 34.69 275 ASP F CA 1
ATOM 2580 C C . ASP F 6 136 ? -13.058 32.673 -39.824 1.00 40.35 275 ASP F C 1
ATOM 2581 O O . ASP F 6 136 ? -12.492 33.704 -39.486 1.00 39.92 275 ASP F O 1
ATOM 2586 N N . ILE F 6 137 ? -12.928 32.125 -41.037 1.00 38.30 276 ILE F N 1
ATOM 2587 C CA . ILE F 6 137 ? -12.091 32.688 -42.086 1.00 37.77 276 ILE F CA 1
ATOM 2588 C C . ILE F 6 137 ? -12.908 32.804 -43.356 1.00 41.93 276 ILE F C 1
ATOM 2589 O O . ILE F 6 137 ? -13.725 31.925 -43.669 1.00 36.43 276 ILE F O 1
ATOM 2594 N N . CYS F 6 138 ? -12.739 33.925 -44.062 1.00 34.06 277 CYS F N 1
ATOM 2595 C CA . CYS F 6 138 ? -13.430 34.205 -45.316 1.00 31.58 277 CYS F CA 1
ATOM 2596 C C . CYS F 6 138 ? -12.367 34.230 -46.415 1.00 39.02 277 CYS F C 1
ATOM 2597 O O . CYS F 6 138 ? -11.387 35.003 -46.331 1.00 39.39 277 CYS F O 1
ATOM 2600 N N . PHE F 6 139 ? -12.573 33.417 -47.461 1.00 35.44 278 PHE F N 1
ATOM 2601 C CA . PHE F 6 139 ? -11.684 33.526 -48.603 1.00 31.90 278 PHE F CA 1
ATOM 2602 C C . PHE F 6 139 ? -12.440 33.282 -49.901 1.00 39.01 278 PHE F C 1
ATOM 2603 O O . PHE F 6 139 ? -13.581 32.823 -49.915 1.00 34.13 278 PHE F O 1
ATOM 2611 N N . SER F 6 140 ? -11.836 33.680 -51.014 1.00 37.79 279 SER F N 1
ATOM 2612 C CA . SER F 6 140 ? -12.498 33.420 -52.272 1.00 40.07 279 SER F CA 1
ATOM 2613 C C . SER F 6 140 ? -11.708 32.349 -53.023 1.00 41.74 279 SER F C 1
ATOM 2614 O O . SER F 6 140 ? -10.492 32.208 -52.834 1.00 35.76 279 SER F O 1
ATOM 2617 N N . LEU F 6 141 ? -12.399 31.636 -53.902 1.00 41.56 280 LEU F N 1
ATOM 2618 C CA . LEU F 6 141 ? -11.830 30.582 -54.730 1.00 40.39 280 LEU F CA 1
ATOM 2619 C C . LEU F 6 141 ? -12.144 30.893 -56.180 1.00 36.38 280 LEU F C 1
ATOM 2620 O O . LEU F 6 141 ? -13.281 31.245 -56.503 1.00 41.66 280 LEU F O 1
ATOM 2625 N N . ARG F 6 142 ? -11.146 30.777 -57.042 1.00 39.05 281 ARG F N 1
ATOM 2626 C CA . ARG F 6 142 ? -11.408 30.937 -58.452 1.00 46.92 281 ARG F CA 1
ATOM 2627 C C . ARG F 6 142 ? -10.639 29.865 -59.185 1.00 41.41 281 ARG F C 1
ATOM 2628 O O . ARG F 6 142 ? -9.457 29.662 -58.899 1.00 44.11 281 ARG F O 1
ATOM 2636 N N . TYR F 6 143 ? -11.271 29.263 -60.194 1.00 48.31 282 TYR F N 1
ATOM 2637 C CA . TYR F 6 143 ? -10.616 28.205 -60.976 1.00 48.89 282 TYR F CA 1
ATOM 2638 C C . TYR F 6 143 ? -10.851 28.439 -62.457 1.00 49.30 282 TYR F C 1
ATOM 2639 O O . TYR F 6 143 ? -12.002 28.537 -62.888 1.00 55.51 282 TYR F O 1
ATOM 2648 N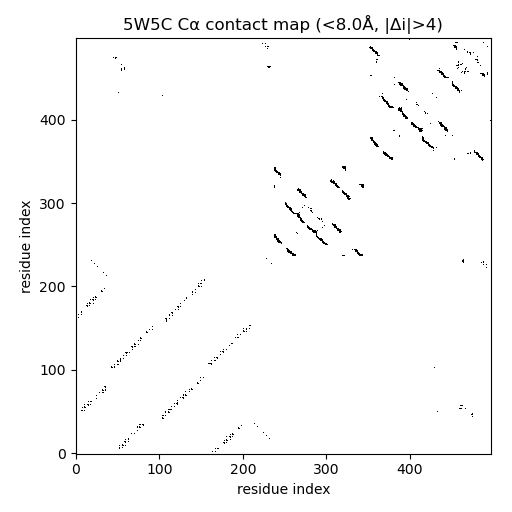 N . VAL F 6 144 ? -9.766 28.593 -63.210 1.00 50.66 283 VAL F N 1
ATOM 2649 C CA . VAL F 6 144 ? -9.853 28.807 -64.655 1.00 66.84 283 VAL F CA 1
ATOM 2650 C C . VAL F 6 144 ? -9.409 27.524 -65.352 1.00 75.27 283 VAL F C 1
ATOM 2651 O O . VAL F 6 144 ? -8.197 27.295 -65.495 1.00 78.26 283 VAL F O 1
ATOM 2655 N N . PRO F 6 145 ? -10.343 26.669 -65.791 1.00 66.78 284 PRO F N 1
ATOM 2656 C CA . PRO F 6 145 ? -9.947 25.353 -66.354 1.00 77.00 284 PRO F CA 1
ATOM 2657 C C . PRO F 6 145 ? -8.949 25.437 -67.494 1.00 80.86 284 PRO F C 1
ATOM 2658 O O . PRO F 6 145 ? -7.888 24.797 -67.446 1.00 92.71 284 PRO F O 1
ATOM 2662 N N . THR F 6 146 ? -9.258 26.229 -68.518 1.00 85.64 285 THR F N 1
ATOM 2663 C CA . THR F 6 146 ? -8.375 26.347 -69.673 1.00 91.02 285 THR F CA 1
ATOM 2664 C C . THR F 6 146 ? -6.941 26.654 -69.254 1.00 92.13 285 THR F C 1
ATOM 2665 O O . THR F 6 146 ? -6.006 25.940 -69.628 1.00 105.05 285 THR F O 1
ATOM 2669 N N . ALA F 6 147 ? -6.746 27.713 -68.468 1.00 87.52 286 ALA F N 1
ATOM 2670 C CA . ALA F 6 147 ? -5.409 28.021 -67.979 1.00 73.40 286 ALA F CA 1
ATOM 2671 C C . ALA F 6 147 ? -4.932 27.059 -66.903 1.00 69.74 286 ALA F C 1
ATOM 2672 O O . ALA F 6 147 ? -3.748 27.095 -66.557 1.00 81.70 286 ALA F O 1
ATOM 2674 N N . GLY F 6 148 ? -5.815 26.232 -66.352 1.00 67.38 287 GLY F N 1
ATOM 2675 C CA . GLY F 6 148 ? -5.471 25.460 -65.179 1.00 79.62 287 GLY F CA 1
ATOM 2676 C C . GLY F 6 148 ? -4.898 26.318 -64.063 1.00 75.53 287 GLY F C 1
ATOM 2677 O O . GLY F 6 148 ? -3.780 26.073 -63.586 1.00 65.25 287 GLY F O 1
ATOM 2678 N N . LYS F 6 149 ? -5.639 27.343 -63.644 1.00 68.84 288 LYS F N 1
ATOM 2679 C CA . LYS F 6 149 ? -5.138 28.279 -62.640 1.00 57.55 288 LYS F CA 1
ATOM 2680 C C . LYS F 6 149 ? -6.169 28.412 -61.531 1.00 47.26 288 LYS F C 1
ATOM 2681 O O . LYS F 6 149 ? -7.336 28.721 -61.784 1.00 52.80 288 LYS F O 1
ATOM 2687 N N . LEU F 6 150 ? -5.737 28.128 -60.317 1.00 46.99 289 LEU F N 1
ATOM 2688 C CA . LEU F 6 150 ? -6.560 28.202 -59.118 1.00 45.41 289 LEU F CA 1
ATOM 2689 C C . LEU F 6 150 ? -6.043 29.364 -58.277 1.00 44.92 289 LEU F C 1
ATOM 2690 O O . LEU F 6 150 ? -4.866 29.358 -57.920 1.00 43.11 289 LEU F O 1
ATOM 2695 N N . THR F 6 151 ? -6.929 30.282 -57.893 1.00 46.82 290 THR F N 1
ATOM 2696 C CA . THR F 6 151 ? -6.556 31.492 -57.114 1.00 42.22 290 THR F CA 1
ATOM 2697 C C . THR F 6 151 ? -7.338 31.495 -55.805 1.00 34.19 290 THR F C 1
ATOM 2698 O O . THR F 6 151 ? -8.557 31.338 -55.812 1.00 37.60 290 THR F O 1
ATOM 2702 N N . VAL F 6 152 ? -6.622 31.627 -54.694 1.00 36.02 291 VAL F N 1
ATOM 2703 C CA . VAL F 6 152 ? -7.209 31.725 -53.369 1.00 32.78 291 VAL F CA 1
ATOM 2704 C C . VAL F 6 152 ? -6.925 33.148 -52.884 1.00 37.82 291 VAL F C 1
ATOM 2705 O O . VAL F 6 152 ? -5.753 33.522 -52.786 1.00 37.02 291 VAL F O 1
ATOM 2709 N N . VAL F 6 153 ? -7.963 33.897 -52.498 1.00 40.28 292 VAL F N 1
ATOM 2710 C CA . VAL F 6 153 ? -7.745 35.198 -51.842 1.00 34.57 292 VAL F CA 1
ATOM 2711 C C . VAL F 6 153 ? -8.154 35.087 -50.388 1.00 27.78 292 VAL F C 1
ATOM 2712 O O . VAL F 6 153 ? -9.332 34.852 -50.052 1.00 36.32 292 VAL F O 1
ATOM 2716 N N . ILE F 6 154 ? -7.173 35.190 -49.508 1.00 29.42 293 ILE F N 1
ATOM 2717 C CA . ILE F 6 154 ? -7.499 35.239 -48.096 1.00 32.81 293 ILE F CA 1
ATOM 2718 C C . ILE F 6 154 ? -8.041 36.672 -47.852 1.00 36.13 293 ILE F C 1
ATOM 2719 O O . ILE F 6 154 ? -7.333 37.668 -48.071 1.00 37.66 293 ILE F O 1
ATOM 2724 N N . LEU F 6 155 ? -9.307 36.777 -47.460 1.00 40.69 294 LEU F N 1
ATOM 2725 C CA . LEU F 6 155 ? -9.949 38.104 -47.306 1.00 36.14 294 LEU F CA 1
ATOM 2726 C C . LEU F 6 155 ? -9.860 38.544 -45.861 1.00 33.34 294 LEU F C 1
ATOM 2727 O O . LEU F 6 155 ? -9.270 39.589 -45.565 1.00 37.28 294 LEU F O 1
ATOM 2732 N N . GLU F 6 156 ? -10.477 37.789 -44.944 1.00 31.92 295 GLU F N 1
ATOM 2733 C CA . GLU F 6 156 ? -10.450 38.263 -43.549 1.00 30.72 295 GLU F CA 1
ATOM 2734 C C . GLU F 6 156 ? -10.718 37.081 -42.621 1.00 42.24 295 GLU F C 1
ATOM 2735 O O . GLU F 6 156 ? -11.223 36.065 -43.057 1.00 34.77 295 GLU F O 1
ATOM 2741 N N . ALA F 6 157 ? -10.342 37.209 -41.349 1.00 37.12 296 ALA F N 1
ATOM 2742 C CA . ALA F 6 157 ? -10.748 36.259 -40.322 1.00 35.86 296 ALA F CA 1
ATOM 2743 C C . ALA F 6 157 ? -11.391 37.041 -39.194 1.00 40.19 296 ALA F C 1
ATOM 2744 O O . ALA F 6 157 ? -11.150 38.233 -39.034 1.00 37.83 296 ALA F O 1
ATOM 2746 N N . LYS F 6 158 ? -12.198 36.366 -38.389 1.00 35.95 297 LYS F N 1
ATOM 2747 C CA . LYS F 6 158 ? -12.877 37.049 -37.287 1.00 39.13 297 LYS F CA 1
ATOM 2748 C C . LYS F 6 158 ? -13.059 36.089 -36.111 1.00 46.14 297 LYS F C 1
ATOM 2749 O O . LYS F 6 158 ? -13.039 34.863 -36.272 1.00 41.95 297 LYS F O 1
ATOM 2755 N N . ASN F 6 159 ? -13.186 36.671 -34.920 1.00 40.28 298 ASN F N 1
ATOM 2756 C CA . ASN F 6 159 ? -13.443 35.940 -33.681 1.00 47.83 298 ASN F CA 1
ATOM 2757 C C . ASN F 6 159 ? -12.401 34.863 -33.424 1.00 49.25 298 ASN F C 1
ATOM 2758 O O . ASN F 6 159 ? -12.720 33.844 -32.823 1.00 45.91 298 ASN F O 1
ATOM 2763 N N . LEU F 6 160 ? -11.132 35.089 -33.818 1.00 42.39 299 LEU F N 1
ATOM 2764 C CA . LEU F 6 160 ? -10.096 34.099 -33.547 1.00 40.91 299 LEU F CA 1
ATOM 2765 C C . LEU F 6 160 ? -9.986 33.843 -32.038 1.00 46.25 299 LEU F C 1
ATOM 2766 O O . LEU F 6 160 ? -10.113 34.746 -31.204 1.00 43.56 299 LEU F O 1
ATOM 2771 N N . LYS F 6 161 ? -9.858 32.577 -31.680 1.00 43.41 300 LYS F N 1
ATOM 2772 C CA . LYS F 6 161 ? -9.728 32.205 -30.283 1.00 46.24 300 LYS F CA 1
ATOM 2773 C C . LYS F 6 161 ? -8.332 32.581 -29.824 1.00 45.24 300 LYS F C 1
ATOM 2774 O O . LYS F 6 161 ? -7.355 32.256 -30.505 1.00 49.89 300 LYS F O 1
ATOM 2780 N N . LYS F 6 162 ? -8.206 33.244 -28.677 1.00 47.83 301 LYS F N 1
ATOM 2781 C CA . LYS F 6 162 ? -6.862 33.508 -28.143 1.00 65.41 301 LYS F CA 1
ATOM 2782 C C . LYS F 6 162 ? -6.140 32.225 -27.707 1.00 74.23 301 LYS F C 1
ATOM 2783 O O . LYS F 6 162 ? -6.701 31.404 -26.979 1.00 73.44 301 LYS F O 1
ATOM 2789 N N . MET F 6 163 ? -4.872 32.065 -28.112 1.00 82.77 302 MET F N 1
ATOM 2790 C CA . MET F 6 163 ? -4.093 30.903 -27.671 1.00 92.70 302 MET F CA 1
ATOM 2791 C C . MET F 6 163 ? -3.954 30.881 -26.149 1.00 97.68 302 MET F C 1
ATOM 2792 O O . MET F 6 163 ? -4.520 30.014 -25.475 1.00 101.62 302 MET F O 1
ATOM 2797 N N . ASP F 6 164 ? -3.194 31.819 -25.596 1.00 90.39 303 ASP F N 1
ATOM 2798 C CA . ASP F 6 164 ? -3.075 31.970 -24.154 1.00 95.85 303 ASP F CA 1
ATOM 2799 C C . ASP F 6 164 ? -3.680 33.301 -23.722 1.00 91.07 303 ASP F C 1
ATOM 2800 O O . ASP F 6 164 ? -3.707 34.265 -24.489 1.00 103.71 303 ASP F O 1
ATOM 2805 N N . VAL F 6 165 ? -4.177 33.352 -22.491 1.00 82.31 304 VAL F N 1
ATOM 2806 C CA . VAL F 6 165 ? -4.607 34.631 -21.946 1.00 99.63 304 VAL F CA 1
ATOM 2807 C C . VAL F 6 165 ? -3.382 35.479 -21.620 1.00 106.82 304 VAL F C 1
ATOM 2808 O O . VAL F 6 165 ? -2.308 34.965 -21.271 1.00 114.02 304 VAL F O 1
ATOM 2812 N N . GLY F 6 166 ? -3.533 36.794 -21.744 1.00 96.97 305 GLY F N 1
ATOM 2813 C CA . GLY F 6 166 ? -2.446 37.688 -21.419 1.00 109.94 305 GLY F CA 1
ATOM 2814 C C . GLY F 6 166 ? -1.355 37.810 -22.463 1.00 114.58 305 GLY F C 1
ATOM 2815 O O . GLY F 6 166 ? -0.506 38.703 -22.338 1.00 123.25 305 GLY F O 1
ATOM 2816 N N . GLY F 6 167 ? -1.323 36.940 -23.474 1.00 97.96 306 GLY F N 1
ATOM 2817 C CA . GLY F 6 167 ? -0.524 37.206 -24.653 1.00 97.56 306 GLY F CA 1
ATOM 2818 C C . GLY F 6 167 ? -1.223 38.191 -25.585 1.00 78.10 306 GLY F C 1
ATOM 2819 O O . GLY F 6 167 ? -2.329 38.665 -25.322 1.00 84.53 306 GLY F O 1
ATOM 2820 N N . LEU F 6 168 ? -0.540 38.523 -26.685 1.00 60.32 307 LEU F N 1
ATOM 2821 C CA . LEU F 6 168 ? -1.144 39.233 -27.812 1.00 75.59 307 LEU F CA 1
ATOM 2822 C C . LEU F 6 168 ? -1.054 38.336 -29.042 1.00 67.83 307 LEU F C 1
ATOM 2823 O O . LEU F 6 168 ? -0.017 37.699 -29.252 1.00 60.76 307 LEU F O 1
ATOM 2828 N N . SER F 6 169 ? -2.120 38.297 -29.870 1.00 55.59 308 SER F N 1
ATOM 2829 C CA . SER F 6 169 ? -2.189 37.372 -31.003 1.00 49.21 308 SER F CA 1
ATOM 2830 C C . SER F 6 169 ? -1.824 38.064 -32.306 1.00 45.38 308 SER F C 1
ATOM 2831 O O . SER F 6 169 ? -2.297 39.181 -32.584 1.00 43.73 308 SER F O 1
ATOM 2834 N N . ASP F 6 170 ? -0.971 37.408 -33.096 1.00 38.72 309 ASP F N 1
ATOM 2835 C CA . ASP F 6 170 ? -0.410 37.961 -34.335 1.00 37.33 309 ASP F CA 1
ATOM 2836 C C . ASP F 6 170 ? -0.719 36.995 -35.467 1.00 40.10 309 ASP F C 1
ATOM 2837 O O . ASP F 6 170 ? 0.174 36.223 -35.881 1.00 38.07 309 ASP F O 1
ATOM 2842 N N . PRO F 6 171 ? -1.947 36.988 -35.985 1.00 39.62 310 PRO F N 1
ATOM 2843 C CA . PRO F 6 171 ? -2.344 35.914 -36.908 1.00 37.36 310 PRO F CA 1
ATOM 2844 C C . PRO F 6 171 ? -1.836 36.091 -38.333 1.00 38.37 310 PRO F C 1
ATOM 2845 O O . PRO F 6 171 ? -1.725 37.193 -38.892 1.00 32.86 310 PRO F O 1
ATOM 2849 N N . TYR F 6 172 ? -1.625 34.964 -38.959 1.00 30.20 311 TYR F N 1
ATOM 2850 C CA . TYR F 6 172 ? -1.328 34.862 -40.372 1.00 33.89 311 TYR F CA 1
ATOM 2851 C C . TYR F 6 172 ? -1.916 33.545 -40.837 1.00 33.97 311 TYR F C 1
ATOM 2852 O O . TYR F 6 172 ? -2.350 32.709 -40.028 1.00 33.31 311 TYR F O 1
ATOM 2861 N N . VAL F 6 173 ? -1.908 33.350 -42.149 1.00 34.36 312 VAL F N 1
ATOM 2862 C CA . VAL F 6 173 ? -2.592 32.207 -42.757 1.00 33.81 312 VAL F CA 1
ATOM 2863 C C . VAL F 6 173 ? -1.631 31.451 -43.652 1.00 40.30 312 VAL F C 1
ATOM 2864 O O . VAL F 6 173 ? -0.910 32.060 -44.455 1.00 32.64 312 VAL F O 1
ATOM 2868 N N . LYS F 6 174 ? -1.648 30.110 -43.557 1.00 33.52 313 LYS F N 1
ATOM 2869 C CA . LYS F 6 174 ? -0.910 29.269 -44.486 1.00 39.92 313 LYS F CA 1
ATOM 2870 C C . LYS F 6 174 ? -1.918 28.622 -45.436 1.00 39.61 313 LYS F C 1
ATOM 2871 O O . LYS F 6 174 ? -3.012 28.256 -45.017 1.00 42.57 313 LYS F O 1
ATOM 2877 N N . ILE F 6 175 ? -1.560 28.511 -46.709 1.00 39.12 314 ILE F N 1
ATOM 2878 C CA . ILE F 6 175 ? -2.356 27.818 -47.702 1.00 40.18 314 ILE F CA 1
ATOM 2879 C C . ILE F 6 175 ? -1.453 26.700 -48.240 1.00 50.52 314 ILE F C 1
ATOM 2880 O O . ILE F 6 175 ? -0.341 26.978 -48.703 1.00 40.72 314 ILE F O 1
ATOM 2885 N N . HIS F 6 176 ? -1.905 25.438 -48.137 1.00 43.09 315 HIS F N 1
ATOM 2886 C CA . HIS F 6 176 ? -1.180 24.283 -48.658 1.00 43.59 315 HIS F CA 1
ATOM 2887 C C . HIS F 6 176 ? -2.046 23.636 -49.720 1.00 51.78 315 HIS F C 1
ATOM 2888 O O . HIS F 6 176 ? -3.249 23.443 -49.512 1.00 42.58 315 HIS F O 1
ATOM 2895 N N . LEU F 6 177 ? -1.458 23.373 -50.868 1.00 41.45 316 LEU F N 1
ATOM 2896 C CA . LEU F 6 177 ? -2.118 22.619 -51.926 1.00 44.16 316 LEU F CA 1
ATOM 2897 C C . LEU F 6 177 ? -1.657 21.185 -51.790 1.00 49.40 316 LEU F C 1
ATOM 2898 O O . LEU F 6 177 ? -0.466 20.936 -51.862 1.00 54.33 316 LEU F O 1
ATOM 2903 N N . MET F 6 178 ? -2.577 20.253 -51.550 1.00 51.75 317 MET F N 1
ATOM 2904 C CA . MET F 6 178 ? -2.229 18.851 -51.319 1.00 53.40 317 MET F CA 1
ATOM 2905 C C . MET F 6 178 ? -2.790 17.947 -52.405 1.00 56.33 317 MET F C 1
ATOM 2906 O O . MET F 6 178 ? -3.863 18.202 -52.948 1.00 49.64 317 MET F O 1
ATOM 2911 N N . GLN F 6 179 ? -2.064 16.861 -52.716 1.00 59.17 318 GLN F N 1
ATOM 2912 C CA . GLN F 6 179 ? -2.624 15.830 -53.586 1.00 67.34 318 GLN F CA 1
ATOM 2913 C C . GLN F 6 179 ? -2.071 14.484 -53.135 1.00 71.27 318 GLN F C 1
ATOM 2914 O O . GLN F 6 179 ? -0.874 14.369 -52.860 1.00 57.18 318 GLN F O 1
ATOM 2920 N N . ASN F 6 180 ? -2.960 13.494 -53.008 1.00 73.75 319 ASN F N 1
ATOM 2921 C CA . ASN F 6 180 ? -2.610 12.142 -52.553 1.00 69.82 319 ASN F CA 1
ATOM 2922 C C . ASN F 6 180 ? -1.989 12.152 -51.158 1.00 71.34 319 ASN F C 1
ATOM 2923 O O . ASN F 6 180 ? -1.138 11.320 -50.845 1.00 74.42 319 ASN F O 1
ATOM 2928 N N . GLY F 6 181 ? -2.358 13.110 -50.307 1.00 60.95 320 GLY F N 1
ATOM 2929 C CA . GLY F 6 181 ? -1.684 13.263 -49.019 1.00 61.72 320 GLY F CA 1
ATOM 2930 C C . GLY F 6 181 ? -0.304 13.912 -49.068 1.00 59.42 320 GLY F C 1
ATOM 2931 O O . GLY F 6 181 ? 0.357 14.027 -48.026 1.00 57.42 320 GLY F O 1
ATOM 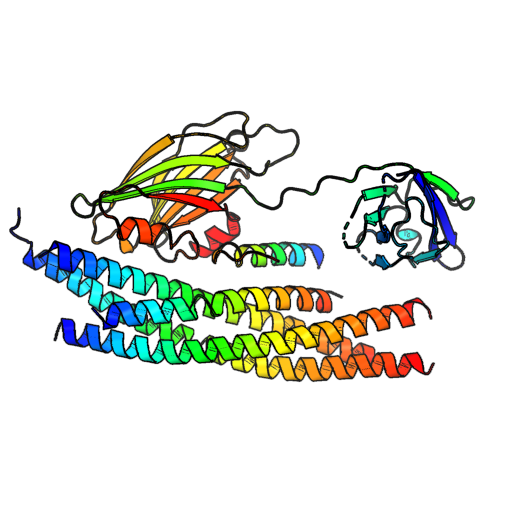2932 N N . LYS F 6 182 ? 0.167 14.325 -50.237 1.00 53.74 321 LYS F N 1
ATOM 2933 C CA . LYS F 6 182 ? 1.446 15.002 -50.365 1.00 52.69 321 LYS F CA 1
ATOM 2934 C C . LYS F 6 182 ? 1.207 16.513 -50.407 1.00 60.94 321 LYS F C 1
ATOM 2935 O O . LYS F 6 182 ? 0.412 16.981 -51.225 1.00 54.62 321 LYS F O 1
ATOM 2937 N N . ARG F 6 183 ? 1.936 17.267 -49.582 1.00 65.12 322 ARG F N 1
ATOM 2938 C CA . ARG F 6 183 ? 1.961 18.731 -49.706 1.00 57.91 322 ARG F CA 1
ATOM 2939 C C . ARG F 6 183 ? 2.720 19.130 -50.968 1.00 65.41 322 ARG F C 1
ATOM 2940 O O . ARG F 6 183 ? 3.926 18.910 -51.061 1.00 67.39 322 ARG F O 1
ATOM 2948 N N . LEU F 6 184 ? 2.012 19.680 -51.966 1.00 48.72 323 LEU F N 1
ATOM 2949 C CA . LEU F 6 184 ? 2.642 20.122 -53.205 1.00 45.14 323 LEU F CA 1
ATOM 2950 C C . LEU F 6 184 ? 3.239 21.524 -53.082 1.00 71.90 323 LEU F C 1
ATOM 2951 O O . LEU F 6 184 ? 4.419 21.750 -53.377 1.00 72.40 323 LEU F O 1
ATOM 2956 N N . LYS F 6 185 ? 2.418 22.493 -52.732 1.00 53.34 324 LYS F N 1
ATOM 2957 C CA . LYS F 6 185 ? 2.836 23.890 -52.762 1.00 52.52 324 LYS F CA 1
ATOM 2958 C C . LYS F 6 185 ? 2.343 24.531 -51.470 1.00 57.52 324 LYS F C 1
ATOM 2959 O O . LYS F 6 185 ? 1.318 24.096 -50.907 1.00 49.72 324 LYS F O 1
ATOM 2965 N N . LYS F 6 186 ? 3.085 25.534 -50.984 1.00 44.78 325 LYS F N 1
ATOM 2966 C CA . LYS F 6 186 ? 2.868 26.119 -49.659 1.00 41.66 325 LYS F CA 1
ATOM 2967 C C . LYS F 6 186 ? 2.991 27.641 -49.784 1.00 45.50 325 LYS F C 1
ATOM 2968 O O . LYS F 6 186 ? 3.989 28.103 -50.342 1.00 42.72 325 LYS F O 1
ATOM 2974 N N . LYS F 6 187 ? 2.021 28.378 -49.235 1.00 37.27 326 LYS F N 1
ATOM 2975 C CA . LYS F 6 187 ? 1.966 29.866 -49.283 1.00 34.12 326 LYS F CA 1
ATOM 2976 C C . LYS F 6 187 ? 1.669 30.403 -47.890 1.00 39.06 326 LYS F C 1
ATOM 2977 O O . LYS F 6 187 ? 1.067 29.728 -47.055 1.00 38.64 326 LYS F O 1
ATOM 2983 N N . LYS F 6 188 ? 2.000 31.669 -47.643 1.00 35.82 327 LYS F N 1
ATOM 2984 C CA . LYS F 6 188 ? 1.712 32.217 -46.325 1.00 33.77 327 LYS F CA 1
ATOM 2985 C C . LYS F 6 188 ? 1.395 33.717 -46.519 1.00 37.71 327 LYS F C 1
ATOM 2986 O O . LYS F 6 188 ? 1.923 34.352 -47.441 1.00 33.16 327 LYS F O 1
ATOM 2992 N N . THR F 6 189 ? 0.537 34.246 -45.651 1.00 29.09 328 THR F N 1
ATOM 2993 C CA . THR F 6 189 ? 0.262 35.697 -45.684 1.00 30.22 328 THR F CA 1
ATOM 2994 C C . THR F 6 189 ? 1.281 36.447 -44.872 1.00 34.84 328 THR F C 1
ATOM 2995 O O . THR F 6 189 ? 2.067 35.870 -44.140 1.00 32.51 328 THR F O 1
ATOM 2999 N N . THR F 6 190 ? 1.247 37.802 -44.975 1.00 31.90 329 THR F N 1
ATOM 3000 C CA . THR F 6 190 ? 1.827 38.613 -43.941 1.00 33.55 329 THR F CA 1
ATOM 3001 C C . THR F 6 190 ? 1.165 38.364 -42.592 1.00 33.32 329 THR F C 1
ATOM 3002 O O . THR F 6 190 ? 0.096 37.775 -42.487 1.00 36.38 329 THR F O 1
ATOM 3006 N N . ILE F 6 191 ? 1.846 38.826 -41.552 1.00 33.42 330 ILE F N 1
ATOM 3007 C CA . ILE F 6 191 ? 1.401 38.830 -40.172 1.00 34.89 330 ILE F CA 1
ATOM 3008 C C . ILE F 6 191 ? 0.533 40.045 -39.919 1.00 41.97 330 ILE F C 1
ATOM 3009 O O . ILE F 6 191 ? 0.860 41.153 -40.375 1.00 36.27 330 ILE F O 1
ATOM 3014 N N . LYS F 6 192 ? -0.531 39.901 -39.133 1.00 40.87 331 LYS F N 1
ATOM 3015 C CA . LYS F 6 192 ? -1.263 41.091 -38.667 1.00 40.11 331 LYS F CA 1
ATOM 3016 C C . LYS F 6 192 ? -1.095 41.120 -37.164 1.00 42.31 331 LYS F C 1
ATOM 3017 O O . LYS F 6 192 ? -1.702 40.308 -36.465 1.00 37.57 331 LYS F O 1
ATOM 3023 N N . LYS F 6 193 ? -0.310 42.069 -36.647 1.00 35.46 332 LYS F N 1
ATOM 3024 C CA . LYS F 6 193 ? -0.019 42.036 -35.217 1.00 38.22 332 LYS F CA 1
ATOM 3025 C C . LYS F 6 193 ? -1.207 42.478 -34.364 1.00 35.66 332 LYS F C 1
ATOM 3026 O O . LYS F 6 193 ? -1.984 43.367 -34.731 1.00 38.31 332 LYS F O 1
ATOM 3032 N N . ASN F 6 194 ? -1.338 41.830 -33.210 1.00 36.72 333 ASN F N 1
ATOM 3033 C CA . ASN F 6 194 ? -2.224 42.247 -32.145 1.00 40.86 333 ASN F CA 1
ATOM 3034 C C . ASN F 6 194 ? -3.674 42.377 -32.610 1.00 43.36 333 ASN F C 1
ATOM 3035 O O . ASN F 6 194 ? -4.300 43.430 -32.423 1.00 39.25 333 ASN F O 1
ATOM 3040 N N . THR F 6 195 ? -4.228 41.304 -33.182 1.00 38.03 334 THR F N 1
ATOM 3041 C CA . THR F 6 195 ? -5.655 41.349 -33.512 1.00 42.67 334 THR F CA 1
ATOM 3042 C C . THR F 6 195 ? -6.261 39.934 -33.568 1.00 45.87 334 THR F C 1
ATOM 3043 O O . THR F 6 195 ? -5.563 38.968 -33.869 1.00 39.37 334 THR F O 1
ATOM 3047 N N . LEU F 6 196 ? -7.568 39.834 -33.269 1.00 36.61 335 LEU F N 1
ATOM 3048 C CA . LEU F 6 196 ? -8.340 38.586 -33.413 1.00 39.59 335 LEU F CA 1
ATOM 3049 C C . LEU F 6 196 ? -9.276 38.681 -34.589 1.00 39.95 335 LEU F C 1
ATOM 3050 O O . LEU F 6 196 ? -10.057 37.758 -34.862 1.00 38.47 335 LEU F O 1
ATOM 3055 N N . ASN F 6 197 ? -9.163 39.775 -35.337 1.00 35.70 336 ASN F N 1
ATOM 3056 C CA . ASN F 6 197 ? -10.059 40.053 -36.443 1.00 33.81 336 ASN F CA 1
ATOM 3057 C C . ASN F 6 197 ? -9.252 40.648 -37.586 1.00 36.82 336 ASN F C 1
ATOM 3058 O O . ASN F 6 197 ? -9.535 41.776 -38.026 1.00 39.69 336 ASN F O 1
ATOM 3063 N N . PRO F 6 198 ? -8.285 39.887 -38.124 1.00 38.42 337 PRO F N 1
ATOM 3064 C CA . PRO F 6 198 ? -7.384 40.412 -39.172 1.00 34.52 337 PRO F CA 1
ATOM 3065 C C . PRO F 6 198 ? -8.050 40.545 -40.522 1.00 40.19 337 PRO F C 1
ATOM 3066 O O . PRO F 6 198 ? -8.832 39.702 -40.958 1.00 34.60 337 PRO F O 1
ATOM 3070 N N . TYR F 6 199 ? -7.687 41.595 -41.238 1.00 32.04 338 TYR F N 1
ATOM 3071 C CA . TYR F 6 199 ? -8.067 41.755 -42.634 1.00 30.12 338 TYR F CA 1
ATOM 3072 C C . TYR F 6 199 ? -6.834 41.621 -43.515 1.00 40.28 338 TYR F C 1
ATOM 3073 O O . TYR F 6 199 ? -5.809 42.246 -43.220 1.00 39.20 338 TYR F O 1
ATOM 3082 N N . TYR F 6 200 ? -6.893 40.778 -44.574 1.00 33.59 339 TYR F N 1
ATOM 3083 C CA . TYR F 6 200 ? -5.711 40.525 -45.412 1.00 26.78 339 TYR F CA 1
ATOM 3084 C C . TYR F 6 200 ? -5.894 41.008 -46.838 1.00 40.81 339 TYR F C 1
ATOM 3085 O O . TYR F 6 200 ? -5.111 41.829 -47.337 1.00 36.23 339 TYR F O 1
ATOM 3094 N N . ASN F 6 201 ? -6.877 40.472 -47.532 1.00 30.96 340 ASN F N 1
ATOM 3095 C CA . ASN F 6 201 ? -7.017 40.649 -48.984 1.00 33.70 340 ASN F CA 1
ATOM 3096 C C . ASN F 6 201 ? -5.701 40.313 -49.725 1.00 39.84 340 ASN F C 1
ATOM 3097 O O . ASN F 6 201 ? -5.163 41.090 -50.517 1.00 34.74 340 ASN F O 1
ATOM 3102 N N . GLU F 6 202 ? -5.169 39.098 -49.505 1.00 36.30 341 GLU F N 1
ATOM 3103 C CA . GLU F 6 202 ? -3.911 38.677 -50.125 1.00 36.52 341 GLU F CA 1
ATOM 3104 C C . GLU F 6 202 ? -4.160 37.467 -51.024 1.00 40.83 341 GLU F C 1
ATOM 3105 O O . GLU F 6 202 ? -4.798 36.497 -50.594 1.00 38.41 341 GLU F O 1
ATOM 3111 N N . SER F 6 203 ? -3.699 37.544 -52.261 1.00 35.04 342 SER F N 1
ATOM 3112 C CA . SER F 6 203 ? -4.034 36.623 -53.336 1.00 48.93 342 SER F CA 1
ATOM 3113 C C . SER F 6 203 ? -2.886 35.644 -53.585 1.00 44.05 342 SER F C 1
ATOM 3114 O O . SER F 6 203 ? -1.726 36.036 -53.563 1.00 39.42 342 SER F O 1
ATOM 3117 N N . PHE F 6 204 ? -3.210 34.372 -53.806 1.00 40.09 343 PHE F N 1
ATOM 3118 C CA . PHE F 6 204 ? -2.205 33.321 -54.036 1.00 41.58 343 PHE F CA 1
ATOM 3119 C C . PHE F 6 204 ? -2.675 32.441 -55.173 1.00 44.23 343 PHE F C 1
ATOM 3120 O O . PHE F 6 204 ? -3.845 32.034 -55.180 1.00 42.85 343 PHE F O 1
ATOM 3128 N N . SER F 6 205 ? -1.777 32.130 -56.113 1.00 43.93 344 SER F N 1
ATOM 3129 C CA . SER F 6 205 ? -2.174 31.400 -57.310 1.00 44.59 344 SER F CA 1
ATOM 3130 C C . SER F 6 205 ? -1.423 30.065 -57.357 1.00 46.90 344 SER F C 1
ATOM 3131 O O . SER F 6 205 ? -0.311 29.930 -56.843 1.00 52.11 344 SER F O 1
ATOM 3134 N N . PHE F 6 206 ? -2.073 29.078 -57.955 1.00 50.71 345 PHE F N 1
ATOM 3135 C CA . PHE F 6 206 ? -1.562 27.710 -58.041 1.00 54.58 345 PHE F CA 1
ATOM 3136 C C . PHE F 6 206 ? -1.795 27.218 -59.451 1.00 51.07 345 PHE F C 1
ATOM 3137 O O . PHE F 6 206 ? -2.860 27.463 -60.027 1.00 50.85 345 PHE F O 1
ATOM 3145 N N . GLU F 6 207 ? -0.791 26.573 -60.015 1.00 67.01 346 GLU F N 1
ATOM 3146 C CA . GLU F 6 207 ? -0.915 26.010 -61.348 1.00 74.93 346 GLU F CA 1
ATOM 3147 C C . GLU F 6 207 ? -1.452 24.608 -61.159 1.00 66.93 346 GLU F C 1
ATOM 3148 O O . GLU F 6 207 ? -0.767 23.735 -60.613 1.00 65.57 346 GLU F O 1
ATOM 3154 N N . VAL F 6 208 ? -2.712 24.420 -61.518 1.00 70.29 347 VAL F N 1
ATOM 3155 C CA . VAL F 6 208 ? -3.337 23.114 -61.377 1.00 66.37 347 VAL F CA 1
ATOM 3156 C C . VAL F 6 208 ? -4.021 22.775 -62.694 1.00 77.59 347 VAL F C 1
ATOM 3157 O O . VAL F 6 208 ? -5.024 23.409 -63.050 1.00 74.49 347 VAL F O 1
ATOM 3161 N N . PRO F 6 209 ? -3.510 21.799 -63.448 1.00 83.94 348 PRO F N 1
ATOM 3162 C CA . PRO F 6 209 ? -4.162 21.412 -64.707 1.00 80.29 348 PRO F CA 1
ATOM 3163 C C . PRO F 6 209 ? -5.518 20.773 -64.447 1.00 69.92 348 PRO F C 1
ATOM 3164 O O . PRO F 6 209 ? -5.726 20.121 -63.424 1.00 69.77 348 PRO F O 1
ATOM 3168 N N . PHE F 6 210 ? -6.458 20.994 -65.381 1.00 71.90 349 PHE F N 1
ATOM 3169 C CA . PHE F 6 210 ? -7.853 20.582 -65.168 1.00 81.41 349 PHE F CA 1
ATOM 3170 C C . PHE F 6 210 ? -7.986 19.075 -65.004 1.00 93.64 349 PHE F C 1
ATOM 3171 O O . PHE F 6 210 ? -8.968 18.595 -64.418 1.00 87.12 349 PHE F O 1
ATOM 3179 N N . GLU F 6 211 ? -7.022 18.316 -65.527 1.00 87.21 350 GLU F N 1
ATOM 3180 C CA . GLU F 6 211 ? -6.994 16.885 -65.260 1.00 100.70 350 GLU F CA 1
ATOM 3181 C C . GLU F 6 211 ? -6.746 16.619 -63.783 1.00 96.98 350 GLU F C 1
ATOM 3182 O O . GLU F 6 211 ? -7.259 15.642 -63.222 1.00 85.89 350 GLU F O 1
ATOM 3188 N N . GLN F 6 212 ? -5.965 17.487 -63.132 1.00 88.73 351 GLN F N 1
ATOM 3189 C CA . GLN F 6 212 ? -5.627 17.291 -61.729 1.00 87.86 351 GLN F CA 1
ATOM 3190 C C . GLN F 6 212 ? -6.535 18.051 -60.773 1.00 75.68 351 GLN F C 1
ATOM 3191 O O . GLN F 6 212 ? -6.561 17.715 -59.580 1.00 67.36 351 GLN F O 1
ATOM 3197 N N . ILE F 6 213 ? -7.273 19.057 -61.262 1.00 73.91 352 ILE F N 1
ATOM 3198 C CA . ILE F 6 213 ? -8.011 19.946 -60.357 1.00 74.63 352 ILE F CA 1
ATOM 3199 C C . ILE F 6 213 ? -8.938 19.152 -59.452 1.00 66.28 352 ILE F C 1
ATOM 3200 O O . ILE F 6 213 ? -9.133 19.504 -58.287 1.00 62.96 352 ILE F O 1
ATOM 3205 N N . GLN F 6 214 ? -9.452 18.036 -59.926 1.00 64.66 353 GLN F N 1
ATOM 3206 C CA . GLN F 6 214 ? -10.405 17.306 -59.103 1.00 62.32 353 GLN F CA 1
ATOM 3207 C C . GLN F 6 214 ? -9.744 16.399 -58.055 1.00 61.19 353 GLN F C 1
ATOM 3208 O O . GLN F 6 214 ? -10.448 15.841 -57.216 1.00 66.75 353 GLN F O 1
ATOM 3214 N N . LYS F 6 215 ? -8.415 16.227 -58.043 1.00 65.47 354 LYS F N 1
ATOM 3215 C CA . LYS F 6 215 ? -7.803 15.358 -57.032 1.00 53.54 354 LYS F CA 1
ATOM 3216 C C . LYS F 6 215 ? -7.205 16.125 -55.840 1.00 68.44 354 LYS F C 1
ATOM 3217 O O . LYS F 6 215 ? -6.747 15.501 -54.861 1.00 48.29 354 LYS F O 1
ATOM 3223 N N . VAL F 6 216 ? -7.186 17.448 -55.893 1.00 55.77 355 VAL F N 1
ATOM 3224 C CA . VAL F 6 216 ? -6.398 18.234 -54.949 1.00 53.68 355 VAL F CA 1
ATOM 3225 C C . VAL F 6 216 ? -7.254 18.658 -53.758 1.00 50.57 355 VAL F C 1
ATOM 3226 O O . VAL F 6 216 ? -8.495 18.734 -53.824 1.00 45.47 355 VAL F O 1
ATOM 3230 N N . GLN F 6 217 ? -6.583 18.922 -52.638 1.00 45.57 356 GLN F N 1
ATOM 3231 C CA . GLN F 6 217 ? -7.167 19.664 -51.528 1.00 41.41 356 GLN F CA 1
ATOM 3232 C C . GLN F 6 217 ? -6.425 20.993 -51.346 1.00 47.36 356 GLN F C 1
ATOM 3233 O O . GLN F 6 217 ? -5.212 21.065 -51.502 1.00 44.22 356 GLN F O 1
ATOM 3239 N N . VAL F 6 218 ? -7.151 22.003 -50.923 1.00 46.21 357 VAL F N 1
ATOM 3240 C CA . VAL F 6 218 ? -6.575 23.297 -50.516 1.00 39.19 357 VAL F CA 1
ATOM 3241 C C . VAL F 6 218 ? -6.814 23.394 -49.020 1.00 33.36 357 VAL F C 1
ATOM 3242 O O . VAL F 6 218 ? -7.971 23.425 -48.579 1.00 36.37 357 VAL F O 1
ATOM 3246 N N . VAL F 6 219 ? -5.733 23.403 -48.244 1.00 34.59 358 VAL F N 1
ATOM 3247 C CA . VAL F 6 219 ? -5.790 23.435 -46.787 1.00 31.65 358 VAL F CA 1
ATOM 3248 C C . VAL F 6 219 ? -5.481 24.871 -46.345 1.00 35.64 358 VAL F C 1
ATOM 3249 O O . VAL F 6 219 ? -4.426 25.426 -46.714 1.00 38.06 358 VAL F O 1
ATOM 3253 N N . VAL F 6 220 ? -6.293 25.400 -45.439 1.00 32.72 359 VAL F N 1
ATOM 3254 C CA . VAL F 6 220 ? -6.162 26.818 -45.008 1.00 35.18 359 VAL F CA 1
ATOM 3255 C C . VAL F 6 220 ? -6.010 26.788 -43.497 1.00 40.36 359 VAL F C 1
ATOM 3256 O O . VAL F 6 220 ? -6.918 26.349 -42.786 1.00 38.05 359 VAL F O 1
ATOM 3260 N N . THR F 6 221 ? -4.857 27.232 -42.998 1.00 38.57 360 THR F N 1
ATOM 3261 C CA . THR F 6 221 ? -4.598 27.204 -41.568 1.00 37.54 360 THR F CA 1
ATOM 3262 C C . THR F 6 221 ? -4.381 28.616 -41.063 1.00 40.34 360 THR F C 1
ATOM 3263 O O . THR F 6 221 ? -3.610 29.343 -41.667 1.00 37.11 360 THR F O 1
ATOM 3267 N N . VAL F 6 222 ? -4.915 28.941 -39.886 1.00 35.61 361 VAL F N 1
ATOM 3268 C CA . VAL F 6 222 ? -4.670 30.244 -39.243 1.00 34.88 361 VAL F CA 1
ATOM 3269 C C . VAL F 6 222 ? -3.782 29.970 -38.045 1.00 40.29 361 VAL F C 1
ATOM 3270 O O . VAL F 6 222 ? -4.052 29.025 -37.263 1.00 39.59 361 VAL F O 1
ATOM 3274 N N . LEU F 6 223 ? -2.663 30.685 -37.997 1.00 32.75 362 LEU F N 1
ATOM 3275 C CA . LEU F 6 223 ? -1.613 30.516 -36.981 1.00 39.29 362 LEU F CA 1
ATOM 3276 C C . LEU F 6 223 ? -1.314 31.826 -36.282 1.00 42.17 362 LEU F C 1
ATOM 3277 O O . LEU F 6 223 ? -1.543 32.925 -36.819 1.00 37.35 362 LEU F O 1
ATOM 3282 N N . ASP F 6 224 ? -0.744 31.695 -35.085 1.00 36.45 363 ASP F N 1
ATOM 3283 C CA . ASP F 6 224 ? -0.286 32.854 -34.330 1.00 43.31 363 ASP F CA 1
ATOM 3284 C C . ASP F 6 224 ? 1.229 32.969 -34.465 1.00 42.28 363 ASP F C 1
ATOM 3285 O O . ASP F 6 224 ? 1.970 32.109 -34.001 1.00 36.99 363 ASP F O 1
ATOM 3290 N N . TYR F 6 225 ? 1.695 34.053 -35.062 1.00 38.05 364 TYR F N 1
ATOM 3291 C CA . TYR F 6 225 ? 3.141 34.202 -35.239 1.00 32.41 364 TYR F CA 1
ATOM 3292 C C . TYR F 6 225 ? 3.867 34.330 -33.904 1.00 39.66 364 TYR F C 1
ATOM 3293 O O . TYR F 6 225 ? 5.057 34.037 -33.816 1.00 45.99 364 TYR F O 1
ATOM 3302 N N . ASP F 6 226 ? 3.207 34.851 -32.883 1.00 42.13 365 ASP F N 1
ATOM 3303 C CA . ASP F 6 226 ? 3.913 34.979 -31.629 1.00 38.00 365 ASP F CA 1
ATOM 3304 C C . ASP F 6 226 ? 4.168 33.640 -30.981 1.00 49.33 365 ASP F C 1
ATOM 3305 O O . ASP F 6 226 ? 4.894 33.601 -29.987 1.00 46.01 365 ASP F O 1
ATOM 3310 N N . LYS F 6 227 ? 3.531 32.576 -31.461 1.00 45.09 366 LYS F N 1
ATOM 3311 C CA . LYS F 6 227 ? 3.809 31.227 -30.948 1.00 42.83 366 LYS F CA 1
ATOM 3312 C C . LYS F 6 227 ? 4.660 30.401 -31.883 1.00 41.15 366 LYS F C 1
ATOM 3313 O O . LYS F 6 227 ? 4.722 29.160 -31.725 1.00 43.94 366 LYS F O 1
ATOM 3319 N N . ILE F 6 228 ? 5.265 31.024 -32.897 1.00 39.12 367 ILE F N 1
ATOM 3320 C CA . ILE F 6 228 ? 5.993 30.243 -33.880 1.00 40.59 367 ILE F CA 1
ATOM 3321 C C . ILE F 6 228 ? 7.080 29.403 -33.158 1.00 48.15 367 ILE F C 1
ATOM 3322 O O . ILE F 6 228 ? 7.701 29.833 -32.165 1.00 45.08 367 ILE F O 1
ATOM 3327 N N . GLY F 6 229 ? 7.257 28.179 -33.609 1.00 49.35 368 GLY F N 1
ATOM 3328 C CA . GLY F 6 229 ? 8.169 27.261 -32.946 1.00 55.07 368 GLY F CA 1
ATOM 3329 C C . GLY F 6 229 ? 7.601 26.479 -31.768 1.00 66.72 368 GLY F C 1
ATOM 3330 O O . GLY F 6 229 ? 8.327 25.653 -31.200 1.00 52.62 368 GLY F O 1
ATOM 3331 N N . LYS F 6 230 ? 6.367 26.730 -31.342 1.00 54.21 369 LYS F N 1
ATOM 3332 C CA . LYS F 6 230 ? 5.682 25.808 -30.432 1.00 54.21 369 LYS F CA 1
ATOM 3333 C C . LYS F 6 230 ? 4.277 25.595 -31.005 1.00 56.21 369 LYS F C 1
ATOM 3334 O O . LYS F 6 230 ? 4.058 25.715 -32.214 1.00 56.14 369 LYS F O 1
ATOM 3340 N N . ASN F 6 231 ? 3.313 25.190 -30.169 1.00 54.65 370 ASN F N 1
ATOM 3341 C CA . ASN F 6 231 ? 1.954 24.924 -30.662 1.00 55.83 370 ASN F CA 1
ATOM 3342 C C . ASN F 6 231 ? 1.337 26.245 -31.108 1.00 51.36 370 ASN F C 1
ATOM 3343 O O . ASN F 6 231 ? 0.976 27.073 -30.269 1.00 54.20 370 ASN F O 1
ATOM 3348 N N . ASP F 6 232 ? 1.216 26.452 -32.423 1.00 43.40 371 ASP F N 1
ATOM 3349 C CA . ASP F 6 232 ? 0.871 27.798 -32.923 1.00 41.90 371 ASP F CA 1
ATOM 3350 C C . ASP F 6 232 ? -0.397 27.803 -33.790 1.00 50.90 371 ASP F C 1
ATOM 3351 O O . ASP F 6 232 ? -0.817 28.869 -34.246 1.00 42.30 371 ASP F O 1
ATOM 3356 N N . ALA F 6 233 ? -1.030 26.648 -34.049 1.00 40.11 372 ALA F N 1
ATOM 3357 C CA . ALA F 6 233 ? -2.163 26.634 -34.974 1.00 41.17 372 ALA F CA 1
ATOM 3358 C C . ALA F 6 233 ? -3.415 27.057 -34.224 1.00 44.37 372 ALA F C 1
ATOM 3359 O O . ALA F 6 233 ? -3.696 26.561 -33.135 1.00 44.12 372 ALA F O 1
ATOM 3361 N N . ILE F 6 234 ? -4.154 28.016 -34.767 1.00 40.45 373 ILE F N 1
ATOM 3362 C CA . ILE F 6 234 ? -5.442 28.347 -34.153 1.00 35.72 373 ILE F CA 1
ATOM 3363 C C . ILE F 6 234 ? -6.519 27.393 -34.675 1.00 45.98 373 ILE F C 1
ATOM 3364 O O . ILE F 6 234 ? -7.275 26.795 -33.896 1.00 45.01 373 ILE F O 1
ATOM 3369 N N . GLY F 6 235 ? -6.551 27.181 -35.992 1.00 40.90 374 GLY F N 1
ATOM 3370 C CA . GLY F 6 235 ? -7.550 26.235 -36.541 1.00 37.79 374 GLY F CA 1
ATOM 3371 C C . GLY F 6 235 ? -7.370 26.158 -38.035 1.00 38.73 374 GLY F C 1
ATOM 3372 O O . GLY F 6 235 ? -6.557 26.896 -38.617 1.00 41.40 374 GLY F O 1
ATOM 3373 N N . LYS F 6 236 ? -8.091 25.228 -38.667 1.00 38.29 375 LYS F N 1
ATOM 3374 C CA . LYS F 6 236 ? -7.898 25.052 -40.114 1.00 39.57 375 LYS F CA 1
ATOM 3375 C C . LYS F 6 236 ? -9.134 24.490 -40.753 1.00 34.74 375 LYS F C 1
ATOM 3376 O O . LYS F 6 236 ? -10.077 24.119 -40.060 1.00 38.72 375 LYS F O 1
ATOM 3382 N N . VAL F 6 237 ? -9.144 24.498 -42.103 1.00 31.66 376 VAL F N 1
ATOM 3383 C CA . VAL F 6 237 ? -10.218 23.892 -42.905 1.00 40.03 376 VAL F CA 1
ATOM 3384 C C . VAL F 6 237 ? -9.555 23.446 -44.189 1.00 41.52 376 VAL F C 1
ATOM 3385 O O . VAL F 6 237 ? -8.481 23.934 -44.529 1.00 36.00 376 VAL F O 1
ATOM 3389 N N . PHE F 6 238 ? -10.197 22.533 -44.931 1.00 35.27 377 PHE F N 1
ATOM 3390 C CA . PHE F 6 238 ? -9.740 22.277 -46.296 1.00 35.18 377 PHE F CA 1
ATOM 3391 C C . PHE F 6 238 ? -10.946 22.168 -47.208 1.00 36.51 377 PHE F C 1
ATOM 3392 O O . PHE F 6 238 ? -12.061 21.819 -46.778 1.00 37.36 377 PHE F O 1
ATOM 3400 N N . VAL F 6 239 ? -10.708 22.452 -48.485 1.00 35.60 378 VAL F N 1
ATOM 3401 C CA . VAL F 6 239 ? -11.722 22.331 -49.518 1.00 38.95 378 VAL F CA 1
ATOM 3402 C C . VAL F 6 239 ? -11.134 21.414 -50.581 1.00 44.58 378 VAL F C 1
ATOM 3403 O O . VAL F 6 239 ? -9.921 21.204 -50.641 1.00 40.39 378 VAL F O 1
ATOM 3407 N N . GLY F 6 240 ? -12.029 20.832 -51.393 1.00 42.49 379 GLY F N 1
ATOM 3408 C CA . GLY F 6 240 ? -11.586 19.970 -52.469 1.00 37.16 379 GLY F CA 1
ATOM 3409 C C . GLY F 6 240 ? -11.946 18.499 -52.270 1.00 38.89 379 GLY F C 1
ATOM 3410 O O . GLY F 6 240 ? -13.026 18.153 -51.761 1.00 45.46 379 GLY F O 1
ATOM 3411 N N . TYR F 6 241 ? -11.001 17.653 -52.632 1.00 40.47 380 TYR F N 1
ATOM 3412 C CA . TYR F 6 241 ? -11.182 16.183 -52.615 1.00 37.25 380 TYR F CA 1
ATOM 3413 C C . TYR F 6 241 ? -11.488 15.720 -51.216 1.00 45.80 380 TYR F C 1
ATOM 3414 O O . TYR F 6 241 ? -10.734 15.998 -50.273 1.00 38.37 380 TYR F O 1
ATOM 3423 N N . ASN F 6 242 ? -12.615 15.014 -51.061 1.00 40.75 381 ASN F N 1
ATOM 3424 C CA . ASN F 6 242 ? -13.053 14.500 -49.760 1.00 36.89 381 ASN F CA 1
ATOM 3425 C C . ASN F 6 242 ? -13.508 15.594 -48.793 1.00 38.53 381 ASN F C 1
ATOM 3426 O O . ASN F 6 242 ? -13.674 15.326 -47.580 1.00 38.17 381 ASN F O 1
ATOM 3431 N N . SER F 6 243 ? -13.726 16.841 -49.268 1.00 40.83 382 SER F N 1
ATOM 3432 C CA . SER F 6 243 ? -14.250 17.828 -48.338 1.00 40.24 382 SER F CA 1
ATOM 3433 C C . SER F 6 243 ? -15.745 17.615 -48.148 1.00 48.04 382 SER F C 1
ATOM 3434 O O . SER F 6 243 ? -16.388 16.953 -48.959 1.00 37.99 382 SER F O 1
ATOM 3437 N N . THR F 6 244 ? -16.286 18.188 -47.068 1.00 37.67 383 THR F N 1
ATOM 3438 C CA . THR F 6 244 ? -17.667 17.993 -46.639 1.00 39.85 383 THR F CA 1
ATOM 3439 C C . THR F 6 244 ? -18.280 19.314 -46.246 1.00 51.89 383 THR F C 1
ATOM 3440 O O . THR F 6 244 ? -17.581 20.341 -46.138 1.00 46.38 383 THR F O 1
ATOM 3444 N N . GLY F 6 245 ? -19.601 19.287 -46.007 1.00 39.70 384 GLY F N 1
ATOM 3445 C CA . GLY F 6 245 ? -20.193 20.492 -45.353 1.00 43.38 384 GLY F CA 1
ATOM 3446 C C . GLY F 6 245 ? -20.129 21.742 -46.206 1.00 40.12 384 GLY F C 1
ATOM 3447 O O . GLY F 6 245 ? -20.207 21.719 -47.462 1.00 39.70 384 GLY F O 1
ATOM 3448 N N . ALA F 6 246 ? -20.001 22.892 -45.502 1.00 40.67 385 ALA F N 1
ATOM 3449 C CA . ALA F 6 246 ? -19.809 24.176 -46.209 1.00 42.19 385 ALA F CA 1
ATOM 3450 C C . ALA F 6 246 ? -18.502 24.210 -47.041 1.00 39.86 385 ALA F C 1
ATOM 3451 O O . ALA F 6 246 ? -18.390 24.967 -48.037 1.00 41.08 385 ALA F O 1
ATOM 3453 N N . GLU F 6 247 ? -17.540 23.358 -46.716 1.00 35.56 386 GLU F N 1
ATOM 3454 C CA . GLU F 6 247 ? -16.298 23.331 -47.487 1.00 34.57 386 GLU F CA 1
ATOM 3455 C C . GLU F 6 247 ? -16.506 22.767 -48.865 1.00 42.90 386 GLU F C 1
ATOM 3456 O O . GLU F 6 247 ? -16.053 23.336 -49.865 1.00 38.62 386 GLU F O 1
ATOM 3462 N N . LEU F 6 248 ? -17.169 21.599 -48.953 1.00 43.64 387 LEU F N 1
ATOM 3463 C CA . LEU F 6 248 ? -17.484 21.083 -50.271 1.00 37.47 387 LEU F CA 1
ATOM 3464 C C . LEU F 6 248 ? -18.367 22.048 -51.029 1.00 35.94 387 LEU F C 1
ATOM 3465 O O . LEU F 6 248 ? -18.261 22.155 -52.261 1.00 41.07 387 LEU F O 1
ATOM 3470 N N . ARG F 6 249 ? -19.360 22.617 -50.340 1.00 32.82 388 ARG F N 1
ATOM 3471 C CA A ARG F 6 249 ? -20.240 23.576 -51.007 0.56 44.27 388 ARG F CA 1
ATOM 3472 C CA B ARG F 6 249 ? -20.241 23.624 -50.940 0.44 44.36 388 ARG F CA 1
ATOM 3473 C C . ARG F 6 249 ? -19.443 24.729 -51.642 1.00 47.46 388 ARG F C 1
ATOM 3474 O O . ARG F 6 249 ? -19.740 25.146 -52.781 1.00 40.70 388 ARG F O 1
ATOM 3489 N N . HIS F 6 250 ? -18.428 25.241 -50.957 1.00 42.47 389 HIS F N 1
ATOM 3490 C CA . HIS F 6 250 ? -17.605 26.304 -51.599 1.00 40.34 389 HIS F CA 1
ATOM 3491 C C . HIS F 6 250 ? -16.825 25.757 -52.799 1.00 38.44 389 HIS F C 1
ATOM 3492 O O . HIS F 6 250 ? -16.835 26.331 -53.893 1.00 39.72 389 HIS F O 1
ATOM 3499 N N . TRP F 6 251 ? -16.212 24.588 -52.647 1.00 40.56 390 TRP F N 1
ATOM 3500 C CA . TRP F 6 251 ? -15.480 24.009 -53.780 1.00 40.92 390 TRP F CA 1
ATOM 3501 C C . TRP F 6 251 ? -16.383 23.802 -55.008 1.00 41.62 390 TRP F C 1
ATOM 3502 O O . TRP F 6 251 ? -16.001 24.096 -56.163 1.00 40.46 390 TRP F O 1
ATOM 3513 N N . SER F 6 252 ? -17.577 23.238 -54.780 1.00 46.79 391 SER F N 1
ATOM 3514 C CA . SER F 6 252 ? -18.504 22.988 -55.879 1.00 53.78 391 SER F CA 1
ATOM 3515 C C . SER F 6 252 ? -18.979 24.299 -56.498 1.00 42.23 391 SER F C 1
ATOM 3516 O O . SER F 6 252 ? -19.013 24.434 -57.729 1.00 46.28 391 SER F O 1
ATOM 3519 N N . ASP F 6 253 ? -19.282 25.307 -55.676 1.00 40.75 392 ASP F N 1
ATOM 3520 C CA . ASP F 6 253 ? -19.568 26.626 -56.254 1.00 46.14 392 ASP F CA 1
ATOM 3521 C C . ASP F 6 253 ? -18.442 27.127 -57.159 1.00 48.12 392 ASP F C 1
ATOM 3522 O O . ASP F 6 253 ? -18.703 27.638 -58.254 1.00 51.07 392 ASP F O 1
ATOM 3527 N N . MET F 6 254 ? -17.178 26.989 -56.728 1.00 45.28 393 MET F N 1
ATOM 3528 C CA . MET F 6 254 ? -16.057 27.399 -57.576 1.00 39.51 393 MET F CA 1
ATOM 3529 C C . MET F 6 254 ? -16.082 26.694 -58.918 1.00 53.61 393 MET F C 1
ATOM 3530 O O . MET F 6 254 ? -15.891 27.328 -59.971 1.00 50.78 393 MET F O 1
ATOM 3535 N N . LEU F 6 255 ? -16.241 25.350 -58.892 1.00 44.36 394 LEU F N 1
ATOM 3536 C CA . LEU F 6 255 ? -16.208 24.580 -60.137 1.00 53.56 394 LEU F CA 1
ATOM 3537 C C . LEU F 6 255 ? -17.413 24.879 -61.004 1.00 49.04 394 LEU F C 1
ATOM 3538 O O . LEU F 6 255 ? -17.300 24.869 -62.233 1.00 55.62 394 LEU F O 1
ATOM 3543 N N . ALA F 6 256 ? -18.572 25.119 -60.379 1.00 46.05 395 ALA F N 1
ATOM 3544 C CA . ALA F 6 256 ? -19.788 25.557 -61.060 1.00 59.56 395 ALA F CA 1
ATOM 3545 C C . ALA F 6 256 ? -19.676 26.914 -61.743 1.00 68.30 395 ALA F C 1
ATOM 3546 O O . ALA F 6 256 ? -20.552 27.240 -62.540 1.00 62.24 395 ALA F O 1
ATOM 3548 N N . ASN F 6 257 ? -18.658 27.723 -61.455 1.00 59.24 396 ASN F N 1
ATOM 3549 C CA . ASN F 6 257 ? -18.663 29.133 -61.861 1.00 62.45 396 ASN F CA 1
ATOM 3550 C C . ASN F 6 257 ? -17.309 29.482 -62.433 1.00 56.36 396 ASN F C 1
ATOM 3551 O O . ASN F 6 257 ? -16.618 30.354 -61.916 1.00 58.72 396 ASN F O 1
ATOM 3556 N N . PRO F 6 258 ? -16.880 28.782 -63.485 1.00 62.39 397 PRO F N 1
ATOM 3557 C CA . PRO F 6 258 ? -15.505 28.947 -63.959 1.00 59.98 397 PRO F CA 1
ATOM 3558 C C . PRO F 6 258 ? -15.241 30.412 -64.243 1.00 64.62 397 PRO F C 1
ATOM 3559 O O . PRO F 6 258 ? -16.160 31.160 -64.580 1.00 63.04 397 PRO F O 1
ATOM 3563 N N . ARG F 6 259 ? -13.972 30.802 -64.074 1.00 63.29 398 ARG F N 1
ATOM 3564 C CA . ARG F 6 259 ? -13.453 32.141 -64.341 1.00 76.02 398 ARG F CA 1
ATOM 3565 C C . ARG F 6 259 ? -13.868 33.183 -63.304 1.00 73.67 398 ARG F C 1
ATOM 3566 O O . ARG F 6 259 ? -13.336 34.291 -63.300 1.00 83.56 398 ARG F O 1
ATOM 3574 N N . ARG F 6 260 ? -14.777 32.840 -62.415 1.00 59.13 399 ARG F N 1
ATOM 3575 C CA . ARG F 6 260 ? -15.397 33.743 -61.482 1.00 58.11 399 ARG F CA 1
ATOM 3576 C C . ARG F 6 260 ? -14.946 33.452 -60.052 1.00 63.94 399 ARG F C 1
ATOM 3577 O O . ARG F 6 260 ? -14.911 32.274 -59.655 1.00 55.25 399 ARG F O 1
ATOM 3583 N N . PRO F 6 261 ? -14.555 34.467 -59.262 1.00 51.25 400 PRO F N 1
ATOM 3584 C CA . PRO F 6 261 ? -14.162 34.217 -57.867 1.00 42.72 400 PRO F CA 1
ATOM 3585 C C . PRO F 6 261 ? -15.394 34.133 -56.988 1.00 53.93 400 PRO F C 1
ATOM 3586 O O . PRO F 6 261 ? -16.326 34.927 -57.118 1.00 49.61 400 PRO F O 1
ATOM 3590 N N . ILE F 6 262 ? -15.402 33.150 -56.080 1.00 38.26 401 ILE F N 1
ATOM 3591 C CA . ILE F 6 262 ? -16.521 32.950 -55.183 1.00 37.88 401 ILE F CA 1
ATOM 3592 C C . ILE F 6 262 ? -15.994 33.064 -53.775 1.00 36.17 401 ILE F C 1
ATOM 3593 O O . ILE F 6 262 ? -15.048 32.350 -53.433 1.00 41.84 401 ILE F O 1
ATOM 3598 N N . ALA F 6 263 ? -16.641 33.888 -52.933 1.00 41.54 402 ALA F N 1
ATOM 3599 C CA . ALA F 6 263 ? -16.156 34.141 -51.579 1.00 45.91 402 ALA F CA 1
ATOM 3600 C C . ALA F 6 263 ? -17.063 33.450 -50.588 1.00 37.27 402 ALA F C 1
ATOM 3601 O O . ALA F 6 263 ? -18.279 33.517 -50.730 1.00 40.89 402 ALA F O 1
ATOM 3603 N N . GLN F 6 264 ? -16.494 32.876 -49.531 1.00 39.47 403 GLN F N 1
ATOM 3604 C CA . GLN F 6 264 ? -17.367 32.268 -48.540 1.00 36.24 403 GLN F CA 1
ATOM 3605 C C . GLN F 6 264 ? -16.697 32.224 -47.185 1.00 36.12 403 GLN F C 1
ATOM 3606 O O . GLN F 6 264 ? -15.456 32.077 -47.085 1.00 40.87 403 GLN F O 1
ATOM 3612 N N . TRP F 6 265 ? -17.543 32.358 -46.142 1.00 33.35 404 TRP F N 1
ATOM 3613 C CA . TRP F 6 265 ? -17.086 32.176 -44.765 1.00 30.81 404 TRP F CA 1
ATOM 3614 C C . TRP F 6 265 ? -16.954 30.684 -44.458 1.00 40.76 404 TRP F C 1
ATOM 3615 O O . TRP F 6 265 ? -17.706 29.878 -44.998 1.00 38.71 404 TRP F O 1
ATOM 3626 N N . HIS F 6 266 ? -16.009 30.350 -43.561 1.00 34.71 405 HIS F N 1
ATOM 3627 C CA . HIS F 6 266 ? -15.769 28.998 -43.054 1.00 38.34 405 HIS F CA 1
ATOM 3628 C C . HIS F 6 266 ? -15.482 29.066 -41.570 1.00 45.46 405 HIS F C 1
ATOM 3629 O O . HIS F 6 266 ? -14.708 29.912 -41.098 1.00 40.27 405 HIS F O 1
ATOM 3636 N N . THR F 6 267 ? -16.053 28.138 -40.845 1.00 37.79 406 THR F N 1
ATOM 3637 C CA . THR F 6 267 ? -15.745 27.955 -39.432 1.00 39.89 406 THR F CA 1
ATOM 3638 C C . THR F 6 267 ? -14.446 27.168 -39.284 1.00 43.40 406 THR F C 1
ATOM 3639 O O . THR F 6 267 ? -14.258 26.151 -39.957 1.00 41.60 406 THR F O 1
ATOM 3643 N N . LEU F 6 268 ? -13.521 27.652 -38.444 1.00 39.56 407 LEU F N 1
ATOM 3644 C CA . LEU F 6 268 ? -12.250 26.958 -38.272 1.00 40.03 407 LEU F CA 1
ATOM 3645 C C . LEU F 6 268 ? -12.459 25.696 -37.435 1.00 35.11 407 LEU F C 1
ATOM 3646 O O . LEU F 6 268 ? -13.218 25.701 -36.457 1.00 41.39 407 LEU F O 1
ATOM 3651 N N . GLN F 6 269 ? -11.801 24.631 -37.832 1.00 41.57 408 GLN F N 1
ATOM 3652 C CA . GLN F 6 269 ? -11.912 23.325 -37.182 1.00 39.21 408 GLN F CA 1
ATOM 3653 C C . GLN F 6 269 ? -10.605 22.971 -36.503 1.00 48.92 408 GLN F C 1
ATOM 3654 O O . GLN F 6 269 ? -9.544 23.512 -36.830 1.00 41.32 408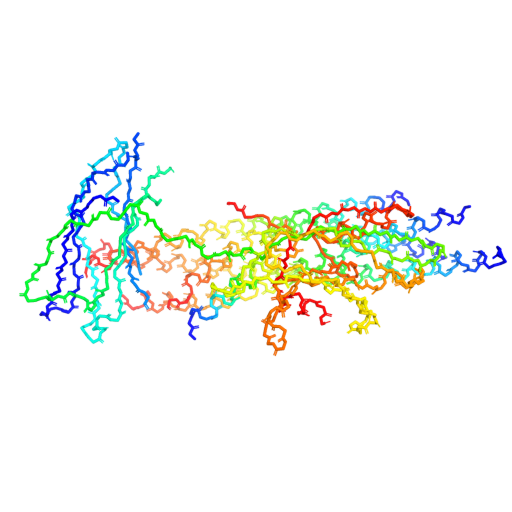 GLN F O 1
ATOM 3660 N N . VAL F 6 270 ? -10.687 22.037 -35.560 1.00 48.72 409 VAL F N 1
ATOM 3661 C CA . VAL F 6 270 ? -9.546 21.706 -34.702 1.00 42.72 409 VAL F CA 1
ATOM 3662 C C . VAL F 6 270 ? -8.448 21.051 -35.529 1.00 51.07 409 VAL F C 1
ATOM 3663 O O . VAL F 6 270 ? -8.699 20.131 -36.319 1.00 49.76 409 VAL F O 1
ATOM 3667 N N . GLU F 6 271 ? -7.210 21.517 -35.347 1.00 44.03 410 GLU F N 1
ATOM 3668 C CA . GLU F 6 271 ? -6.124 21.069 -36.220 1.00 46.40 410 GLU F CA 1
ATOM 3669 C C . GLU F 6 271 ? -5.975 19.538 -36.231 1.00 45.84 410 GLU F C 1
ATOM 3670 O O . GLU F 6 271 ? -5.782 18.938 -37.291 1.00 49.28 410 GLU F O 1
ATOM 3676 N N . GLU F 6 272 ? -6.008 18.906 -35.060 1.00 47.64 411 GLU F N 1
ATOM 3677 C CA . GLU F 6 272 ? -5.819 17.438 -35.016 1.00 58.18 411 GLU F CA 1
ATOM 3678 C C . GLU F 6 272 ? -6.969 16.688 -35.703 1.00 61.08 411 GLU F C 1
ATOM 3679 O O . GLU F 6 272 ? -6.730 15.662 -36.375 1.00 56.69 411 GLU F O 1
ATOM 3685 N N . GLU F 6 273 ? -8.214 17.201 -35.587 1.00 50.13 412 GLU F N 1
ATOM 3686 C CA . GLU F 6 273 ? -9.354 16.585 -36.273 1.00 49.22 412 GLU F CA 1
ATOM 3687 C C . GLU F 6 273 ? -9.194 16.642 -37.791 1.00 62.48 412 GLU F C 1
ATOM 3688 O O . GLU F 6 273 ? -9.400 15.633 -38.506 1.00 51.41 412 GLU F O 1
ATOM 3694 N N . VAL F 6 274 ? -8.826 17.818 -38.314 1.00 50.78 413 VAL F N 1
ATOM 3695 C CA . VAL F 6 274 ? -8.731 17.944 -39.762 1.00 46.84 413 VAL F CA 1
ATOM 3696 C C . VAL F 6 274 ? -7.545 17.129 -40.278 1.00 46.90 413 VAL F C 1
ATOM 3697 O O . VAL F 6 274 ? -7.572 16.595 -41.405 1.00 47.12 413 VAL F O 1
ATOM 3701 N N . ASP F 6 275 ? -6.433 17.150 -39.536 1.00 39.70 414 ASP F N 1
ATOM 3702 C CA . ASP F 6 275 ? -5.271 16.390 -39.973 1.00 45.19 414 ASP F CA 1
ATOM 3703 C C . ASP F 6 275 ? -5.637 14.907 -40.065 1.00 55.08 414 ASP F C 1
ATOM 3704 O O . ASP F 6 275 ? -5.282 14.223 -41.033 1.00 52.57 414 ASP F O 1
ATOM 3709 N N . ALA F 6 276 ? -6.390 14.403 -39.085 1.00 54.81 415 ALA F N 1
ATOM 3710 C CA . ALA F 6 276 ? -6.835 13.003 -39.228 1.00 62.91 415 ALA F CA 1
ATOM 3711 C C . ALA F 6 276 ? -7.651 12.832 -40.506 1.00 67.17 415 ALA F C 1
ATOM 3712 O O . ALA F 6 276 ? -7.477 11.843 -41.230 1.00 57.45 415 ALA F O 1
ATOM 3714 N N . MET F 6 277 ? -8.477 13.831 -40.860 1.00 49.67 416 MET F N 1
ATOM 3715 C CA . MET F 6 277 ? -9.217 13.693 -42.117 1.00 51.47 416 MET F CA 1
ATOM 3716 C C . MET F 6 277 ? -8.299 13.734 -43.331 1.00 55.31 416 MET F C 1
ATOM 3717 O O . MET F 6 277 ? -8.640 13.181 -44.385 1.00 62.38 416 MET F O 1
ATOM 3722 N N . LEU F 6 278 ? -7.168 14.432 -43.243 1.00 54.60 417 LEU F N 1
ATOM 3723 C CA . LEU F 6 278 ? -6.330 14.618 -44.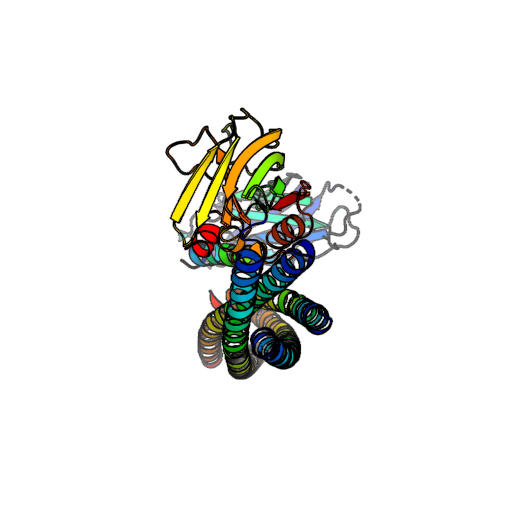421 1.00 52.78 417 LEU F CA 1
ATOM 3724 C C . LEU F 6 278 ? -5.373 13.436 -44.613 1.00 73.01 417 LEU F C 1
ATOM 3725 O O . LEU F 6 278 ? -4.851 13.245 -45.725 1.00 60.24 417 LEU F O 1
ATOM 3730 N N . ALA F 6 279 ? -5.141 12.654 -43.552 1.00 56.40 418 ALA F N 1
ATOM 3731 C CA . ALA F 6 279 ? -4.261 11.473 -43.608 1.00 78.55 418 ALA F CA 1
ATOM 3732 C C . ALA F 6 279 ? -4.973 10.311 -44.291 1.00 64.15 418 ALA F C 1
ATOM 3733 O O . ALA F 6 279 ? -5.145 10.327 -45.513 1.00 74.56 418 ALA F O 1
#

Solvent-accessible surface area: 25384 Å² total; per-residue (Å²): 121,140,46,10,115,61,0,24,58,42,0,73,70,1,11,79,25,0,64,74,2,0,40,52,0,2,75,0,0,89,36,0,10,111,7,20,64,156,99,34,70,108,57,34,66,108,4,21,77,4,8,86,0,4,9,10,0,16,13,1,20,23,0,1,61,16,0,6,88,1,0,101,32,0,10,91,9,0,75,121,0,24,128,50,6,89,95,44,38,86,77,99,142,76,92,125,98,135,59,61,16,67,72,1,32,95,35,7,28,70,0,0,104,80,0,25,111,17,0,66,67,0,56,79,0,0,86,119,0,43,97,36,1,94,111,6,10,93,10,2,70,132,1,35,62,11,5,82,86,14,62,108,43,26,74,87,105,120,80,76,37,55,29,71,113,10,9,110,91,0,10,48,20,1,20,85,0,76,103,19,0,70,84,0,4,98,64,0,48,64,3,12,137,16,0,58,119,0,39,66,24,15,64,65,13,65,74,90,85,82,145,99,112,53,77,70,135,64,63,61,54,76,66,38,11,58,9,12,19,30,18,0,42,18,86,119,151,14,28,44,24,59,42,13,64,18,67,109,98,116,76,25,31,40,34,17,40,45,38,14,34,66,35,115,139,16,34,4,5,21,36,26,35,52,33,178,106,75,86,101,28,58,68,32,83,74,29,43,66,23,82,32,91,43,87,18,73,54,94,44,88,120,112,51,69,18,64,48,48,50,35,37,30,22,58,52,134,170,118,44,8,46,32,68,21,62,36,114,91,48,112,50,72,70,86,54,82,51,160,32,70,52,73,76,56,90,104,98,143,73,140,119,26,1,20,0,13,0,10,0,85,2,29,18,122,70,7,88,0,18,0,25,0,46,68,1,76,85,1,44,72,61,66,144,76,21,113,9,8,0,7,0,48,0,23,7,13,25,139,46,50,169,95,73,128,59,95,10,78,53,70,154,93,39,55,88,3,141,10,83,34,72,25,45,0,155,4,65,10,53,54,3,16,68,1,14,0,6,0,4,0,9,0,102,90,11,101,80,142,107,27,12,13,0,21,1,20,0,0,83,42,2,10,3,26,11,9,126,0,2,11,62,0,20,68,48,63,174,103,69,37,62,41,88,4,52,2,19,43,53,124,45,4,57,64,85,17,124

Radius of gyration: 28.71 Å; Cα contacts (8 Å, |Δi|>4): 859; chains: 6; bounding box: 50×50×97 Å